Protein AF-A0A954QBZ5-F1 (afdb_monomer_lite)

Radius of gyration: 32.66 Å; chains: 1; bounding box: 90×68×78 Å

Structure (mmCIF, N/CA/C/O backbone):
data_AF-A0A954QBZ5-F1
#
_entry.id   AF-A0A954QBZ5-F1
#
loop_
_atom_site.group_PDB
_atom_site.id
_atom_site.type_symbol
_atom_site.label_atom_id
_atom_site.label_alt_id
_atom_site.label_comp_id
_atom_site.label_asym_id
_atom_site.label_entity_id
_atom_site.label_seq_id
_atom_site.pdbx_PDB_ins_code
_atom_site.Cartn_x
_atom_site.Cartn_y
_atom_site.Cartn_z
_atom_site.occupancy
_atom_site.B_iso_or_equiv
_atom_site.auth_seq_id
_atom_site.auth_comp_id
_atom_site.auth_asym_id
_atom_site.auth_atom_id
_atom_site.pdbx_PDB_model_num
ATOM 1 N N . MET A 1 1 ? -27.969 -8.391 22.344 1.00 41.16 1 MET A N 1
ATOM 2 C CA . MET A 1 1 ? -26.578 -7.972 22.582 1.00 41.16 1 MET A CA 1
ATOM 3 C C . MET A 1 1 ? -25.752 -8.916 21.741 1.00 41.16 1 MET A C 1
ATOM 5 O O . MET A 1 1 ? -25.626 -10.080 22.111 1.00 41.16 1 MET A O 1
ATOM 9 N N . ASP A 1 2 ? -25.434 -8.480 20.527 1.00 39.53 2 ASP A N 1
ATOM 10 C CA . ASP A 1 2 ? -24.929 -9.369 19.484 1.00 39.53 2 ASP A CA 1
ATOM 11 C C . ASP A 1 2 ? -23.473 -9.753 19.762 1.00 39.53 2 ASP A C 1
ATOM 13 O O . ASP A 1 2 ? -22.675 -8.963 20.261 1.00 39.53 2 ASP A O 1
ATOM 17 N N . ASP A 1 3 ? -23.114 -10.989 19.419 1.00 43.22 3 ASP A N 1
ATOM 18 C CA . ASP A 1 3 ? -21.765 -11.559 19.569 1.00 43.22 3 ASP A CA 1
ATOM 19 C C . ASP A 1 3 ? -20.692 -10.751 18.791 1.00 43.22 3 ASP A C 1
ATOM 21 O O . ASP A 1 3 ? -19.495 -10.889 19.029 1.00 43.22 3 ASP A O 1
ATOM 25 N N . ALA A 1 4 ? -21.107 -9.856 17.886 1.00 45.41 4 ALA A N 1
ATOM 26 C CA . ALA A 1 4 ? -20.242 -8.904 17.189 1.00 45.41 4 ALA A CA 1
ATOM 27 C C . ALA A 1 4 ? -19.807 -7.707 18.068 1.00 45.41 4 ALA A C 1
ATOM 29 O O . ALA A 1 4 ? -18.643 -7.307 18.000 1.00 45.41 4 ALA A O 1
ATOM 30 N N . ASP A 1 5 ? -20.679 -7.194 18.946 1.00 40.53 5 ASP A N 1
ATOM 31 C CA . ASP A 1 5 ? -20.396 -6.034 19.815 1.00 40.53 5 ASP A CA 1
ATOM 32 C C . ASP A 1 5 ? -19.323 -6.363 20.864 1.00 40.53 5 ASP A C 1
ATOM 34 O O . ASP A 1 5 ? -18.356 -5.629 21.072 1.00 40.53 5 ASP A O 1
ATOM 38 N N . LEU A 1 6 ? -19.420 -7.547 21.479 1.00 48.06 6 LEU A N 1
ATOM 39 C CA . LEU A 1 6 ? -18.416 -8.045 22.429 1.00 48.06 6 LEU A CA 1
ATOM 40 C C . LEU A 1 6 ? -17.047 -8.283 21.772 1.00 48.06 6 LEU A C 1
ATOM 42 O O . LEU A 1 6 ? -16.015 -8.221 22.448 1.00 48.06 6 LEU A O 1
ATOM 46 N N . ARG A 1 7 ? -17.017 -8.554 20.461 1.00 52.09 7 ARG A N 1
ATOM 47 C CA . ARG A 1 7 ? -15.776 -8.775 19.711 1.00 52.09 7 ARG A CA 1
ATOM 48 C C . ARG A 1 7 ? -15.071 -7.460 19.390 1.00 52.09 7 ARG A C 1
ATOM 50 O O . ARG A 1 7 ? -13.858 -7.415 19.568 1.00 52.09 7 ARG A O 1
ATOM 57 N N . ASN A 1 8 ? -15.784 -6.398 19.011 1.00 52.00 8 ASN A N 1
ATOM 58 C CA . ASN A 1 8 ? -15.171 -5.122 18.607 1.00 52.00 8 ASN A CA 1
ATOM 59 C C . ASN A 1 8 ? -14.541 -4.354 19.779 1.00 52.00 8 ASN A C 1
ATOM 61 O O . ASN A 1 8 ? -13.377 -3.950 19.686 1.00 52.00 8 ASN A O 1
ATOM 65 N N . LYS A 1 9 ? -15.238 -4.246 20.919 1.0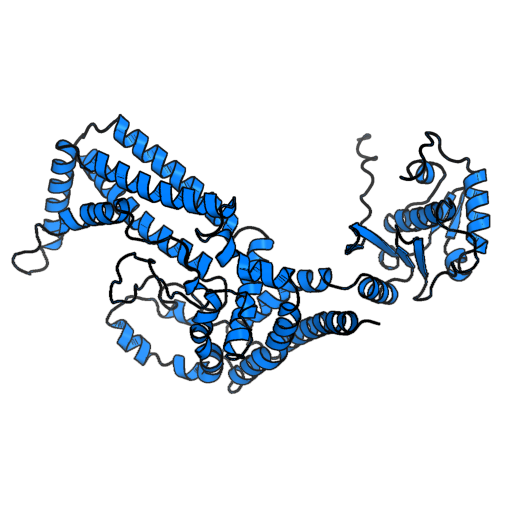0 54.16 9 LYS A N 1
ATOM 66 C CA . LYS A 1 9 ? -14.697 -3.637 22.153 1.00 54.16 9 LYS A CA 1
ATOM 67 C C . LYS A 1 9 ? -13.399 -4.310 22.619 1.00 54.16 9 LYS A C 1
ATOM 69 O O . LYS A 1 9 ? -12.473 -3.661 23.099 1.00 54.16 9 LYS A O 1
ATOM 74 N N . ASN A 1 10 ? -13.298 -5.618 22.389 1.00 72.94 10 ASN A N 1
ATOM 75 C CA . ASN A 1 10 ? -12.125 -6.423 22.704 1.00 72.94 10 ASN A CA 1
ATOM 76 C C . ASN A 1 10 ? -10.918 -6.099 21.795 1.00 72.94 10 ASN A C 1
ATOM 78 O O . ASN A 1 10 ? -9.781 -6.121 22.261 1.00 72.94 10 ASN A O 1
ATOM 82 N N . VAL A 1 11 ? -11.122 -5.756 20.515 1.00 81.50 11 VAL A N 1
ATOM 83 C CA . VAL A 1 11 ? -10.003 -5.491 19.584 1.00 81.50 11 VAL A CA 1
ATOM 84 C C . VAL A 1 11 ? -9.239 -4.221 19.954 1.00 81.50 11 VAL A C 1
ATOM 86 O O . VAL A 1 11 ? -8.007 -4.229 19.929 1.00 81.50 11 VAL A O 1
ATOM 89 N N . PHE A 1 12 ? -9.934 -3.144 20.331 1.00 81.00 12 PHE A N 1
ATOM 90 C CA . PHE A 1 12 ? -9.276 -1.889 20.710 1.00 81.00 12 PHE A CA 1
ATOM 91 C C . PHE A 1 12 ? -8.444 -2.039 21.992 1.00 81.00 12 PHE A C 1
ATOM 93 O O . PHE A 1 12 ? -7.278 -1.633 22.031 1.00 81.00 12 PHE A O 1
ATOM 100 N N . ASP A 1 13 ? -8.993 -2.701 23.013 1.00 83.88 13 ASP A N 1
ATOM 101 C CA . ASP A 1 13 ? -8.269 -2.990 24.254 1.00 83.88 13 ASP A CA 1
ATOM 102 C C . ASP A 1 13 ? -7.060 -3.903 24.004 1.00 83.88 13 ASP A C 1
ATOM 104 O O . ASP A 1 13 ? -5.962 -3.647 24.520 1.00 83.88 13 ASP A O 1
ATOM 108 N N . LYS A 1 14 ? -7.219 -4.921 23.146 1.00 87.75 14 LYS A N 1
ATOM 109 C CA . LYS A 1 14 ? -6.119 -5.782 22.689 1.00 87.75 14 LYS A CA 1
ATOM 110 C C . LYS A 1 14 ? -5.033 -4.992 21.971 1.00 87.75 14 LYS A C 1
ATOM 112 O O . LYS A 1 14 ? -3.856 -5.212 22.253 1.00 87.75 14 LYS A O 1
ATOM 117 N N . LEU A 1 15 ? -5.396 -4.046 21.106 1.00 90.25 15 LEU A N 1
ATOM 118 C CA . LEU A 1 15 ? -4.451 -3.171 20.408 1.00 90.25 15 LEU A CA 1
ATOM 119 C C . LEU A 1 15 ? -3.674 -2.295 21.393 1.00 90.25 15 LEU A C 1
ATOM 121 O O . LEU A 1 15 ? -2.440 -2.283 21.373 1.00 90.25 15 LEU A O 1
ATOM 125 N N . ALA A 1 16 ? -4.366 -1.622 22.314 1.00 87.50 16 ALA A N 1
ATOM 126 C CA . ALA A 1 16 ? -3.726 -0.797 23.335 1.00 87.50 16 ALA A CA 1
ATOM 127 C C . ALA A 1 16 ? -2.806 -1.620 24.257 1.00 87.50 16 ALA A C 1
ATOM 129 O O . ALA A 1 16 ? -1.752 -1.140 24.691 1.00 87.50 16 ALA A O 1
ATOM 130 N N . MET A 1 17 ? -3.185 -2.860 24.573 1.00 90.62 17 MET A N 1
ATOM 131 C CA . MET A 1 17 ? -2.352 -3.797 25.328 1.00 90.62 17 MET A CA 1
ATOM 132 C C . MET A 1 17 ? -1.127 -4.245 24.522 1.00 90.62 17 MET A C 1
ATOM 134 O O . MET A 1 17 ? -0.017 -4.216 25.052 1.00 90.62 17 MET A O 1
ATOM 138 N N . ALA A 1 18 ? -1.297 -4.607 23.248 1.00 92.75 18 ALA A N 1
ATOM 139 C CA . ALA A 1 18 ? -0.210 -5.033 22.372 1.00 92.75 18 ALA A CA 1
ATOM 140 C C . ALA A 1 18 ? 0.846 -3.932 22.209 1.00 92.75 18 ALA A C 1
ATOM 142 O O . ALA A 1 18 ? 2.039 -4.209 22.355 1.00 92.75 18 ALA A O 1
ATOM 143 N N . CYS A 1 19 ? 0.423 -2.683 21.992 1.00 92.19 19 CYS A N 1
ATOM 144 C CA . CYS A 1 19 ? 1.321 -1.530 21.898 1.00 92.19 19 CYS A CA 1
ATOM 145 C C . CYS A 1 19 ? 2.089 -1.289 23.208 1.00 92.19 19 CYS A C 1
ATOM 147 O O . CYS A 1 19 ? 3.311 -1.130 23.187 1.00 92.19 19 CYS A O 1
ATOM 149 N N . ARG A 1 20 ? 1.404 -1.327 24.361 1.00 90.75 20 ARG A N 1
ATOM 150 C CA . ARG A 1 20 ? 2.056 -1.199 25.678 1.00 90.75 20 ARG A CA 1
ATOM 151 C C . ARG A 1 20 ? 3.046 -2.330 25.940 1.00 90.75 20 ARG A C 1
ATOM 153 O O . ARG A 1 20 ? 4.136 -2.087 26.450 1.00 90.75 20 ARG A O 1
ATOM 160 N N . ARG A 1 21 ? 2.694 -3.566 25.574 1.00 91.75 21 ARG A N 1
ATOM 161 C CA . ARG A 1 21 ? 3.576 -4.721 25.758 1.00 91.75 21 ARG A CA 1
ATOM 162 C C . ARG A 1 21 ? 4.828 -4.605 24.900 1.00 91.75 21 ARG A C 1
ATOM 164 O O . ARG A 1 21 ? 5.911 -4.858 25.416 1.00 91.75 21 ARG A O 1
ATOM 171 N N . TYR A 1 22 ? 4.692 -4.163 23.649 1.00 91.69 22 TYR A N 1
ATOM 172 C CA . TYR A 1 22 ? 5.835 -3.894 22.779 1.00 91.69 22 TYR A CA 1
ATOM 173 C C . TYR A 1 22 ? 6.799 -2.888 23.416 1.00 91.69 22 TYR A C 1
ATOM 175 O O . TYR A 1 22 ? 7.988 -3.167 23.506 1.00 91.69 22 TYR A O 1
ATOM 183 N N . GLN A 1 23 ? 6.297 -1.772 23.952 1.00 89.69 23 GLN A N 1
ATOM 184 C CA . GLN A 1 23 ? 7.130 -0.755 24.612 1.00 89.69 23 GLN A CA 1
ATOM 185 C C . GLN A 1 23 ? 7.939 -1.299 25.801 1.00 89.69 23 GLN A C 1
ATOM 187 O O . GLN A 1 23 ? 9.023 -0.796 26.076 1.00 89.69 23 GLN A O 1
ATOM 192 N N . GLN A 1 24 ? 7.442 -2.328 26.494 1.00 89.12 24 GLN A N 1
ATOM 193 C CA . GLN A 1 24 ? 8.147 -2.960 27.617 1.00 89.12 24 GLN A CA 1
ATOM 194 C C . GLN A 1 24 ? 9.264 -3.913 27.178 1.00 89.12 24 GLN A C 1
ATOM 196 O O . GLN A 1 24 ? 10.211 -4.123 27.930 1.00 89.12 24 GLN A O 1
ATOM 201 N N . ILE A 1 25 ? 9.126 -4.536 26.004 1.00 89.06 25 ILE A N 1
ATOM 202 C CA . ILE A 1 25 ? 10.043 -5.581 25.518 1.00 89.06 25 ILE A CA 1
ATOM 203 C C . ILE A 1 25 ? 10.934 -5.105 24.366 1.00 89.06 25 ILE A C 1
ATOM 205 O O . ILE A 1 25 ? 11.857 -5.821 23.973 1.00 89.06 25 ILE A O 1
ATOM 209 N N . ALA A 1 26 ? 10.649 -3.937 23.790 1.00 83.56 26 ALA A N 1
ATOM 210 C CA . ALA A 1 26 ? 11.403 -3.374 22.684 1.00 83.56 26 ALA A CA 1
ATOM 211 C C . ALA A 1 26 ? 12.854 -3.087 23.109 1.00 83.56 26 ALA A C 1
ATOM 213 O O . ALA A 1 26 ? 13.099 -2.643 24.233 1.00 83.56 26 ALA A O 1
ATOM 214 N N . PRO A 1 27 ? 13.841 -3.348 22.237 1.00 75.75 27 PRO A N 1
ATOM 215 C CA . PRO A 1 27 ? 15.226 -3.012 22.532 1.00 75.75 27 PRO A CA 1
ATOM 216 C C . PRO A 1 27 ? 15.409 -1.496 22.586 1.00 75.75 27 PRO A C 1
ATOM 218 O O . PRO A 1 27 ? 14.769 -0.752 21.843 1.00 75.75 27 PRO A O 1
ATOM 221 N N . ASN A 1 28 ? 16.335 -1.042 23.432 1.00 71.75 28 ASN A N 1
ATOM 222 C CA . ASN A 1 28 ? 16.758 0.356 23.434 1.00 71.75 28 ASN A CA 1
ATOM 223 C C . ASN A 1 28 ? 17.294 0.732 22.048 1.00 71.75 28 ASN A C 1
ATOM 225 O O . ASN A 1 28 ? 18.028 -0.045 21.431 1.00 71.75 28 ASN A O 1
ATOM 229 N N . ALA A 1 29 ? 16.957 1.931 21.572 1.00 64.75 29 ALA A N 1
ATOM 230 C CA . ALA A 1 29 ? 17.393 2.414 20.266 1.00 64.75 29 ALA A CA 1
ATOM 231 C C . ALA A 1 29 ? 18.927 2.327 20.132 1.00 64.75 29 ALA A C 1
ATOM 233 O O . ALA A 1 29 ? 19.666 2.907 20.926 1.00 64.75 29 ALA A O 1
ATOM 234 N N . GLY A 1 30 ? 19.407 1.562 19.145 1.00 57.84 30 GLY A N 1
ATOM 235 C CA . GLY A 1 30 ? 20.839 1.348 18.893 1.00 57.84 30 GLY A CA 1
ATOM 236 C C . GLY A 1 30 ? 21.557 0.392 19.859 1.00 57.84 30 GLY A C 1
ATOM 237 O O . GLY A 1 30 ? 22.749 0.145 19.677 1.00 57.84 30 GLY A O 1
ATOM 238 N N . GLY A 1 31 ? 20.865 -0.166 20.858 1.00 59.81 31 GLY A N 1
ATOM 239 C CA . GLY A 1 31 ? 21.423 -1.141 21.796 1.00 59.81 31 GLY A CA 1
ATOM 240 C C . GLY A 1 31 ? 21.408 -2.582 21.256 1.00 59.81 31 GLY A C 1
ATOM 241 O O . GLY A 1 31 ? 20.539 -2.936 20.453 1.00 59.81 31 GLY A O 1
ATOM 242 N N . PRO A 1 32 ? 22.346 -3.448 21.687 1.00 64.94 32 PRO A N 1
ATOM 243 C CA . PRO A 1 32 ? 22.272 -4.878 21.396 1.00 64.94 32 PRO A CA 1
ATOM 244 C C . PRO A 1 32 ? 21.047 -5.502 22.086 1.00 64.94 32 PRO A C 1
ATOM 246 O O . PRO A 1 32 ? 20.685 -5.104 23.192 1.00 64.94 32 PRO A O 1
ATOM 249 N N . MET A 1 33 ? 20.416 -6.496 21.451 1.00 69.44 33 MET A N 1
ATOM 250 C CA . MET A 1 33 ? 19.356 -7.271 22.112 1.00 69.44 33 MET A CA 1
ATOM 251 C C . MET A 1 33 ? 19.938 -8.119 23.242 1.00 69.44 33 MET A C 1
ATOM 253 O O . MET A 1 33 ? 21.023 -8.688 23.098 1.00 69.44 33 MET A O 1
ATOM 257 N N . THR A 1 34 ? 19.186 -8.249 24.331 1.00 75.75 34 THR A N 1
ATOM 258 C CA . THR A 1 34 ? 19.532 -9.148 25.434 1.00 75.75 34 THR A CA 1
ATOM 259 C C . THR A 1 34 ? 19.223 -10.608 25.085 1.00 75.75 34 THR A C 1
ATOM 261 O O . THR A 1 34 ? 18.450 -10.915 24.172 1.00 75.75 34 THR A O 1
ATOM 264 N N . LEU A 1 35 ? 19.856 -11.532 25.813 1.00 70.38 35 LEU A N 1
ATOM 265 C CA . LEU A 1 35 ? 19.585 -12.967 25.722 1.00 70.38 35 LEU A CA 1
ATOM 266 C C . LEU A 1 35 ? 18.131 -13.223 26.178 1.00 70.38 35 LEU A C 1
ATOM 268 O O . LEU A 1 35 ? 17.769 -12.806 27.276 1.00 70.38 35 LEU A O 1
ATOM 272 N N . GLY A 1 36 ? 17.290 -13.840 25.339 1.00 79.94 36 GLY A N 1
ATOM 273 C CA . GLY A 1 36 ? 15.858 -14.064 25.619 1.00 79.94 36 GLY A CA 1
ATOM 274 C C . GLY A 1 36 ? 14.890 -13.032 25.013 1.00 79.94 36 GLY A C 1
ATOM 275 O O . GLY A 1 36 ? 13.677 -13.238 24.990 1.00 79.94 36 GLY A O 1
ATOM 276 N N . GLN A 1 37 ? 15.392 -11.896 24.522 1.00 83.00 37 GLN A N 1
ATOM 277 C CA . GLN A 1 37 ? 14.555 -10.862 23.906 1.00 83.00 37 GLN A CA 1
ATOM 278 C C . GLN A 1 37 ? 13.920 -11.275 22.561 1.00 83.00 37 GLN A C 1
ATOM 280 O O . GLN A 1 37 ? 12.761 -10.915 22.330 1.00 83.00 37 GLN A O 1
ATOM 285 N N . PRO A 1 38 ? 14.608 -12.022 21.672 1.00 85.44 38 PRO A N 1
ATOM 286 C CA . PRO A 1 38 ? 13.997 -12.554 20.452 1.00 85.44 38 PRO A CA 1
ATOM 287 C C . PRO A 1 38 ? 12.769 -13.432 20.720 1.00 85.44 38 PRO A C 1
ATOM 289 O O . PRO A 1 38 ? 11.774 -13.331 20.001 1.00 85.44 38 PRO A O 1
ATOM 292 N N . GLU A 1 39 ? 12.810 -14.247 21.772 1.00 88.06 39 GLU A N 1
ATOM 293 C CA . GLU A 1 39 ? 11.708 -15.099 22.213 1.00 88.06 39 GLU A CA 1
ATOM 294 C C . GLU A 1 39 ? 10.529 -14.254 22.698 1.00 88.06 39 GLU A C 1
ATOM 296 O O . GLU A 1 39 ? 9.411 -14.456 22.235 1.00 88.06 39 GLU A O 1
ATOM 301 N N . LEU A 1 40 ? 10.776 -13.235 23.532 1.00 90.62 40 LEU A N 1
ATOM 302 C CA . LEU A 1 40 ? 9.728 -12.313 23.993 1.00 90.62 40 LEU A CA 1
ATOM 303 C C . LEU A 1 40 ? 9.045 -11.567 22.839 1.00 90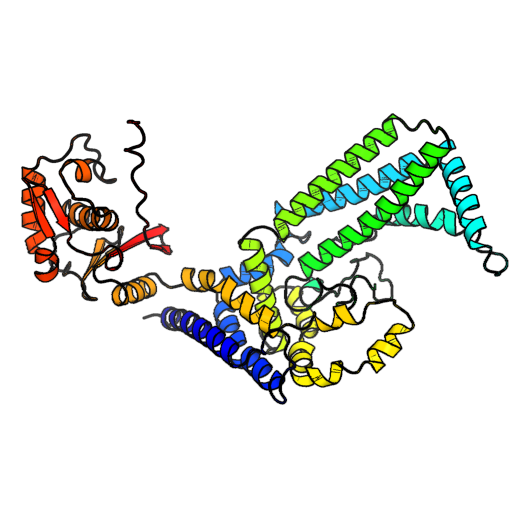.62 40 LEU A C 1
ATOM 305 O O . LEU A 1 40 ? 7.827 -11.387 22.851 1.00 90.62 40 LEU A O 1
ATOM 309 N N . LEU A 1 41 ? 9.814 -11.125 21.841 1.00 90.81 41 LEU A N 1
ATOM 310 C CA . LEU A 1 41 ? 9.273 -10.465 20.649 1.00 90.81 41 LEU A CA 1
ATOM 311 C C . LEU A 1 41 ? 8.500 -11.447 19.764 1.00 90.81 41 LEU A C 1
ATOM 313 O O . LEU A 1 41 ? 7.468 -11.080 19.201 1.00 90.81 41 LEU A O 1
ATOM 317 N N . SER A 1 42 ? 8.981 -12.688 19.654 1.00 91.56 42 SER A N 1
ATOM 318 C CA . SER A 1 42 ? 8.291 -13.746 18.920 1.00 91.56 42 SER A CA 1
ATOM 319 C C . SER A 1 42 ? 6.953 -14.095 19.573 1.00 91.56 42 SER A C 1
ATOM 321 O O . SER A 1 42 ? 5.948 -14.148 18.866 1.00 91.56 42 SER A O 1
ATOM 323 N N . ASP A 1 43 ? 6.930 -14.239 20.899 1.00 93.31 43 ASP A N 1
ATOM 324 C CA . ASP A 1 43 ? 5.722 -14.471 21.694 1.00 93.31 43 ASP A CA 1
ATOM 325 C C . ASP A 1 43 ? 4.750 -13.294 21.595 1.00 93.31 43 ASP A C 1
ATOM 327 O O . ASP A 1 43 ? 3.537 -13.491 21.537 1.00 93.31 43 ASP A O 1
ATOM 331 N N . TRP A 1 44 ? 5.257 -12.058 21.555 1.00 95.31 44 TRP A N 1
ATOM 332 C CA . TRP A 1 44 ? 4.410 -10.883 21.382 1.00 95.31 44 TRP A CA 1
ATOM 333 C C . TRP A 1 44 ? 3.723 -10.853 20.014 1.00 95.31 44 TRP A C 1
ATOM 335 O O . TRP A 1 44 ? 2.521 -10.586 19.939 1.00 95.31 44 TRP A O 1
ATOM 345 N N . LEU A 1 45 ? 4.449 -11.177 18.942 1.00 95.31 45 LEU A N 1
ATOM 346 C CA . LEU A 1 45 ? 3.859 -11.314 17.610 1.00 95.31 45 LEU A CA 1
ATOM 347 C C . LEU A 1 45 ? 2.789 -12.408 17.585 1.00 95.31 45 LEU A C 1
ATOM 349 O O . LEU A 1 45 ? 1.688 -12.177 17.091 1.00 95.31 45 LEU A O 1
ATOM 353 N N . GLU A 1 46 ? 3.090 -13.569 18.158 1.00 95.31 46 GLU A N 1
ATOM 354 C CA . GLU A 1 46 ? 2.189 -14.721 18.170 1.00 95.31 46 GLU A CA 1
ATOM 355 C C . GLU A 1 46 ? 0.926 -14.473 19.003 1.00 95.31 46 GLU A C 1
ATOM 357 O O . GLU A 1 46 ? -0.181 -14.719 18.541 1.00 95.31 46 GLU A O 1
ATOM 362 N N . ARG A 1 47 ? 1.063 -13.954 20.227 1.00 94.00 47 ARG A N 1
ATOM 363 C CA . ARG A 1 47 ? -0.052 -13.889 21.190 1.00 94.00 47 ARG A CA 1
ATOM 364 C C . ARG A 1 47 ? -0.795 -12.564 21.209 1.00 94.00 47 ARG A C 1
ATOM 366 O O . ARG A 1 47 ? -1.936 -12.521 21.642 1.00 94.00 47 ARG A O 1
ATOM 373 N N . HIS A 1 48 ? -0.166 -11.471 20.789 1.00 94.44 48 HIS A N 1
ATOM 374 C CA . HIS A 1 48 ? -0.807 -10.156 20.817 1.00 94.44 48 HIS A CA 1
ATOM 375 C C . HIS A 1 48 ? -1.127 -9.657 19.414 1.00 94.44 48 HIS A C 1
ATOM 377 O O . HIS A 1 48 ? -2.256 -9.247 19.154 1.00 94.44 48 HIS A O 1
ATOM 383 N N . VAL A 1 49 ? -0.163 -9.718 18.491 1.00 95.38 49 VAL A N 1
ATOM 384 C CA . VAL A 1 49 ? -0.381 -9.222 17.125 1.00 95.38 49 VAL A CA 1
ATOM 385 C C . VAL A 1 49 ? -1.327 -10.147 16.360 1.00 95.38 49 VAL A C 1
ATOM 387 O O . VAL A 1 49 ? -2.317 -9.668 15.810 1.00 95.38 49 VAL A O 1
ATOM 390 N N . CYS A 1 50 ? -1.086 -11.463 16.358 1.00 95.50 50 CYS A N 1
ATOM 391 C CA . CYS A 1 50 ? -1.914 -12.394 15.586 1.00 95.50 50 CYS A CA 1
ATOM 392 C C . CYS A 1 50 ? -3.371 -12.446 16.068 1.00 95.50 50 CYS A C 1
ATOM 394 O O . CYS A 1 50 ? -4.267 -12.573 15.238 1.00 95.50 50 CYS A O 1
ATOM 396 N N . GLU A 1 51 ? -3.639 -12.269 17.366 1.00 92.88 51 GLU A N 1
ATOM 397 C CA . GLU A 1 51 ? -5.014 -12.185 17.881 1.00 92.88 51 GLU A CA 1
ATOM 398 C C . GLU A 1 51 ? -5.781 -10.976 17.331 1.00 92.88 51 GLU A C 1
ATOM 400 O O . GLU A 1 51 ? -6.958 -11.091 16.983 1.00 92.88 51 GLU A O 1
ATOM 405 N N . ILE A 1 52 ? -5.121 -9.818 17.239 1.00 93.00 52 ILE A N 1
ATOM 406 C CA . ILE A 1 52 ? -5.715 -8.611 16.652 1.00 93.00 52 ILE A CA 1
ATOM 407 C C . ILE A 1 52 ? -5.986 -8.850 15.168 1.00 93.00 52 ILE A C 1
ATOM 409 O O . ILE A 1 52 ? -7.076 -8.552 14.687 1.00 93.00 52 ILE A O 1
ATOM 413 N N . VAL A 1 53 ? -5.026 -9.434 14.443 1.00 94.75 53 VAL A N 1
ATOM 414 C CA . VAL A 1 53 ? -5.185 -9.722 13.011 1.00 94.75 53 VAL A CA 1
ATOM 415 C C . VAL A 1 53 ? -6.306 -10.725 12.760 1.00 94.75 53 VAL A C 1
ATOM 417 O O . VAL A 1 53 ? -7.099 -10.513 11.847 1.00 94.75 53 VAL A O 1
ATOM 420 N N . ALA A 1 54 ? -6.438 -11.759 13.591 1.00 92.69 54 ALA A N 1
ATOM 421 C CA . ALA A 1 54 ? -7.533 -12.720 13.497 1.00 92.69 54 ALA A CA 1
ATOM 422 C C . ALA A 1 54 ? -8.907 -12.038 13.618 1.00 92.69 54 ALA A C 1
ATOM 424 O O . ALA A 1 54 ? -9.818 -12.355 12.854 1.00 92.69 54 ALA A O 1
ATOM 425 N N . ALA A 1 55 ? -9.047 -11.068 14.527 1.00 89.50 55 ALA A N 1
ATOM 426 C CA . ALA A 1 55 ? -10.270 -10.276 14.639 1.00 89.50 55 ALA A CA 1
ATOM 427 C C . ALA A 1 55 ? -10.465 -9.356 13.420 1.00 89.50 55 ALA A C 1
ATOM 429 O O . ALA A 1 55 ? -11.537 -9.341 12.816 1.00 89.50 55 ALA A O 1
ATOM 430 N N . LEU A 1 56 ? -9.405 -8.668 12.984 1.00 89.50 56 LEU A N 1
ATOM 431 C CA . LEU A 1 56 ? -9.426 -7.789 11.810 1.00 89.50 56 LEU A CA 1
ATOM 432 C C . LEU A 1 56 ? -9.815 -8.512 10.522 1.00 89.50 56 LEU A C 1
ATOM 434 O O . LEU A 1 56 ? -10.518 -7.957 9.678 1.00 89.50 56 LEU A O 1
ATOM 438 N N . MET A 1 57 ? -9.399 -9.767 10.379 1.00 89.81 57 MET A N 1
ATOM 439 C CA . MET A 1 57 ? -9.739 -10.610 9.242 1.00 89.81 57 MET A CA 1
ATOM 440 C C . MET A 1 57 ? -11.237 -10.882 9.122 1.00 89.81 57 MET A C 1
ATOM 442 O O . MET A 1 57 ? -11.656 -11.294 8.045 1.00 89.81 57 MET A O 1
ATOM 446 N N . ALA A 1 58 ? -12.064 -10.664 10.144 1.00 83.62 58 ALA A N 1
ATOM 447 C CA . ALA A 1 58 ? -13.517 -10.731 9.991 1.00 83.62 58 ALA A CA 1
ATOM 448 C C . ALA A 1 58 ? -14.081 -9.524 9.212 1.00 83.62 58 ALA A C 1
ATOM 450 O O . ALA A 1 58 ? -15.140 -9.634 8.596 1.00 83.62 58 ALA A 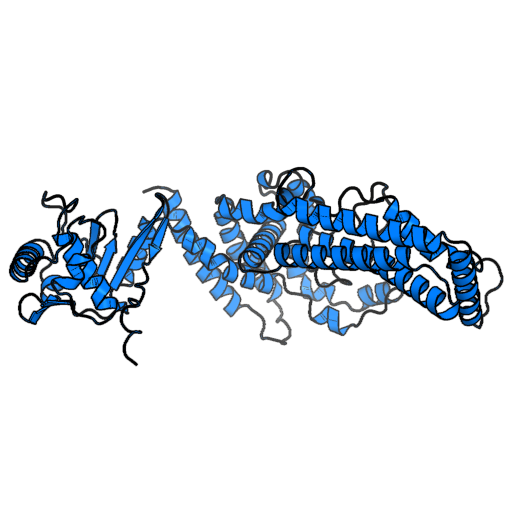O 1
ATOM 451 N N . HIS A 1 59 ? -13.364 -8.397 9.175 1.00 81.88 59 HIS A N 1
ATOM 452 C CA . HIS A 1 59 ? -13.860 -7.151 8.599 1.00 81.88 59 HIS A CA 1
ATOM 453 C C . HIS A 1 59 ? -13.515 -7.000 7.113 1.00 81.88 59 HIS A C 1
ATOM 455 O O . HIS A 1 59 ? -12.361 -7.109 6.680 1.00 81.88 59 HIS A O 1
ATOM 461 N N . SER A 1 60 ? -14.526 -6.647 6.318 1.00 78.81 60 SER A N 1
ATOM 462 C CA . SER A 1 60 ? -14.399 -6.403 4.875 1.00 78.81 60 SER A CA 1
ATOM 463 C C . SER A 1 60 ? -13.418 -5.271 4.555 1.00 78.81 60 SER A C 1
ATOM 465 O O . SER A 1 60 ? -12.648 -5.381 3.601 1.00 78.81 60 SER A O 1
ATOM 467 N N . GLY A 1 61 ? -13.379 -4.215 5.376 1.00 82.31 61 GLY A N 1
ATOM 468 C CA . GLY A 1 61 ? -12.473 -3.076 5.202 1.00 82.31 61 GLY A CA 1
ATOM 469 C C . GLY A 1 61 ? -10.991 -3.446 5.319 1.00 82.31 61 GLY A C 1
ATOM 470 O O . GLY A 1 61 ? -10.175 -2.935 4.549 1.00 82.31 61 GLY A O 1
ATOM 471 N N . PHE A 1 62 ? -10.646 -4.364 6.228 1.00 89.50 62 PHE A N 1
ATOM 472 C CA . PHE A 1 62 ? -9.292 -4.911 6.334 1.00 89.50 62 PHE A CA 1
ATOM 473 C C . PHE A 1 62 ? -8.977 -5.790 5.118 1.00 89.50 62 PHE A C 1
ATOM 475 O O . PHE A 1 62 ? -7.992 -5.544 4.420 1.00 89.50 62 PHE A O 1
ATOM 482 N N . ARG A 1 63 ? -9.857 -6.750 4.789 1.00 89.50 63 ARG A N 1
ATOM 483 C CA . ARG A 1 63 ? -9.675 -7.651 3.634 1.00 89.50 63 ARG A CA 1
ATOM 484 C C . ARG A 1 63 ? -9.501 -6.893 2.316 1.00 89.50 63 ARG A C 1
ATOM 486 O O . ARG A 1 63 ? -8.630 -7.246 1.524 1.00 89.50 63 ARG A O 1
ATOM 493 N N . ARG A 1 64 ? -10.293 -5.838 2.096 1.00 87.69 64 ARG A N 1
ATOM 494 C CA . ARG A 1 64 ? -10.219 -4.978 0.906 1.00 87.69 64 ARG A CA 1
ATOM 495 C C . ARG A 1 64 ? -8.866 -4.280 0.797 1.00 87.69 64 ARG A C 1
ATOM 497 O O . ARG A 1 64 ? -8.298 -4.237 -0.287 1.00 87.69 64 ARG A O 1
ATOM 504 N N . ARG A 1 65 ? -8.336 -3.745 1.902 1.00 92.94 65 ARG A N 1
ATOM 505 C CA . ARG A 1 65 ? -7.026 -3.070 1.907 1.00 92.94 65 ARG A CA 1
ATOM 506 C C . ARG A 1 65 ? -5.879 -4.039 1.669 1.00 92.94 65 ARG A C 1
ATOM 508 O O . ARG A 1 65 ? -4.971 -3.714 0.916 1.00 92.94 65 ARG A O 1
ATOM 515 N N . VAL A 1 66 ? -5.966 -5.237 2.241 1.00 95.94 66 VAL A N 1
ATOM 516 C CA . VAL A 1 66 ? -4.995 -6.308 2.001 1.00 95.94 66 VAL A CA 1
ATOM 517 C C . VAL A 1 66 ? -4.983 -6.748 0.534 1.00 95.94 66 VAL A C 1
ATOM 519 O O . VAL A 1 66 ? -3.917 -6.898 -0.052 1.00 95.94 66 VAL A O 1
ATOM 522 N N . ARG A 1 67 ? -6.157 -6.973 -0.067 1.00 93.88 67 ARG A N 1
ATOM 523 C CA . ARG A 1 67 ? -6.284 -7.442 -1.459 1.00 93.88 67 ARG A CA 1
ATOM 524 C C . ARG A 1 67 ? -6.055 -6.348 -2.497 1.00 93.88 67 ARG A C 1
ATOM 526 O O . ARG A 1 67 ? -5.986 -6.647 -3.682 1.00 93.88 67 ARG A O 1
ATOM 533 N N . TRP A 1 68 ? -5.946 -5.089 -2.078 1.00 94.12 68 TRP A N 1
ATOM 534 C CA . TRP A 1 68 ? -5.945 -3.955 -2.995 1.00 94.12 68 TRP A CA 1
ATOM 535 C C . TRP A 1 68 ? -4.887 -4.092 -4.095 1.00 94.12 68 TRP A C 1
ATOM 537 O O . TRP A 1 68 ? -5.227 -3.956 -5.264 1.00 94.12 68 TRP A O 1
ATOM 547 N N . SER A 1 69 ? -3.636 -4.430 -3.768 1.00 94.75 69 SER A N 1
ATOM 548 C CA . SER A 1 69 ? -2.575 -4.526 -4.781 1.00 94.75 69 SER A CA 1
ATOM 549 C C . SER A 1 69 ? -2.737 -5.730 -5.710 1.00 94.75 69 SER A C 1
ATOM 551 O O . SER A 1 69 ? -2.414 -5.636 -6.894 1.00 94.75 69 SER A O 1
ATOM 553 N N . THR A 1 70 ? -3.282 -6.846 -5.223 1.00 92.75 70 THR A N 1
ATOM 554 C CA . THR A 1 70 ? -3.539 -8.034 -6.051 1.00 92.75 70 THR A CA 1
ATOM 555 C C . THR A 1 70 ? -4.795 -7.910 -6.906 1.00 92.75 70 THR A C 1
ATOM 557 O O . THR A 1 70 ? -4.867 -8.566 -7.939 1.00 92.75 70 THR A O 1
ATOM 560 N N . GLU A 1 71 ? -5.757 -7.071 -6.530 1.00 89.56 71 GLU A N 1
ATOM 561 C CA . GLU A 1 71 ? -6.992 -6.851 -7.293 1.00 89.56 71 GLU A CA 1
ATOM 562 C C . GLU A 1 71 ? -6.926 -5.651 -8.230 1.00 89.56 71 GLU A C 1
ATOM 564 O O . GLU A 1 71 ? -7.404 -5.718 -9.355 1.00 89.56 71 GLU A O 1
ATOM 569 N N . ARG A 1 72 ? -6.388 -4.526 -7.755 1.00 90.69 72 ARG A N 1
ATOM 570 C CA . ARG A 1 72 ? -6.485 -3.234 -8.448 1.00 90.69 72 ARG A CA 1
ATOM 571 C C . ARG A 1 72 ? -5.349 -2.995 -9.426 1.00 90.69 72 ARG A C 1
ATOM 573 O O . ARG A 1 72 ? -5.494 -2.171 -10.319 1.00 90.69 72 ARG A O 1
ATOM 580 N N . LEU A 1 73 ? -4.225 -3.694 -9.259 1.00 93.88 73 LEU A N 1
ATOM 581 C CA . LEU A 1 73 ? -3.042 -3.508 -10.101 1.00 93.88 73 LEU A CA 1
ATOM 582 C C . LEU A 1 73 ? -2.818 -4.658 -11.094 1.00 93.88 73 LEU A C 1
ATOM 584 O O . LEU A 1 73 ? -2.086 -4.482 -12.070 1.00 93.88 73 LEU A O 1
ATOM 588 N N . THR A 1 74 ? -3.423 -5.828 -10.879 1.00 85.81 74 THR A N 1
ATOM 589 C CA . THR A 1 74 ? -3.284 -6.978 -11.787 1.00 85.81 74 THR A CA 1
ATOM 590 C C . THR A 1 74 ? -4.201 -6.838 -13.003 1.00 85.81 74 THR A C 1
ATOM 592 O O . THR A 1 74 ? -5.261 -6.222 -12.932 1.00 85.81 74 THR A O 1
ATOM 595 N N . GLY A 1 75 ? -3.794 -7.400 -14.146 1.00 66.38 75 GLY A N 1
ATOM 596 C CA . GLY A 1 75 ? -4.525 -7.280 -15.415 1.00 66.38 75 GLY A CA 1
ATOM 597 C C . GLY A 1 75 ? -5.894 -7.973 -15.504 1.00 66.38 75 GLY A C 1
ATOM 598 O O . GLY A 1 75 ? -6.447 -8.029 -16.597 1.00 66.38 75 GLY A O 1
ATOM 599 N N . GLU A 1 76 ? -6.439 -8.516 -14.412 1.00 67.12 76 GLU A N 1
ATOM 600 C CA . GLU A 1 76 ? -7.737 -9.214 -14.419 1.00 67.12 76 GLU A CA 1
ATOM 601 C C . GLU A 1 76 ? -8.936 -8.258 -14.278 1.00 67.12 76 GLU A C 1
ATOM 603 O O . GLU A 1 76 ? -10.054 -8.627 -14.637 1.00 67.12 76 GLU A O 1
ATOM 608 N N . ILE A 1 77 ? -8.720 -7.029 -13.792 1.00 64.62 77 ILE A N 1
ATOM 609 C CA . ILE A 1 77 ? -9.780 -6.043 -13.544 1.00 64.62 77 ILE A CA 1
ATOM 610 C C . ILE A 1 77 ? -9.445 -4.735 -14.272 1.00 64.62 77 ILE A C 1
ATOM 612 O O . ILE A 1 77 ? -8.394 -4.137 -14.043 1.00 64.62 77 ILE A O 1
ATOM 616 N N . ASP A 1 78 ? -10.353 -4.270 -15.137 1.00 71.56 78 ASP A N 1
ATOM 617 C CA . ASP A 1 78 ? -10.260 -2.937 -15.743 1.00 71.56 78 ASP A CA 1
ATOM 618 C C . ASP A 1 78 ? -10.716 -1.890 -14.718 1.00 71.56 78 ASP A C 1
ATOM 620 O O . ASP A 1 78 ? -11.897 -1.784 -14.380 1.00 71.56 78 ASP A O 1
ATOM 624 N N . GLY A 1 79 ? -9.750 -1.162 -14.166 1.00 84.00 79 GLY A N 1
ATOM 625 C CA . GLY A 1 79 ? -9.954 -0.132 -13.155 1.00 84.00 79 GLY A CA 1
ATOM 626 C C . GLY A 1 79 ? -8.960 1.007 -13.333 1.00 84.00 79 GLY A C 1
ATOM 627 O O . GLY A 1 79 ? -7.927 0.848 -13.989 1.00 84.00 79 GLY A O 1
ATOM 628 N N . ASP A 1 80 ? -9.265 2.163 -12.745 1.00 87.88 80 ASP A N 1
ATOM 629 C CA . ASP A 1 80 ? -8.444 3.367 -12.895 1.00 87.88 80 ASP A CA 1
ATOM 630 C C . ASP A 1 80 ? -7.003 3.130 -12.421 1.00 87.88 80 ASP A C 1
ATOM 632 O O . ASP A 1 80 ? -6.058 3.542 -13.092 1.00 87.88 80 ASP A O 1
ATOM 636 N N . GLU A 1 81 ? -6.812 2.370 -11.339 1.00 91.00 81 GLU A N 1
ATOM 637 C CA . GLU A 1 81 ? -5.484 2.008 -10.836 1.00 91.00 81 GLU A CA 1
ATOM 638 C C . GLU A 1 81 ? -4.695 1.139 -11.827 1.00 91.00 81 GLU A C 1
ATOM 640 O O . GLU A 1 81 ? -3.505 1.372 -12.066 1.00 91.00 81 GLU A O 1
ATOM 645 N N . ARG A 1 82 ? -5.361 0.172 -12.471 1.00 93.81 82 ARG A N 1
ATOM 646 C CA . ARG A 1 82 ? -4.737 -0.680 -13.490 1.00 93.81 82 ARG A CA 1
ATOM 647 C C . ARG A 1 82 ? -4.346 0.124 -14.728 1.00 93.81 82 ARG A C 1
ATOM 649 O O . ARG A 1 82 ? -3.308 -0.167 -15.327 1.00 93.81 82 ARG A O 1
ATOM 656 N N . ARG A 1 83 ? -5.117 1.152 -15.098 1.00 93.88 83 ARG A N 1
ATOM 657 C CA . ARG A 1 83 ? -4.768 2.040 -16.222 1.00 93.88 83 ARG A CA 1
ATOM 658 C C . ARG A 1 83 ? -3.461 2.787 -15.981 1.00 93.88 83 ARG A C 1
ATOM 660 O O . ARG A 1 83 ? -2.698 2.948 -16.929 1.00 93.88 83 ARG A O 1
ATOM 667 N N . VAL A 1 84 ? -3.157 3.169 -14.738 1.00 95.62 84 VAL A N 1
ATOM 668 C CA . VAL A 1 84 ? -1.866 3.798 -14.398 1.00 95.62 84 VAL A CA 1
ATOM 669 C C . VAL A 1 84 ? -0.704 2.822 -14.621 1.00 95.62 84 VAL A C 1
ATOM 671 O O . VAL A 1 84 ? 0.300 3.182 -15.235 1.00 95.62 84 VAL A O 1
ATOM 674 N N . VAL A 1 85 ? -0.853 1.558 -14.210 1.00 96.81 85 VAL A N 1
ATOM 675 C CA . VAL A 1 85 ? 0.157 0.515 -14.479 1.00 96.81 85 VAL A CA 1
ATOM 676 C C . VAL A 1 85 ? 0.321 0.278 -15.983 1.00 96.81 85 VAL A C 1
ATOM 678 O O . VAL A 1 85 ? 1.445 0.218 -16.481 1.00 96.81 85 VAL A O 1
ATOM 681 N N . ALA A 1 86 ? -0.789 0.186 -16.719 1.00 95.44 86 ALA A N 1
ATOM 682 C CA . ALA A 1 86 ? -0.775 0.002 -18.167 1.00 95.44 86 ALA A CA 1
ATOM 683 C C . ALA A 1 86 ? -0.132 1.193 -18.900 1.00 95.44 86 ALA A C 1
ATOM 685 O O . ALA A 1 86 ? 0.571 0.990 -19.888 1.00 95.44 86 ALA A O 1
ATOM 686 N N . ALA A 1 87 ? -0.324 2.424 -18.416 1.00 96.56 87 ALA A N 1
ATOM 687 C CA . ALA A 1 87 ? 0.327 3.613 -18.961 1.00 96.56 87 ALA A CA 1
ATOM 688 C C . ALA A 1 87 ? 1.854 3.533 -18.819 1.00 96.56 87 ALA A C 1
ATOM 690 O O . ALA A 1 87 ? 2.568 3.772 -19.792 1.00 96.56 87 ALA A O 1
ATOM 691 N N . VAL A 1 88 ? 2.356 3.111 -17.653 1.00 98.06 88 VAL A N 1
ATOM 692 C CA . VAL A 1 88 ? 3.795 2.881 -17.442 1.00 98.06 88 VAL A CA 1
ATOM 693 C C . VAL A 1 88 ? 4.319 1.755 -18.332 1.00 98.06 88 VAL A C 1
ATOM 695 O O . VAL A 1 88 ? 5.354 1.915 -18.977 1.00 98.06 88 VAL A O 1
ATOM 698 N N . GLU A 1 89 ? 3.605 0.631 -18.406 1.00 96.94 89 GLU A N 1
ATOM 699 C CA . GLU A 1 89 ? 3.983 -0.498 -19.258 1.00 96.94 89 GLU A CA 1
ATOM 700 C C . GLU A 1 89 ? 4.085 -0.084 -20.733 1.00 96.94 89 GLU A C 1
ATOM 702 O O . GLU A 1 89 ? 5.099 -0.331 -21.387 1.00 96.94 89 GLU A O 1
ATOM 707 N N . ASN A 1 90 ? 3.068 0.610 -21.243 1.00 97.19 90 ASN A N 1
ATOM 708 C CA . ASN A 1 90 ? 3.061 1.132 -22.605 1.00 97.19 90 ASN A CA 1
ATOM 709 C C . ASN A 1 90 ? 4.149 2.191 -22.815 1.00 97.19 90 ASN A C 1
ATOM 711 O O . ASN A 1 90 ? 4.770 2.213 -23.876 1.00 97.19 90 ASN A O 1
ATOM 715 N N . GLY A 1 91 ? 4.411 3.035 -21.816 1.00 98.06 91 GLY A N 1
ATOM 716 C CA . GLY A 1 91 ? 5.489 4.019 -21.837 1.00 98.06 91 GLY A CA 1
ATOM 717 C C . GLY A 1 91 ? 6.867 3.370 -21.971 1.00 98.06 91 GLY A C 1
ATOM 718 O O . GLY A 1 91 ? 7.650 3.792 -22.817 1.00 98.06 91 GLY A O 1
ATOM 719 N N . LEU A 1 92 ? 7.143 2.293 -21.225 1.00 98.31 92 LEU A N 1
ATOM 720 C CA . LEU A 1 92 ? 8.388 1.521 -21.350 1.00 98.31 92 LEU A CA 1
ATOM 721 C C . LEU A 1 92 ? 8.553 0.939 -22.760 1.00 98.31 92 LEU A C 1
ATOM 723 O O . LEU A 1 92 ? 9.625 1.050 -23.353 1.00 98.31 92 LEU A O 1
ATOM 727 N N . LEU A 1 93 ? 7.489 0.358 -23.323 1.00 98.19 93 LEU A N 1
ATOM 728 C CA . LEU A 1 93 ? 7.523 -0.222 -24.670 1.00 98.19 93 LEU A CA 1
ATOM 729 C C . LEU A 1 93 ? 7.684 0.842 -25.762 1.00 98.19 93 LEU A C 1
ATOM 731 O O . LEU A 1 93 ? 8.448 0.636 -26.704 1.00 98.19 93 LEU A O 1
ATOM 735 N N . ARG A 1 94 ? 6.982 1.977 -25.649 1.00 98.12 94 ARG A N 1
ATOM 736 C CA . ARG A 1 94 ? 7.130 3.118 -26.567 1.00 98.12 94 ARG A CA 1
ATOM 737 C C . ARG A 1 94 ? 8.540 3.688 -26.494 1.00 98.12 94 ARG A C 1
ATOM 739 O O . ARG A 1 94 ? 9.140 3.915 -27.538 1.00 98.12 94 ARG A O 1
ATOM 746 N N . TYR A 1 95 ? 9.083 3.848 -25.289 1.00 98.19 95 TYR A N 1
ATOM 747 C CA . TYR A 1 95 ? 10.431 4.371 -25.088 1.00 98.19 95 TYR A CA 1
ATOM 748 C C . TYR A 1 95 ? 11.492 3.446 -25.689 1.00 98.19 95 TYR A C 1
ATOM 750 O O . TYR A 1 95 ? 12.354 3.907 -26.433 1.00 98.19 95 TYR A O 1
ATOM 758 N N . ALA A 1 96 ? 11.372 2.133 -25.470 1.00 97.81 96 ALA A N 1
ATOM 759 C CA . ALA A 1 96 ? 12.247 1.147 -26.098 1.00 97.81 96 ALA A CA 1
ATOM 760 C C . ALA A 1 96 ? 12.178 1.209 -27.633 1.00 97.81 96 ALA A C 1
ATOM 762 O O . ALA A 1 96 ? 13.206 1.295 -28.294 1.00 97.81 96 ALA A O 1
ATOM 763 N N . LYS A 1 97 ? 10.973 1.239 -28.216 1.00 96.94 97 LYS A N 1
ATOM 764 C CA . LYS A 1 97 ? 10.797 1.320 -29.677 1.00 96.94 97 LYS A CA 1
ATOM 765 C C . LYS A 1 97 ? 11.334 2.621 -30.275 1.00 96.94 97 LYS A C 1
ATOM 767 O O . LYS A 1 97 ? 11.944 2.579 -31.337 1.00 96.94 97 LYS A O 1
ATOM 772 N N . ALA A 1 98 ? 11.140 3.751 -29.601 1.00 95.94 98 ALA A N 1
ATOM 773 C CA . ALA A 1 98 ? 11.680 5.036 -30.036 1.00 95.94 98 ALA A CA 1
ATOM 774 C C . ALA A 1 98 ? 13.218 5.044 -30.002 1.00 95.94 98 ALA A C 1
ATOM 776 O O . ALA A 1 98 ? 13.851 5.527 -30.938 1.00 95.94 98 ALA A O 1
ATOM 777 N N . LEU A 1 99 ? 13.826 4.439 -28.973 1.00 95.50 99 LEU A N 1
ATOM 778 C CA . LEU A 1 99 ? 15.278 4.249 -28.912 1.00 95.50 99 LEU A CA 1
ATOM 779 C C . LEU A 1 99 ? 15.797 3.403 -30.078 1.00 95.50 99 LEU A C 1
ATOM 781 O O . LEU A 1 99 ? 16.809 3.760 -30.679 1.00 95.50 99 LEU A O 1
ATOM 785 N N . LEU A 1 100 ? 15.095 2.322 -30.427 1.00 94.00 100 LEU A N 1
ATOM 786 C CA . LEU A 1 100 ? 15.448 1.502 -31.589 1.00 94.00 100 LEU A CA 1
ATOM 787 C C . LEU A 1 100 ? 15.329 2.290 -32.889 1.00 94.00 100 LEU A C 1
ATOM 789 O O . LEU A 1 100 ? 16.248 2.239 -33.694 1.00 94.00 100 LEU A O 1
ATOM 793 N N . ALA A 1 101 ? 14.260 3.067 -33.073 1.00 91.88 101 ALA A N 1
ATOM 794 C CA . ALA A 1 101 ? 14.079 3.893 -34.267 1.00 91.88 101 ALA A CA 1
ATOM 795 C C . ALA A 1 101 ? 15.208 4.926 -34.441 1.00 91.88 101 ALA A C 1
ATOM 797 O O . ALA A 1 101 ? 15.704 5.121 -35.548 1.00 91.88 101 ALA A O 1
ATOM 798 N N . VAL A 1 102 ? 15.665 5.550 -33.349 1.00 91.50 102 VAL A N 1
ATOM 799 C CA . VAL A 1 102 ? 16.832 6.450 -33.373 1.00 91.50 102 VAL A CA 1
ATOM 800 C C . VAL A 1 102 ? 18.112 5.688 -33.727 1.00 91.50 102 VAL A C 1
ATOM 802 O O . VAL A 1 102 ? 18.908 6.157 -34.548 1.00 91.50 102 VAL A O 1
ATOM 805 N N . ALA A 1 103 ? 18.305 4.511 -33.129 1.00 90.38 103 ALA A N 1
ATOM 806 C CA . ALA A 1 103 ? 19.459 3.655 -33.379 1.00 90.38 103 ALA A CA 1
ATOM 807 C C . ALA A 1 103 ? 19.463 3.022 -34.780 1.00 90.38 103 ALA A C 1
ATOM 809 O O . ALA A 1 103 ? 20.517 2.577 -35.218 1.00 90.38 103 ALA A O 1
ATOM 810 N N . ASP A 1 104 ? 18.328 2.987 -35.482 1.00 88.25 104 ASP A N 1
ATOM 811 C CA . ASP A 1 104 ? 18.186 2.330 -36.785 1.00 88.25 104 ASP A CA 1
ATOM 812 C C . ASP A 1 104 ? 18.810 3.119 -37.943 1.00 88.25 104 ASP A C 1
ATOM 814 O O . ASP A 1 104 ? 19.140 2.545 -38.978 1.00 88.25 104 ASP A O 1
ATOM 818 N N . SER A 1 105 ? 19.006 4.431 -37.771 1.00 86.50 105 SER A N 1
ATOM 819 C CA . SER A 1 105 ? 19.611 5.269 -38.810 1.00 86.50 105 SER A CA 1
ATOM 820 C C . SER A 1 105 ? 21.069 4.880 -39.077 1.00 86.50 105 SER A C 1
ATOM 822 O O . SER A 1 105 ? 21.850 4.700 -38.141 1.00 86.50 105 SER A O 1
ATOM 824 N N . ASP A 1 106 ? 21.458 4.798 -40.353 1.00 84.19 106 ASP A N 1
ATOM 825 C CA . ASP A 1 106 ? 22.807 4.373 -40.762 1.00 84.19 106 ASP A CA 1
ATOM 826 C C . ASP A 1 106 ? 23.913 5.200 -40.090 1.00 84.19 106 ASP A C 1
ATOM 828 O O . ASP A 1 106 ? 24.913 4.656 -39.618 1.00 84.19 106 ASP A O 1
ATOM 832 N N . GLU A 1 107 ? 23.698 6.511 -39.969 1.00 84.94 107 GLU A N 1
ATOM 833 C CA . GLU A 1 107 ? 24.627 7.414 -39.293 1.00 84.94 107 GLU A CA 1
ATOM 834 C C . GLU A 1 107 ? 24.718 7.111 -37.786 1.00 84.94 107 GLU A C 1
ATOM 836 O O . GLU A 1 107 ? 25.817 7.023 -37.240 1.00 84.94 107 GLU A O 1
ATOM 841 N N . MET A 1 108 ? 23.595 6.874 -37.097 1.00 88.44 108 MET A N 1
ATOM 842 C CA . MET A 1 108 ? 23.622 6.519 -35.673 1.00 88.44 108 MET A CA 1
ATOM 843 C C . MET A 1 108 ? 24.267 5.150 -35.441 1.00 88.44 108 MET A C 1
ATOM 845 O O . MET A 1 108 ? 25.078 5.011 -34.526 1.00 88.44 108 MET A O 1
ATOM 849 N N . ARG A 1 109 ? 23.969 4.154 -36.285 1.00 86.62 109 ARG A N 1
ATOM 850 C CA . ARG A 1 109 ? 24.609 2.829 -36.231 1.00 86.62 109 ARG A CA 1
ATOM 851 C C . ARG A 1 109 ? 26.121 2.939 -36.373 1.00 86.62 109 ARG A C 1
ATOM 853 O O . ARG A 1 109 ? 26.858 2.308 -35.610 1.00 86.62 109 ARG A O 1
ATOM 860 N N . TYR A 1 110 ? 26.586 3.765 -37.310 1.00 86.06 110 TYR A N 1
ATOM 861 C CA . TYR A 1 110 ? 28.009 4.023 -37.503 1.00 86.06 110 TYR A CA 1
ATOM 862 C C . TYR A 1 110 ? 28.645 4.658 -36.258 1.00 86.06 110 TYR A C 1
ATOM 864 O O . TYR A 1 110 ? 29.676 4.177 -35.780 1.00 86.06 110 TYR A O 1
ATOM 872 N N . GLN A 1 111 ? 28.021 5.686 -35.675 1.00 88.00 111 GLN A N 1
ATOM 873 C CA . GLN A 1 111 ? 28.566 6.356 -34.488 1.00 88.00 111 GLN A CA 1
ATOM 874 C C . GLN A 1 111 ? 28.526 5.483 -33.228 1.00 88.00 111 GLN A C 1
ATOM 876 O O . GLN A 1 111 ? 29.489 5.490 -32.461 1.00 88.00 111 GLN A O 1
ATOM 881 N N . LEU A 1 112 ? 27.464 4.699 -33.020 1.00 86.75 112 LEU A N 1
ATOM 882 C CA . LEU A 1 112 ? 27.389 3.722 -31.928 1.00 86.75 112 LEU A CA 1
ATOM 883 C C . LEU A 1 112 ? 28.502 2.674 -32.062 1.00 86.75 112 LEU A C 1
ATOM 885 O O . LEU A 1 112 ? 29.231 2.436 -31.103 1.00 86.75 112 LEU A O 1
ATOM 889 N N . SER A 1 113 ? 28.718 2.152 -33.274 1.00 84.81 113 SER A N 1
ATOM 890 C CA . SER A 1 113 ? 29.804 1.201 -33.554 1.00 84.81 113 SER A CA 1
ATOM 891 C C . SER A 1 113 ? 31.185 1.799 -33.263 1.00 84.81 113 SER A C 1
ATOM 893 O O . SER A 1 113 ? 32.041 1.140 -32.673 1.00 84.81 113 SER A O 1
ATOM 895 N N . ARG A 1 114 ? 31.417 3.070 -33.626 1.00 84.31 114 ARG A N 1
ATOM 896 C CA . ARG A 1 114 ? 32.666 3.777 -33.290 1.00 84.31 114 ARG A CA 1
ATOM 897 C C . ARG A 1 114 ? 32.841 3.951 -31.787 1.00 84.31 114 ARG A C 1
ATOM 899 O O . ARG A 1 114 ? 33.938 3.747 -31.274 1.00 84.31 114 ARG A O 1
ATOM 906 N N . LEU A 1 115 ? 31.784 4.352 -31.085 1.00 83.00 115 LEU A N 1
ATOM 907 C CA . LEU A 1 115 ? 31.809 4.553 -29.638 1.00 83.00 115 LEU A CA 1
ATOM 908 C C . LEU A 1 115 ? 32.162 3.250 -28.910 1.00 83.00 115 LEU A C 1
ATOM 910 O O . LEU A 1 115 ? 32.963 3.268 -27.975 1.00 83.00 115 LEU A O 1
ATOM 914 N N . ASP A 1 116 ? 31.650 2.124 -29.393 1.00 77.88 116 ASP A N 1
ATOM 915 C CA . ASP A 1 116 ? 31.957 0.810 -28.836 1.00 77.88 116 ASP A CA 1
ATOM 916 C C . ASP A 1 116 ? 33.396 0.373 -29.103 1.00 77.88 116 ASP A C 1
ATOM 918 O O . ASP A 1 116 ? 34.037 -0.152 -28.197 1.00 77.88 116 ASP A O 1
ATOM 922 N N . GLN A 1 117 ? 33.953 0.670 -30.282 1.00 77.38 117 GLN A N 1
ATOM 923 C CA . GLN A 1 117 ? 35.381 0.455 -30.548 1.00 77.38 117 GLN A CA 1
ATOM 924 C C . GLN A 1 117 ? 36.253 1.245 -29.558 1.00 77.38 117 GLN A C 1
ATOM 926 O O . GLN A 1 117 ? 37.197 0.699 -28.989 1.00 77.38 117 GLN A O 1
ATOM 931 N N . TYR A 1 118 ? 35.914 2.507 -29.270 1.00 70.31 118 TYR A N 1
ATOM 932 C CA . TYR A 1 118 ? 36.650 3.312 -28.286 1.00 70.31 118 TYR A CA 1
ATOM 933 C C . TYR A 1 118 ? 36.528 2.785 -26.847 1.00 70.31 118 TYR A C 1
ATOM 935 O O . TYR A 1 118 ? 37.500 2.848 -26.087 1.00 70.31 118 TYR A O 1
ATOM 943 N N . LEU A 1 119 ? 35.357 2.275 -26.454 1.00 67.38 119 LEU A N 1
ATOM 944 C CA . LEU A 1 119 ? 35.148 1.694 -25.123 1.00 67.38 119 LEU A CA 1
ATOM 945 C C . LEU A 1 119 ? 35.802 0.309 -24.981 1.00 67.38 119 LEU A C 1
ATOM 947 O O . LEU A 1 119 ? 36.391 0.029 -23.936 1.00 67.38 119 LEU A O 1
ATOM 951 N N . GLY A 1 120 ? 35.779 -0.509 -26.036 1.00 58.59 120 GLY A N 1
ATOM 952 C CA . GLY A 1 120 ? 36.441 -1.813 -26.095 1.00 58.59 120 GLY A CA 1
ATOM 953 C C . GLY A 1 120 ? 37.966 -1.706 -26.016 1.00 58.59 120 GLY A C 1
ATOM 954 O O . GLY A 1 120 ? 38.594 -2.463 -25.277 1.00 58.59 120 GLY A O 1
ATOM 955 N N . ILE A 1 121 ? 38.567 -0.701 -26.667 1.00 51.94 121 ILE A N 1
ATOM 956 C CA . ILE A 1 121 ? 40.017 -0.434 -26.597 1.00 51.94 121 ILE A CA 1
ATOM 957 C C . ILE A 1 121 ? 40.457 -0.080 -25.165 1.00 51.94 121 ILE A C 1
ATOM 959 O O . ILE A 1 121 ? 41.497 -0.551 -24.717 1.00 51.94 121 ILE A O 1
ATOM 963 N N . ARG A 1 122 ? 39.653 0.670 -24.397 1.00 48.56 122 ARG A N 1
ATOM 964 C CA . ARG A 1 122 ? 39.959 0.978 -22.982 1.00 48.56 122 ARG A CA 1
ATOM 965 C C . ARG A 1 122 ? 39.831 -0.220 -22.040 1.00 48.56 122 ARG A C 1
ATOM 967 O O . ARG A 1 122 ? 40.428 -0.204 -20.969 1.00 48.56 122 ARG A O 1
ATOM 974 N N . SER A 1 123 ? 39.052 -1.234 -22.410 1.00 45.50 123 SER A N 1
ATOM 975 C CA . SER A 1 123 ? 38.926 -2.469 -21.627 1.00 45.50 123 SER A CA 1
ATOM 976 C C . SER A 1 123 ? 40.040 -3.481 -21.930 1.00 45.50 123 SER A C 1
ATOM 978 O O . SER A 1 123 ? 40.186 -4.447 -21.183 1.00 45.50 123 SER A O 1
ATOM 980 N N . ARG A 1 124 ? 40.816 -3.272 -23.006 1.00 42.44 124 ARG A N 1
ATOM 981 C CA . ARG A 1 124 ? 41.816 -4.217 -23.534 1.00 42.44 124 ARG A CA 1
ATOM 982 C C . ARG A 1 124 ? 43.225 -4.068 -22.949 1.00 42.44 124 ARG A C 1
ATOM 984 O O . ARG A 1 124 ? 44.060 -4.925 -23.203 1.00 42.44 124 ARG A O 1
ATOM 991 N N . ASP A 1 125 ? 43.464 -3.072 -22.093 1.00 44.12 125 ASP A N 1
ATOM 992 C CA . ASP A 1 125 ? 44.685 -2.987 -21.265 1.00 44.12 125 ASP A CA 1
ATOM 993 C C . ASP A 1 125 ? 44.692 -4.019 -20.108 1.00 44.12 125 ASP A C 1
ATOM 995 O O . ASP A 1 125 ? 45.560 -4.006 -19.238 1.00 44.12 125 ASP A O 1
ATOM 999 N N . SER A 1 126 ? 43.712 -4.928 -20.077 1.00 46.44 126 SER A N 1
ATOM 1000 C CA . SER A 1 126 ? 43.711 -6.150 -19.271 1.00 46.44 126 SER A CA 1
ATOM 1001 C C . SER A 1 126 ? 43.790 -7.341 -20.228 1.00 46.44 126 SER A C 1
ATOM 1003 O O . SER A 1 126 ? 42.814 -7.663 -20.899 1.00 46.44 126 SER A O 1
ATOM 1005 N N . GLU A 1 127 ? 44.977 -7.941 -20.331 1.00 44.47 127 GLU A N 1
ATOM 1006 C CA . GLU A 1 127 ? 45.317 -9.042 -21.241 1.00 44.47 127 GLU A CA 1
ATOM 1007 C C . GLU A 1 127 ? 44.303 -10.200 -21.178 1.00 44.47 127 GLU A C 1
ATOM 1009 O O . GLU A 1 127 ? 44.252 -10.955 -20.208 1.00 44.47 127 GLU A O 1
ATOM 1014 N N . SER A 1 128 ? 43.511 -10.360 -22.239 1.00 40.72 128 SER A N 1
ATOM 1015 C CA . SER A 1 128 ? 42.804 -11.600 -22.569 1.00 40.72 128 SER A CA 1
ATOM 1016 C C . SER A 1 128 ? 42.423 -11.574 -24.050 1.00 40.72 128 SER A C 1
ATOM 1018 O O . SER A 1 128 ? 41.652 -10.725 -24.493 1.00 40.72 128 SER A O 1
ATOM 1020 N N . ASP A 1 129 ? 43.008 -12.500 -24.803 1.00 41.94 129 ASP A N 1
ATOM 1021 C CA . ASP A 1 129 ? 42.893 -12.664 -26.251 1.00 41.94 129 ASP A CA 1
ATOM 1022 C C . ASP A 1 129 ? 41.465 -13.007 -26.728 1.00 41.94 129 ASP A C 1
ATOM 1024 O O . ASP A 1 129 ? 40.790 -13.858 -26.157 1.00 41.94 129 ASP A O 1
ATOM 1028 N N . ASN A 1 130 ? 41.087 -12.342 -27.826 1.00 47.72 130 ASN A N 1
ATOM 1029 C CA . ASN A 1 130 ? 40.260 -12.769 -28.967 1.00 47.72 130 ASN A CA 1
ATOM 1030 C C . ASN A 1 130 ? 38.965 -13.573 -28.723 1.00 47.72 130 ASN A C 1
ATOM 1032 O O . ASN A 1 130 ? 39.007 -14.788 -28.592 1.00 47.72 130 ASN A O 1
ATOM 1036 N N . ASP A 1 131 ? 37.826 -12.854 -28.761 1.00 42.25 131 ASP A N 1
ATOM 1037 C CA . ASP A 1 131 ? 36.526 -13.226 -29.393 1.00 42.25 131 ASP A CA 1
ATOM 1038 C C . ASP A 1 131 ? 35.341 -12.346 -28.906 1.00 42.25 131 ASP A C 1
ATOM 1040 O O . ASP A 1 131 ? 34.205 -12.484 -29.366 1.00 42.25 131 ASP A O 1
ATOM 1044 N N . ASP A 1 132 ? 35.581 -11.394 -27.997 1.00 43.91 132 ASP A N 1
ATOM 1045 C CA . ASP A 1 132 ? 34.521 -10.598 -27.348 1.00 43.91 132 ASP A CA 1
ATOM 1046 C C . ASP A 1 132 ? 34.238 -9.219 -27.983 1.00 43.91 132 ASP A C 1
ATOM 1048 O O . ASP A 1 132 ? 33.333 -8.504 -27.548 1.00 43.91 132 ASP A O 1
ATOM 1052 N N . GLU A 1 133 ? 34.950 -8.849 -29.051 1.00 40.91 133 GLU A N 1
ATOM 1053 C CA . GLU A 1 133 ? 34.909 -7.498 -29.642 1.00 40.91 133 GLU A CA 1
ATOM 1054 C C . GLU A 1 133 ? 33.591 -7.161 -30.368 1.00 40.91 133 GLU A C 1
ATOM 1056 O O . GLU A 1 133 ? 33.235 -5.993 -30.494 1.00 40.91 133 GLU A O 1
ATOM 1061 N N . VAL A 1 134 ? 32.820 -8.174 -30.782 1.00 40.81 134 VAL A N 1
ATOM 1062 C CA . VAL A 1 134 ? 31.499 -8.010 -31.429 1.00 40.81 134 VAL A CA 1
ATOM 1063 C C . VAL A 1 134 ? 30.344 -8.036 -30.410 1.00 40.81 134 VAL A C 1
ATOM 1065 O O . VAL A 1 134 ? 29.248 -7.565 -30.704 1.00 40.81 134 VAL A O 1
ATOM 1068 N N . LYS A 1 135 ? 30.571 -8.521 -29.179 1.00 41.12 135 LYS A N 1
ATOM 1069 C CA . LYS A 1 135 ? 29.497 -8.750 -28.190 1.00 41.12 135 LYS A CA 1
ATOM 1070 C C . LYS A 1 135 ? 29.091 -7.498 -27.403 1.00 41.12 135 LYS A C 1
ATOM 1072 O O . LYS A 1 135 ? 27.956 -7.400 -26.950 1.00 41.12 135 LYS A O 1
ATOM 1077 N N . GLN A 1 136 ? 29.981 -6.518 -27.218 1.00 41.28 136 GLN A N 1
ATOM 1078 C CA . GLN A 1 136 ? 29.674 -5.322 -26.408 1.00 41.28 136 GLN A CA 1
ATOM 1079 C C . GLN A 1 136 ? 28.780 -4.297 -27.126 1.00 41.28 136 GLN A C 1
ATOM 1081 O O . GLN A 1 136 ? 27.962 -3.634 -26.478 1.00 41.28 136 GLN A O 1
ATOM 1086 N N . SER A 1 137 ? 28.871 -4.213 -28.457 1.00 41.91 137 SER A N 1
ATOM 1087 C CA . SER A 1 137 ? 27.967 -3.397 -29.276 1.00 41.91 137 SER A CA 1
ATOM 1088 C C . SER A 1 137 ? 26.551 -3.950 -29.306 1.00 41.91 137 SER A C 1
ATOM 1090 O O . SER A 1 137 ? 25.586 -3.197 -29.162 1.00 41.91 137 SER A O 1
ATOM 1092 N N . SER A 1 138 ? 26.432 -5.274 -29.412 1.00 54.50 138 SER A N 1
ATOM 1093 C CA . SER A 1 138 ? 25.145 -5.957 -29.465 1.00 54.50 138 SER A CA 1
ATOM 1094 C C . SER A 1 138 ? 24.445 -5.983 -28.100 1.00 54.50 138 SER A C 1
ATOM 1096 O O . SER A 1 138 ? 23.242 -5.775 -28.042 1.00 54.50 138 SER A O 1
ATOM 1098 N N . LEU A 1 139 ? 25.185 -6.050 -26.986 1.00 60.31 139 LEU A N 1
ATOM 1099 C CA . LEU A 1 139 ? 24.638 -6.105 -25.617 1.00 60.31 139 LEU A CA 1
ATOM 1100 C C . LEU A 1 139 ? 23.653 -4.978 -25.249 1.00 60.31 139 LEU A C 1
ATOM 1102 O O . LEU A 1 139 ? 22.724 -5.196 -24.474 1.00 60.31 139 LEU A O 1
ATOM 1106 N N . GLY A 1 140 ? 23.857 -3.759 -25.761 1.00 76.81 140 GLY A N 1
ATOM 1107 C CA . GLY A 1 140 ? 22.947 -2.638 -25.490 1.00 76.81 140 GLY A CA 1
ATOM 1108 C C . GLY A 1 140 ? 21.699 -2.667 -26.361 1.00 76.81 140 GLY A C 1
ATOM 1109 O O . GLY A 1 140 ? 20.595 -2.488 -25.854 1.00 76.81 140 GLY A O 1
ATOM 1110 N N . LEU A 1 141 ? 21.889 -2.908 -27.660 1.00 85.94 141 LEU A N 1
ATOM 1111 C CA . LEU A 1 141 ? 20.803 -2.962 -28.629 1.00 85.94 141 LEU A CA 1
ATOM 1112 C C . LEU A 1 141 ? 19.910 -4.181 -28.377 1.00 85.94 141 LEU A C 1
ATOM 1114 O O . LEU A 1 141 ? 18.704 -4.012 -28.286 1.00 85.94 141 LEU A O 1
ATOM 1118 N N . GLU A 1 142 ? 20.489 -5.360 -28.137 1.00 86.75 142 GLU A N 1
ATOM 1119 C CA . GLU A 1 142 ? 19.776 -6.598 -27.788 1.00 86.75 142 GLU A CA 1
ATOM 1120 C C . GLU A 1 142 ? 18.930 -6.435 -26.518 1.00 86.75 142 GLU A C 1
ATOM 1122 O O . GLU A 1 142 ? 17.830 -6.974 -26.431 1.00 86.75 142 GLU A O 1
ATOM 1127 N N . ALA A 1 143 ? 19.401 -5.674 -25.522 1.00 86.75 143 ALA A N 1
ATOM 1128 C CA . ALA A 1 143 ? 18.629 -5.419 -24.307 1.00 86.75 143 ALA A CA 1
ATOM 1129 C C . ALA A 1 143 ? 17.394 -4.541 -24.578 1.00 86.75 143 ALA A C 1
ATOM 1131 O O . ALA A 1 143 ? 16.319 -4.799 -24.029 1.00 86.75 143 ALA A O 1
ATOM 1132 N N . VAL A 1 144 ? 17.518 -3.525 -25.439 1.00 93.88 144 VAL A N 1
ATOM 1133 C CA . VAL A 1 144 ? 16.378 -2.698 -25.874 1.00 93.88 144 VAL A CA 1
ATOM 1134 C C . VAL A 1 144 ? 15.448 -3.502 -26.793 1.00 93.88 144 VAL A C 1
ATOM 1136 O O . VAL A 1 144 ? 14.237 -3.477 -26.580 1.00 93.88 144 VAL A O 1
ATOM 1139 N N . GLU A 1 145 ? 16.032 -4.279 -27.712 1.00 94.44 145 GLU A N 1
ATOM 1140 C CA . GLU A 1 145 ? 15.532 -5.481 -28.407 1.00 94.44 145 GLU A CA 1
ATOM 1141 C C . GLU A 1 145 ? 14.499 -6.241 -27.577 1.00 94.44 145 GLU A C 1
ATOM 1143 O O . GLU A 1 145 ? 13.282 -6.280 -27.810 1.00 94.44 145 GLU A O 1
ATOM 1148 N N . PHE A 1 146 ? 15.050 -6.812 -26.515 1.00 92.56 146 PHE A N 1
ATOM 1149 C CA . PHE A 1 146 ? 14.364 -7.656 -25.573 1.00 92.56 146 PHE A CA 1
ATOM 1150 C C . PHE A 1 146 ? 13.226 -6.909 -24.888 1.00 92.56 146 PHE A C 1
ATOM 1152 O O . PHE A 1 146 ? 12.108 -7.412 -24.908 1.00 92.56 146 PHE A O 1
ATOM 1159 N N . ILE A 1 147 ? 13.447 -5.700 -24.361 1.00 94.06 147 ILE A N 1
ATOM 1160 C CA . ILE A 1 147 ? 12.397 -4.901 -23.703 1.00 94.06 147 ILE A CA 1
ATOM 1161 C C . ILE A 1 147 ? 11.259 -4.560 -24.674 1.00 94.06 147 ILE A C 1
ATOM 1163 O O . ILE A 1 147 ? 10.088 -4.727 -24.324 1.00 94.06 147 ILE A O 1
ATOM 1167 N N . ALA A 1 148 ? 11.575 -4.135 -25.899 1.00 96.69 148 ALA A N 1
ATOM 1168 C CA . ALA A 1 148 ? 10.594 -3.769 -26.923 1.00 96.69 148 ALA A CA 1
ATOM 1169 C C . ALA A 1 148 ? 9.700 -4.952 -27.338 1.00 96.69 148 ALA A C 1
ATOM 1171 O O . ALA A 1 148 ? 8.542 -4.742 -27.718 1.00 96.69 148 ALA A O 1
ATOM 1172 N N . SER A 1 149 ? 10.199 -6.187 -27.206 1.00 95.31 149 SER A N 1
ATOM 1173 C CA . SER A 1 149 ? 9.437 -7.425 -27.437 1.00 95.31 149 SER A CA 1
ATOM 1174 C C . SER A 1 149 ? 8.417 -7.756 -26.332 1.00 95.31 149 SER A C 1
ATOM 1176 O O . SER A 1 149 ? 7.618 -8.688 -26.476 1.00 95.31 149 SER A O 1
ATOM 1178 N N . ARG A 1 150 ? 8.409 -6.986 -25.231 1.00 94.81 150 ARG A N 1
ATOM 1179 C CA . ARG A 1 150 ? 7.589 -7.222 -24.032 1.00 94.81 150 ARG A CA 1
ATOM 1180 C C . ARG A 1 150 ? 7.783 -8.655 -23.499 1.00 94.81 150 ARG A C 1
ATOM 1182 O O . ARG A 1 150 ? 6.874 -9.493 -23.614 1.00 94.81 150 ARG A O 1
ATOM 1189 N N . PRO A 1 151 ? 8.944 -8.958 -22.897 1.00 93.44 151 PRO A N 1
ATOM 1190 C CA . PRO A 1 151 ? 9.317 -10.308 -22.493 1.00 93.44 151 PRO A CA 1
ATOM 1191 C C . PRO A 1 151 ? 8.610 -10.749 -21.206 1.00 93.44 151 PRO A C 1
ATOM 1193 O O . PRO A 1 151 ? 8.587 -11.935 -20.885 1.00 93.44 151 PRO A O 1
ATOM 1196 N N . TRP A 1 152 ? 7.994 -9.824 -20.468 1.00 93.44 152 TRP A N 1
ATOM 1197 C CA . TRP A 1 152 ? 7.196 -10.110 -19.278 1.00 93.44 152 TRP A CA 1
ATOM 1198 C C . TRP A 1 152 ? 5.724 -10.403 -19.605 1.00 93.44 152 TRP A C 1
ATOM 1200 O O . TRP A 1 152 ? 5.182 -10.008 -20.646 1.00 93.44 152 TRP A O 1
ATOM 1210 N N . ARG A 1 153 ? 5.057 -11.119 -18.694 1.00 92.69 153 ARG A N 1
ATOM 1211 C CA . ARG A 1 153 ? 3.610 -11.386 -18.751 1.00 92.69 153 ARG A CA 1
ATOM 1212 C C . ARG A 1 153 ? 2.811 -10.160 -18.329 1.00 92.69 153 ARG A C 1
ATOM 1214 O O . ARG A 1 153 ? 1.923 -9.740 -19.065 1.00 92.69 153 ARG A O 1
ATOM 1221 N N . ASP A 1 154 ? 3.177 -9.597 -17.185 1.00 92.88 154 ASP A N 1
ATOM 1222 C CA . ASP A 1 154 ? 2.625 -8.388 -16.568 1.00 92.88 154 ASP A CA 1
ATOM 1223 C C . ASP A 1 154 ? 3.708 -7.807 -15.637 1.00 92.88 154 ASP A C 1
ATOM 1225 O O . ASP A 1 154 ? 4.522 -8.562 -15.095 1.00 92.88 154 ASP A O 1
ATOM 1229 N N . LEU A 1 155 ? 3.740 -6.489 -15.444 1.00 94.56 155 LEU A N 1
ATOM 1230 C CA . LEU A 1 155 ? 4.617 -5.856 -14.453 1.00 94.56 155 LEU A CA 1
ATOM 1231 C C . LEU A 1 155 ? 4.172 -6.170 -13.013 1.00 94.56 155 LEU A C 1
ATOM 1233 O O . LEU A 1 155 ? 4.972 -6.090 -12.079 1.00 94.56 155 LEU A O 1
ATOM 1237 N N . VAL A 1 156 ? 2.913 -6.563 -12.823 1.00 95.50 156 VAL A N 1
ATOM 1238 C CA . VAL A 1 156 ? 2.335 -6.931 -11.525 1.00 95.50 156 VAL A CA 1
ATOM 1239 C C . VAL A 1 156 ? 2.158 -8.443 -11.442 1.00 95.50 156 VAL A C 1
ATOM 1241 O O . VAL A 1 156 ? 1.769 -9.091 -12.410 1.00 95.50 156 VAL A O 1
ATOM 1244 N N . SER A 1 157 ? 2.426 -9.030 -10.273 1.00 94.38 157 SER A N 1
ATOM 1245 C CA . SER A 1 157 ? 2.178 -10.452 -10.039 1.00 94.38 157 SER A CA 1
ATOM 1246 C C . SER A 1 157 ? 1.664 -10.706 -8.629 1.00 94.38 157 SER A C 1
ATOM 1248 O O . SER A 1 157 ? 2.315 -10.375 -7.640 1.00 94.38 157 SER A O 1
ATOM 1250 N N . TRP A 1 158 ? 0.518 -11.383 -8.528 1.00 93.69 158 TRP A N 1
ATOM 1251 C CA . TRP A 1 158 ? -0.048 -11.808 -7.245 1.00 93.69 158 TRP A CA 1
ATOM 1252 C C . TRP A 1 158 ? 0.859 -12.786 -6.496 1.00 93.69 158 TRP A C 1
ATOM 1254 O O . TRP A 1 158 ? 0.783 -12.889 -5.273 1.00 93.69 158 TRP A O 1
ATOM 1264 N N . ARG A 1 159 ? 1.735 -13.509 -7.210 1.00 94.00 159 ARG A N 1
ATOM 1265 C CA . ARG A 1 159 ? 2.680 -14.446 -6.587 1.00 94.00 159 ARG A CA 1
ATOM 1266 C C . ARG A 1 159 ? 3.679 -13.728 -5.688 1.00 94.00 159 ARG A C 1
ATOM 1268 O O . ARG A 1 159 ? 4.273 -14.372 -4.828 1.00 94.00 159 ARG A O 1
ATOM 1275 N N . ASP A 1 160 ? 3.829 -12.414 -5.861 1.00 94.25 160 ASP A N 1
ATOM 1276 C CA . ASP A 1 160 ? 4.720 -11.625 -5.029 1.00 94.25 160 ASP A CA 1
ATOM 1277 C C . ASP A 1 160 ? 4.143 -11.329 -3.640 1.00 94.25 160 ASP A C 1
ATOM 1279 O O . ASP A 1 160 ? 4.856 -10.833 -2.781 1.00 94.25 160 ASP A O 1
ATOM 1283 N N . PHE A 1 161 ? 2.867 -11.631 -3.380 1.00 94.94 161 PHE A N 1
ATOM 1284 C CA . PHE A 1 161 ? 2.175 -11.190 -2.167 1.00 94.94 161 PHE A CA 1
ATOM 1285 C C . PHE A 1 161 ? 2.886 -11.563 -0.856 1.00 94.94 161 PHE A C 1
ATOM 1287 O O . PHE A 1 161 ? 2.896 -10.768 0.077 1.00 94.94 161 PHE A O 1
ATOM 1294 N N . PHE A 1 162 ? 3.510 -12.743 -0.783 1.00 92.00 162 PHE A N 1
ATOM 1295 C CA . PHE A 1 162 ? 4.245 -13.223 0.397 1.00 92.00 162 PHE A CA 1
ATOM 1296 C C . PHE A 1 162 ? 5.782 -13.146 0.240 1.00 92.00 162 PHE A C 1
ATOM 1298 O O . PHE A 1 162 ? 6.515 -13.751 1.022 1.00 92.00 162 PHE A O 1
ATOM 1305 N N . GLY A 1 163 ? 6.290 -12.434 -0.772 1.00 89.44 163 GLY A N 1
ATOM 1306 C CA . GLY A 1 163 ? 7.724 -12.280 -1.060 1.00 89.44 163 GLY A CA 1
ATOM 1307 C C . GLY A 1 163 ? 8.011 -12.207 -2.562 1.00 89.44 163 GLY A C 1
ATOM 1308 O O . GLY A 1 163 ? 7.137 -12.501 -3.358 1.00 89.44 163 GLY A O 1
ATOM 1309 N N . SER A 1 164 ? 9.233 -11.871 -2.979 1.00 89.06 164 SER A N 1
ATOM 1310 C CA . SER A 1 164 ? 9.624 -11.622 -4.385 1.00 89.06 164 SER A CA 1
ATOM 1311 C C . SER A 1 164 ? 9.686 -12.868 -5.300 1.00 89.06 164 SER A C 1
ATOM 1313 O O . SER A 1 164 ? 10.707 -13.164 -5.923 1.00 89.06 164 SER A O 1
ATOM 1315 N N . ALA A 1 165 ? 8.590 -13.620 -5.412 1.00 86.19 165 ALA A N 1
ATOM 1316 C CA . ALA A 1 165 ? 8.556 -14.918 -6.087 1.00 86.19 165 ALA A CA 1
ATOM 1317 C C . ALA A 1 165 ? 8.613 -14.838 -7.621 1.00 86.19 165 ALA A C 1
ATOM 1319 O O . ALA A 1 165 ? 9.102 -15.768 -8.260 1.00 86.19 165 ALA A O 1
ATOM 1320 N N . SER A 1 166 ? 8.108 -13.761 -8.228 1.00 85.12 166 SER A N 1
ATOM 1321 C CA . SER A 1 166 ? 7.981 -13.679 -9.695 1.00 85.12 166 SER A CA 1
ATOM 1322 C C . SER A 1 166 ? 9.152 -12.978 -10.368 1.00 85.12 166 SER A C 1
ATOM 1324 O O . SER A 1 166 ? 9.259 -13.056 -11.587 1.00 85.12 166 SER A O 1
ATOM 1326 N N . GLN A 1 167 ? 10.013 -12.292 -9.608 1.00 88.38 167 GLN A N 1
ATOM 1327 C CA . GLN A 1 167 ? 11.162 -11.533 -10.125 1.00 88.38 167 GLN A CA 1
ATOM 1328 C C . GLN A 1 167 ? 10.745 -10.631 -11.301 1.00 88.38 167 GLN A C 1
ATOM 1330 O O . GLN A 1 167 ? 9.842 -9.831 -11.103 1.00 88.38 167 GLN A O 1
ATOM 1335 N N . PHE A 1 168 ? 11.264 -10.783 -12.525 1.00 89.88 168 PHE A N 1
ATOM 1336 C CA . PHE A 1 168 ? 10.823 -10.008 -13.704 1.00 89.88 168 PHE A CA 1
ATOM 1337 C C . PHE A 1 168 ? 9.496 -10.449 -14.349 1.00 89.88 168 PHE A C 1
ATOM 1339 O O . PHE A 1 168 ? 9.037 -9.824 -15.300 1.00 89.88 168 PHE A O 1
ATOM 1346 N N . ASN A 1 169 ? 8.863 -11.506 -13.836 1.00 91.31 169 ASN A N 1
ATOM 1347 C CA . ASN A 1 169 ? 7.605 -12.074 -14.330 1.00 91.31 169 ASN A CA 1
ATOM 1348 C C . ASN A 1 169 ? 7.633 -12.379 -15.842 1.00 91.31 169 ASN A C 1
ATOM 1350 O O . ASN A 1 169 ? 6.703 -12.062 -16.588 1.00 91.31 169 ASN A O 1
ATOM 1354 N N . LEU A 1 170 ? 8.741 -12.974 -16.289 1.00 91.62 170 LEU A N 1
ATOM 1355 C CA . LEU A 1 170 ? 9.009 -13.291 -17.689 1.00 91.62 170 LEU A CA 1
ATOM 1356 C C . LEU A 1 170 ? 8.017 -14.329 -18.246 1.00 91.62 170 LEU A C 1
ATOM 1358 O O . LEU A 1 170 ? 7.505 -15.190 -17.521 1.00 91.62 170 LEU A O 1
ATOM 1362 N N . LYS A 1 171 ? 7.721 -14.232 -19.547 1.00 89.38 171 LYS A N 1
ATOM 1363 C CA . LYS A 1 171 ? 6.922 -15.219 -20.292 1.00 89.38 171 LYS A CA 1
ATOM 1364 C C . LYS A 1 171 ? 7.622 -16.572 -20.302 1.00 89.38 171 LYS A C 1
ATOM 1366 O O . LYS A 1 171 ? 6.974 -17.577 -19.992 1.00 89.38 171 LYS A O 1
ATOM 1371 N N . ASP A 1 172 ? 8.925 -16.538 -20.557 1.00 84.25 172 ASP A N 1
ATOM 1372 C CA . ASP A 1 172 ? 9.816 -17.687 -20.542 1.00 84.25 172 ASP A CA 1
ATOM 1373 C C . ASP A 1 172 ? 10.510 -17.797 -19.188 1.00 84.25 172 ASP A C 1
ATOM 1375 O O . ASP A 1 172 ? 10.976 -16.814 -18.609 1.00 84.25 172 ASP A O 1
ATOM 1379 N N . SER A 1 173 ? 10.545 -19.013 -18.651 1.00 69.00 173 SER A N 1
ATOM 1380 C CA . SER A 1 173 ? 11.185 -19.269 -17.368 1.00 69.00 173 SER A CA 1
ATOM 1381 C C . SER A 1 173 ? 12.698 -19.262 -17.551 1.00 69.00 173 SER A C 1
ATOM 1383 O O . SER A 1 173 ? 13.248 -20.180 -18.154 1.00 69.00 173 SER A O 1
ATOM 1385 N N . VAL A 1 174 ? 13.376 -18.265 -16.986 1.00 65.19 174 VAL A N 1
ATOM 1386 C CA . VAL A 1 174 ? 14.839 -18.254 -16.908 1.00 65.19 174 VAL A CA 1
ATOM 1387 C C . VAL A 1 174 ? 15.250 -18.867 -15.567 1.00 65.19 174 VAL A C 1
ATOM 1389 O O . VAL A 1 174 ? 14.790 -18.394 -14.525 1.00 65.19 174 VAL A O 1
ATOM 1392 N N . PRO A 1 175 ? 16.068 -19.934 -15.546 1.00 54.50 175 PRO A N 1
ATOM 1393 C CA . PRO A 1 175 ? 16.579 -20.480 -14.299 1.00 54.50 175 PRO A CA 1
ATOM 1394 C C . PRO A 1 175 ? 17.538 -19.473 -13.654 1.00 54.50 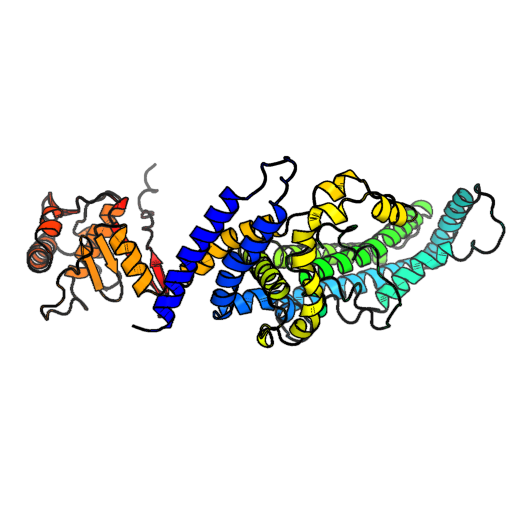175 PRO A C 1
ATOM 1396 O O . PRO A 1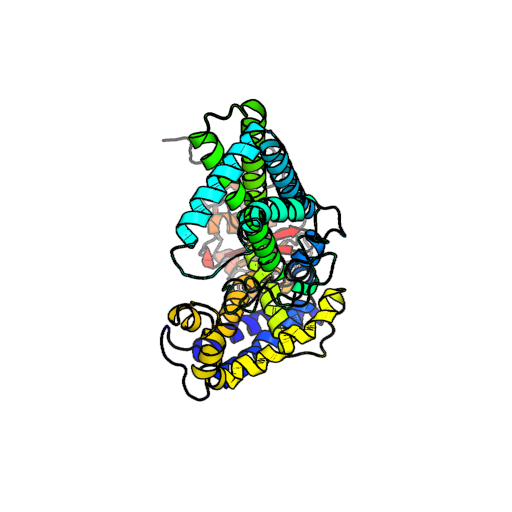 175 ? 18.561 -19.120 -14.233 1.00 54.50 175 PRO A O 1
ATOM 1399 N N . GLY A 1 176 ? 17.208 -19.009 -12.450 1.00 62.84 176 GLY A N 1
ATOM 1400 C CA . GLY A 1 176 ? 18.056 -18.088 -11.698 1.00 62.84 176 GLY A CA 1
ATOM 1401 C C . GLY A 1 176 ? 17.275 -17.200 -10.737 1.00 62.84 176 GLY A C 1
ATOM 1402 O O . GLY A 1 176 ? 16.049 -17.101 -10.799 1.00 62.84 176 GLY A O 1
ATOM 1403 N N . GLN A 1 177 ? 18.004 -16.567 -9.820 1.00 68.44 177 GLN A N 1
ATOM 1404 C CA . GLN A 1 177 ? 17.477 -15.513 -8.964 1.00 68.44 177 GLN A CA 1
ATOM 1405 C C . GLN A 1 177 ? 18.200 -14.208 -9.281 1.00 68.44 177 GLN A C 1
ATOM 1407 O O . GLN A 1 177 ? 19.421 -14.135 -9.153 1.00 68.44 177 GLN A O 1
ATOM 1412 N N . PHE A 1 178 ? 17.446 -13.194 -9.695 1.00 77.50 178 PHE A N 1
ATOM 1413 C CA . PHE A 1 178 ? 17.972 -11.859 -9.960 1.00 77.50 178 PHE A CA 1
ATOM 1414 C C . PHE A 1 178 ? 18.311 -11.149 -8.643 1.00 77.50 178 PHE A C 1
ATOM 1416 O O . PHE A 1 178 ? 17.526 -11.173 -7.687 1.00 77.50 178 PHE A O 1
ATOM 1423 N N . GLY A 1 179 ? 19.499 -10.543 -8.588 1.00 73.81 179 GLY A N 1
ATOM 1424 C CA . GLY A 1 179 ? 20.052 -9.934 -7.378 1.00 73.81 179 GLY A CA 1
ATOM 1425 C C . GLY A 1 179 ? 19.183 -8.804 -6.829 1.00 73.81 179 GLY A C 1
ATOM 1426 O O . GLY A 1 179 ? 19.039 -8.654 -5.619 1.00 73.81 179 GLY A O 1
ATOM 1427 N N . GLU A 1 180 ? 18.531 -8.069 -7.720 1.00 79.19 180 GLU A N 1
ATOM 1428 C CA . GLU A 1 180 ? 17.639 -6.939 -7.459 1.00 79.19 180 GLU A CA 1
ATOM 1429 C C . GLU A 1 180 ? 16.394 -7.352 -6.661 1.00 79.19 180 GLU A C 1
ATOM 1431 O O . GLU A 1 180 ? 15.813 -6.537 -5.939 1.00 79.19 180 GLU A O 1
ATOM 1436 N N . PHE A 1 181 ? 16.023 -8.636 -6.732 1.00 83.44 181 PHE A N 1
ATOM 1437 C CA . PHE A 1 181 ? 14.891 -9.226 -6.017 1.00 83.44 181 PHE A CA 1
ATOM 1438 C C . PHE A 1 181 ? 15.295 -9.948 -4.723 1.00 83.44 181 PHE A C 1
ATOM 1440 O O . PHE A 1 181 ? 14.456 -10.599 -4.089 1.00 83.44 181 PHE A O 1
ATOM 1447 N N . LEU A 1 182 ? 16.561 -9.832 -4.308 1.00 78.38 182 LEU A N 1
ATOM 1448 C CA . LEU A 1 182 ? 17.064 -10.378 -3.051 1.00 78.38 182 LEU A CA 1
ATOM 1449 C C . LEU A 1 182 ? 16.891 -9.358 -1.914 1.00 78.38 182 LEU A C 1
ATOM 1451 O O . LEU A 1 182 ? 17.467 -8.272 -1.986 1.00 78.38 182 LEU A O 1
ATOM 1455 N N . PRO A 1 183 ? 16.196 -9.703 -0.811 1.00 73.19 183 PRO A N 1
ATOM 1456 C CA . PRO A 1 183 ? 15.984 -8.790 0.320 1.00 73.19 183 PRO A CA 1
ATOM 1457 C C . PRO A 1 183 ? 17.257 -8.207 0.947 1.00 73.19 183 PRO A C 1
ATOM 1459 O O . PRO A 1 183 ? 17.230 -7.113 1.497 1.00 73.19 183 PRO A O 1
ATOM 1462 N N . PHE A 1 184 ? 18.383 -8.923 0.870 1.00 70.56 184 PHE A N 1
ATOM 1463 C CA . PHE A 1 184 ? 19.665 -8.460 1.411 1.00 70.56 184 PHE A CA 1
ATOM 1464 C C . PHE A 1 184 ? 20.424 -7.504 0.478 1.00 70.56 184 PHE A C 1
ATOM 1466 O O . PHE A 1 184 ? 21.365 -6.846 0.918 1.00 70.56 184 PHE A O 1
ATOM 1473 N N . VAL A 1 185 ? 20.038 -7.442 -0.800 1.00 70.00 185 VAL A N 1
ATOM 1474 C CA . VAL A 1 185 ? 20.546 -6.464 -1.774 1.00 70.00 185 VAL A CA 1
ATOM 1475 C C . VAL A 1 185 ? 19.609 -5.257 -1.826 1.00 70.00 185 VAL A C 1
ATOM 1477 O O . VAL A 1 185 ? 20.066 -4.117 -1.859 1.00 70.00 185 VAL A O 1
ATOM 1480 N N . ASN A 1 186 ? 18.297 -5.502 -1.774 1.00 73.62 186 ASN A N 1
ATOM 1481 C CA . ASN A 1 186 ? 17.260 -4.497 -1.953 1.00 73.62 186 ASN A CA 1
ATOM 1482 C C . ASN A 1 186 ? 16.416 -4.332 -0.679 1.00 73.62 186 ASN A C 1
ATOM 1484 O O . ASN A 1 186 ? 15.473 -5.084 -0.435 1.00 73.62 186 ASN A O 1
ATOM 1488 N N . LYS A 1 187 ? 16.753 -3.320 0.131 1.00 75.06 187 LYS A N 1
ATOM 1489 C CA . LYS A 1 187 ? 16.107 -3.027 1.426 1.00 75.06 187 LYS A CA 1
ATOM 1490 C C . LYS A 1 187 ? 14.578 -2.887 1.369 1.00 75.06 187 LYS A C 1
ATOM 1492 O O . LYS A 1 187 ? 13.912 -3.375 2.278 1.00 75.06 187 LYS A O 1
ATOM 1497 N N . PRO A 1 188 ? 13.977 -2.262 0.341 1.00 79.94 188 PRO A N 1
ATOM 1498 C CA . PRO A 1 188 ? 12.533 -2.321 0.139 1.00 79.94 188 PRO A CA 1
ATOM 1499 C C . PRO A 1 188 ? 11.930 -3.732 0.237 1.00 79.94 188 PRO A C 1
ATOM 1501 O O . PRO A 1 188 ? 10.812 -3.876 0.714 1.00 79.94 188 PRO A O 1
ATOM 1504 N N . LEU A 1 189 ? 12.647 -4.794 -0.134 1.00 81.50 189 LEU A N 1
ATOM 1505 C CA . LEU A 1 189 ? 12.153 -6.176 -0.067 1.00 81.50 189 LEU A CA 1
ATOM 1506 C C . LEU A 1 189 ? 12.311 -6.840 1.311 1.00 81.50 189 LEU A C 1
ATOM 1508 O O . LEU A 1 189 ? 12.183 -8.059 1.438 1.00 81.50 189 LEU A O 1
ATOM 1512 N N . LEU A 1 190 ? 12.570 -6.068 2.363 1.00 77.88 190 LEU A N 1
ATOM 1513 C CA . LEU A 1 190 ? 12.528 -6.582 3.726 1.00 77.88 190 LEU A CA 1
ATOM 1514 C C . LEU A 1 190 ? 11.079 -6.844 4.151 1.00 77.88 190 LEU A C 1
ATOM 1516 O O . LEU A 1 190 ? 10.195 -5.994 4.022 1.00 77.88 190 LEU A O 1
ATOM 1520 N N . VAL A 1 191 ? 10.852 -8.049 4.670 1.00 79.06 191 VAL A N 1
ATOM 1521 C CA . VAL A 1 191 ? 9.564 -8.486 5.219 1.00 79.06 191 VAL A CA 1
ATOM 1522 C C . VAL A 1 191 ? 9.323 -7.771 6.557 1.00 79.06 191 VAL A C 1
ATOM 1524 O O . VAL A 1 191 ? 10.273 -7.649 7.338 1.00 79.06 191 VAL A O 1
ATOM 1527 N N . PRO A 1 192 ? 8.082 -7.376 6.897 1.00 88.31 192 PRO A N 1
ATOM 1528 C CA . PRO A 1 192 ? 6.839 -7.529 6.130 1.00 88.31 192 PRO A CA 1
ATOM 1529 C C . PRO A 1 192 ? 6.378 -6.256 5.382 1.00 88.31 192 PRO A C 1
ATOM 1531 O O . PRO A 1 192 ? 6.872 -5.148 5.613 1.00 88.31 192 PRO A O 1
ATOM 1534 N N . GLY A 1 193 ? 5.400 -6.429 4.489 1.00 90.25 193 GLY A N 1
ATOM 1535 C CA . GLY A 1 193 ? 4.642 -5.374 3.801 1.00 90.25 193 GLY A CA 1
ATOM 1536 C C . GLY A 1 193 ? 4.343 -5.686 2.332 1.00 90.25 193 GLY A C 1
ATOM 1537 O O . GLY A 1 193 ? 4.483 -6.830 1.901 1.00 90.25 193 GLY A O 1
ATOM 1538 N N . ASP A 1 194 ? 3.887 -4.699 1.559 1.00 94.50 194 ASP A N 1
ATOM 1539 C CA . ASP A 1 194 ? 3.321 -4.928 0.223 1.00 94.50 194 ASP A CA 1
ATOM 1540 C C . ASP A 1 194 ? 4.391 -5.224 -0.842 1.00 94.50 194 ASP A C 1
ATOM 1542 O O . ASP A 1 194 ? 4.889 -4.352 -1.556 1.00 94.50 194 ASP A O 1
ATOM 1546 N N . PHE A 1 195 ? 4.746 -6.501 -0.964 1.00 93.81 195 PHE A N 1
ATOM 1547 C CA . PHE A 1 195 ? 5.708 -6.982 -1.949 1.00 93.81 195 PHE A CA 1
ATOM 1548 C C . PHE A 1 195 ? 5.223 -6.872 -3.392 1.00 93.81 195 PHE A C 1
ATOM 1550 O O . PHE A 1 195 ? 6.069 -6.778 -4.280 1.00 93.81 195 PHE A O 1
ATOM 1557 N N . VAL A 1 196 ? 3.913 -6.855 -3.649 1.00 95.56 196 VAL A N 1
ATOM 1558 C CA . VAL A 1 196 ? 3.382 -6.715 -5.014 1.00 95.56 196 VAL A CA 1
ATOM 1559 C C . VAL A 1 196 ? 3.767 -5.344 -5.557 1.00 95.56 196 VAL A C 1
ATOM 1561 O O . VAL A 1 196 ? 4.371 -5.250 -6.628 1.00 95.56 196 VAL A O 1
ATOM 1564 N N . ILE A 1 197 ? 3.508 -4.294 -4.775 1.00 96.12 197 ILE A N 1
ATOM 1565 C CA . ILE A 1 197 ? 3.875 -2.917 -5.120 1.00 96.12 197 ILE A CA 1
ATOM 1566 C C . ILE A 1 197 ? 5.400 -2.757 -5.179 1.00 96.12 197 ILE A C 1
ATOM 1568 O O . ILE A 1 197 ? 5.939 -2.171 -6.120 1.00 96.12 197 ILE A O 1
ATOM 1572 N N . ARG A 1 198 ? 6.130 -3.282 -4.188 1.00 94.75 198 ARG A N 1
ATOM 1573 C CA . ARG A 1 198 ? 7.593 -3.124 -4.143 1.00 94.75 198 ARG A CA 1
ATOM 1574 C C . ARG A 1 198 ? 8.281 -3.840 -5.311 1.00 94.75 198 ARG A C 1
ATOM 1576 O O . ARG A 1 198 ? 9.162 -3.256 -5.936 1.00 94.75 198 ARG A O 1
ATOM 1583 N N . CYS A 1 199 ? 7.850 -5.054 -5.663 1.00 95.38 199 CYS A N 1
ATOM 1584 C CA . CYS A 1 199 ? 8.375 -5.781 -6.824 1.00 95.38 199 CYS A CA 1
ATOM 1585 C C . CYS A 1 199 ? 7.992 -5.112 -8.149 1.00 95.38 199 CYS A C 1
ATOM 1587 O O . CYS A 1 199 ? 8.829 -5.058 -9.048 1.00 95.38 199 CYS A O 1
ATOM 1589 N N . LEU A 1 200 ? 6.773 -4.569 -8.266 1.00 96.69 200 LEU A N 1
ATOM 1590 C CA . LEU A 1 200 ? 6.357 -3.757 -9.415 1.00 96.69 200 LEU A CA 1
ATOM 1591 C C . LEU A 1 200 ? 7.345 -2.607 -9.663 1.00 96.69 200 LEU A C 1
ATOM 1593 O O . LEU A 1 200 ? 7.852 -2.460 -10.775 1.00 96.69 200 LEU A O 1
ATOM 1597 N N . MET A 1 201 ? 7.675 -1.834 -8.624 1.00 96.44 201 MET A N 1
ATOM 1598 C CA . MET A 1 201 ? 8.602 -0.707 -8.764 1.00 96.44 201 MET A CA 1
ATOM 1599 C C . MET A 1 201 ? 10.020 -1.132 -9.131 1.00 96.44 201 MET A C 1
ATOM 1601 O O . MET A 1 201 ? 10.674 -0.434 -9.903 1.00 96.44 201 MET A O 1
ATOM 1605 N N . ILE A 1 202 ? 10.497 -2.260 -8.601 1.00 93.50 202 ILE A N 1
ATOM 1606 C CA . ILE A 1 202 ? 11.826 -2.789 -8.931 1.00 93.50 202 ILE A CA 1
ATOM 1607 C C . ILE A 1 202 ? 11.886 -3.165 -10.410 1.00 93.50 202 ILE A C 1
ATOM 1609 O O . ILE A 1 202 ? 12.750 -2.657 -11.115 1.00 93.50 202 ILE A O 1
ATOM 1613 N N . ARG A 1 203 ? 10.907 -3.934 -10.913 1.00 94.69 203 ARG A N 1
ATOM 1614 C CA . ARG A 1 203 ? 10.814 -4.286 -12.344 1.00 94.69 203 ARG A CA 1
ATOM 1615 C C . ARG A 1 203 ? 10.873 -3.053 -13.230 1.00 94.69 203 ARG A C 1
ATOM 1617 O O . ARG A 1 203 ? 11.649 -3.000 -14.174 1.00 94.69 203 ARG A O 1
ATOM 1624 N N . ILE A 1 204 ? 10.034 -2.069 -12.920 1.00 96.44 204 ILE A N 1
ATOM 1625 C CA . ILE A 1 204 ? 9.952 -0.819 -13.673 1.00 96.44 204 ILE A CA 1
ATOM 1626 C C . ILE A 1 204 ? 11.294 -0.085 -13.658 1.00 96.44 204 ILE A C 1
ATOM 1628 O O . ILE A 1 204 ? 11.743 0.384 -14.701 1.00 96.44 204 ILE A O 1
ATOM 1632 N N . THR A 1 205 ? 11.923 0.014 -12.486 1.00 93.88 205 THR A N 1
ATOM 1633 C CA . THR A 1 205 ? 13.202 0.710 -12.314 1.00 93.88 205 THR A CA 1
ATOM 1634 C C . THR A 1 205 ? 14.298 0.034 -13.123 1.00 93.88 205 THR A C 1
ATOM 1636 O O . THR A 1 205 ? 15.008 0.721 -13.849 1.00 93.88 205 THR A O 1
ATOM 1639 N N . ASP A 1 206 ? 14.394 -1.291 -13.059 1.00 90.81 206 ASP A N 1
ATOM 1640 C CA . ASP A 1 206 ? 15.399 -2.062 -13.789 1.00 90.81 206 ASP A CA 1
ATOM 1641 C C . ASP A 1 206 ? 15.215 -1.929 -15.306 1.00 90.81 206 ASP A C 1
ATOM 1643 O O . ASP A 1 206 ? 16.172 -1.617 -16.021 1.00 90.81 206 ASP A O 1
ATOM 1647 N N . TRP A 1 207 ? 13.979 -2.075 -15.806 1.00 94.31 207 TRP A N 1
ATOM 1648 C CA . TRP A 1 207 ? 13.691 -1.885 -17.230 1.00 94.31 207 TRP A CA 1
ATOM 1649 C C . TRP A 1 207 ? 14.027 -0.470 -17.688 1.00 94.31 207 TRP A C 1
ATOM 1651 O O . TRP A 1 207 ? 14.737 -0.293 -18.679 1.00 94.31 207 TRP A O 1
ATOM 1661 N N . LYS A 1 208 ? 13.577 0.544 -16.944 1.00 95.38 208 LYS A N 1
ATOM 1662 C CA . LYS A 1 208 ? 13.863 1.943 -17.267 1.00 95.38 208 LYS A CA 1
ATOM 1663 C C . LYS A 1 208 ? 15.363 2.226 -17.233 1.00 95.38 208 LYS A C 1
ATOM 1665 O O . LYS A 1 208 ? 15.865 2.887 -18.133 1.00 95.38 208 LYS A O 1
ATOM 1670 N N . GLN A 1 209 ? 16.090 1.710 -16.245 1.00 92.38 209 GLN A N 1
ATOM 1671 C CA . GLN A 1 209 ? 17.533 1.909 -16.138 1.00 92.38 209 GLN A CA 1
ATOM 1672 C C . GLN A 1 209 ? 18.274 1.300 -17.335 1.00 92.38 209 GLN A C 1
ATOM 1674 O O . GLN A 1 209 ? 19.243 1.892 -17.814 1.00 92.38 209 GLN A O 1
ATOM 1679 N N . GLY A 1 210 ? 17.828 0.142 -17.833 1.00 90.00 210 GLY A N 1
ATOM 1680 C CA . GLY A 1 210 ? 18.335 -0.440 -19.077 1.00 90.00 210 GLY A CA 1
ATOM 1681 C C . GLY A 1 210 ? 18.158 0.504 -20.270 1.00 90.00 210 GLY A C 1
ATOM 1682 O O . GLY A 1 210 ? 19.124 0.785 -20.981 1.00 90.00 210 GLY A O 1
ATOM 1683 N N . LEU A 1 211 ? 16.954 1.060 -20.431 1.00 95.50 211 LEU A N 1
ATOM 1684 C CA . LEU A 1 211 ? 16.641 2.015 -21.500 1.00 95.50 211 LEU A CA 1
ATOM 1685 C C . LEU A 1 211 ? 17.419 3.331 -21.360 1.00 95.50 211 LEU A C 1
ATOM 1687 O O . LEU A 1 211 ? 17.993 3.805 -22.334 1.00 95.50 211 LEU A O 1
ATOM 1691 N N . ASP A 1 212 ? 17.511 3.894 -20.155 1.00 94.44 212 ASP A N 1
ATOM 1692 C CA . ASP A 1 212 ? 18.234 5.143 -19.891 1.00 94.44 212 ASP A CA 1
ATOM 1693 C C . ASP A 1 212 ? 19.736 5.002 -20.173 1.00 94.44 212 ASP A C 1
ATOM 1695 O O . ASP A 1 212 ? 20.351 5.902 -20.742 1.00 94.44 212 ASP A O 1
ATOM 1699 N N . LYS A 1 213 ? 20.343 3.860 -19.821 1.00 91.50 213 LYS A N 1
ATOM 1700 C CA . LYS A 1 213 ? 21.748 3.577 -20.162 1.00 91.50 213 LYS A CA 1
ATOM 1701 C C . LYS A 1 213 ? 21.963 3.586 -21.675 1.00 91.50 213 LYS A C 1
ATOM 1703 O O . LYS A 1 213 ? 22.975 4.111 -22.138 1.00 91.50 213 LYS A O 1
ATOM 1708 N N . PHE A 1 214 ? 21.030 3.022 -22.441 1.00 93.62 214 PHE A N 1
ATOM 1709 C CA . PHE A 1 214 ? 21.110 3.043 -23.899 1.00 93.62 214 PHE A CA 1
ATOM 1710 C C . PHE A 1 214 ? 20.844 4.440 -24.472 1.00 93.62 214 PHE A C 1
ATOM 1712 O O . PHE A 1 214 ? 21.585 4.886 -25.342 1.00 93.62 214 PHE A O 1
ATOM 1719 N N . TRP A 1 215 ? 19.884 5.183 -23.916 1.00 94.38 215 TRP A N 1
ATOM 1720 C CA . TRP A 1 215 ? 19.641 6.584 -24.266 1.00 94.38 215 TRP A CA 1
ATOM 1721 C C . TRP A 1 215 ? 20.910 7.436 -24.123 1.00 94.38 215 TRP A C 1
ATOM 1723 O O . TRP A 1 215 ? 21.277 8.146 -25.058 1.00 94.38 215 TRP A O 1
ATOM 1733 N N . VAL A 1 216 ? 21.640 7.306 -23.006 1.00 92.12 216 VAL A N 1
ATOM 1734 C CA . VAL A 1 216 ? 22.913 8.021 -22.783 1.00 92.12 216 VAL A CA 1
ATOM 1735 C C . VAL A 1 216 ? 23.950 7.657 -23.851 1.00 92.12 216 VAL A C 1
ATOM 1737 O O . VAL A 1 216 ? 24.692 8.528 -24.311 1.00 92.12 216 VAL A O 1
ATOM 1740 N N . ARG A 1 217 ? 23.998 6.389 -24.284 1.00 90.44 217 ARG A N 1
ATOM 1741 C CA . ARG A 1 217 ? 24.881 5.959 -25.382 1.00 90.44 217 ARG A CA 1
ATOM 1742 C C . ARG A 1 217 ? 24.493 6.624 -26.701 1.00 90.44 217 ARG A C 1
ATOM 1744 O O . ARG A 1 217 ? 25.374 7.167 -27.365 1.00 90.44 217 ARG A O 1
ATOM 1751 N N . CYS A 1 218 ? 23.207 6.636 -27.051 1.00 90.38 218 CYS A N 1
ATOM 1752 C CA . CYS A 1 218 ? 22.714 7.316 -28.250 1.00 90.38 218 CYS A CA 1
ATOM 1753 C C . CYS A 1 218 ? 23.002 8.822 -28.213 1.00 90.38 218 CYS A C 1
ATOM 1755 O O . CYS A 1 218 ? 23.453 9.374 -29.213 1.00 90.38 218 CYS A O 1
ATOM 1757 N N . ASP A 1 219 ? 22.810 9.485 -27.070 1.00 91.38 219 ASP A N 1
ATOM 1758 C CA . ASP A 1 219 ? 23.089 10.920 -26.944 1.00 91.38 219 ASP A CA 1
ATOM 1759 C C . ASP A 1 219 ? 24.586 11.212 -27.091 1.00 91.38 219 ASP A C 1
ATOM 1761 O O . ASP A 1 219 ? 24.979 12.115 -27.827 1.00 91.38 219 ASP A O 1
ATOM 1765 N N . THR A 1 220 ? 25.439 10.388 -26.480 1.00 90.00 220 THR A N 1
ATOM 1766 C CA . THR A 1 220 ? 26.898 10.515 -26.616 1.00 90.00 220 THR A CA 1
ATOM 1767 C C . THR A 1 220 ? 27.341 10.317 -28.071 1.00 90.00 220 THR A C 1
ATOM 1769 O O . THR A 1 220 ? 28.146 11.094 -28.588 1.00 90.00 220 THR A O 1
ATOM 1772 N N . ALA A 1 221 ? 26.796 9.312 -28.765 1.00 89.00 221 ALA A N 1
ATOM 1773 C CA . ALA A 1 221 ? 27.070 9.071 -30.183 1.00 89.00 221 ALA A CA 1
ATOM 1774 C C . ALA A 1 221 ? 26.599 10.243 -31.064 1.00 89.00 221 ALA A C 1
ATOM 1776 O O . ALA A 1 221 ? 27.341 10.706 -31.933 1.00 89.00 221 ALA A O 1
ATOM 1777 N N . ARG A 1 222 ? 25.407 10.786 -30.786 1.00 89.19 222 ARG A N 1
ATOM 1778 C CA . ARG A 1 222 ? 24.842 11.957 -31.472 1.00 89.19 222 ARG A CA 1
ATOM 1779 C C . ARG A 1 222 ? 25.733 13.192 -31.328 1.00 89.19 222 ARG A C 1
ATOM 1781 O O . ARG A 1 222 ? 26.014 13.855 -32.327 1.00 89.19 222 ARG A O 1
ATOM 1788 N N . GLN A 1 223 ? 26.180 13.487 -30.105 1.00 87.00 223 GLN A N 1
ATOM 1789 C CA . GLN A 1 223 ? 27.030 14.643 -29.796 1.00 87.00 223 GLN A CA 1
ATOM 1790 C C . GLN A 1 223 ? 28.411 14.542 -30.461 1.00 87.00 223 GLN A C 1
ATOM 1792 O O . GLN A 1 223 ? 28.917 15.540 -30.969 1.00 87.00 223 GLN A O 1
ATOM 1797 N N . ASN A 1 224 ? 28.993 13.341 -30.516 1.00 84.06 224 ASN A N 1
ATOM 1798 C CA . ASN A 1 224 ? 30.304 13.117 -31.132 1.00 84.06 224 ASN A CA 1
ATOM 1799 C C . ASN A 1 224 ? 30.261 13.096 -32.670 1.00 84.06 224 ASN A C 1
ATOM 1801 O O . ASN A 1 224 ? 31.247 13.449 -33.316 1.00 84.06 224 ASN A O 1
ATOM 1805 N N . GLY A 1 225 ? 29.140 12.666 -33.257 1.00 76.44 225 GLY A N 1
ATOM 1806 C CA . GLY A 1 225 ? 29.006 12.441 -34.698 1.00 76.44 225 GLY A CA 1
ATOM 1807 C C . GLY A 1 225 ? 28.369 13.573 -35.502 1.00 76.44 225 GLY A C 1
ATOM 1808 O O . GLY A 1 225 ? 28.301 13.463 -36.719 1.00 76.44 225 GLY A O 1
ATOM 1809 N N . SER A 1 226 ? 27.880 14.648 -34.866 1.00 73.75 226 SER A N 1
ATOM 1810 C CA . SER A 1 226 ? 27.011 15.648 -35.526 1.00 73.75 226 SER A CA 1
ATOM 1811 C C . SER A 1 226 ? 25.812 15.010 -36.255 1.00 73.75 226 SER A C 1
ATOM 1813 O O . SER A 1 226 ? 25.396 15.469 -37.319 1.00 73.75 226 SER A O 1
ATOM 1815 N N . VAL A 1 227 ? 25.256 13.932 -35.688 1.00 75.38 227 VAL A N 1
ATOM 1816 C CA . VAL A 1 227 ? 24.168 13.155 -36.303 1.00 75.38 227 VAL A CA 1
ATOM 1817 C C . VAL A 1 227 ? 22.871 13.960 -36.288 1.00 75.38 227 VAL A C 1
ATOM 1819 O O . VAL A 1 227 ? 22.395 14.361 -35.222 1.00 75.38 227 VAL A O 1
ATOM 1822 N N . ASN A 1 228 ? 22.261 14.164 -37.458 1.00 74.88 228 ASN A N 1
ATOM 1823 C CA . ASN A 1 228 ? 20.966 14.833 -37.562 1.00 74.88 228 ASN A CA 1
ATOM 1824 C C . ASN A 1 228 ? 19.810 13.829 -37.422 1.00 74.88 228 ASN A C 1
ATOM 1826 O O . ASN A 1 228 ? 19.357 13.245 -38.401 1.00 74.88 228 ASN A O 1
ATOM 1830 N N . VAL A 1 229 ? 19.332 13.652 -36.190 1.00 73.19 229 VAL A N 1
ATOM 1831 C CA . VAL A 1 229 ? 18.158 12.826 -35.831 1.00 73.19 229 VAL A CA 1
ATOM 1832 C C . VAL A 1 229 ? 16.946 13.673 -35.402 1.00 73.19 229 VAL A C 1
ATOM 1834 O O . VAL A 1 229 ? 16.019 13.147 -34.796 1.00 73.19 229 VAL A O 1
ATOM 1837 N N . GLY A 1 230 ? 16.950 14.977 -35.724 1.00 76.81 230 GLY A N 1
ATOM 1838 C CA . GLY A 1 230 ? 16.062 16.036 -35.208 1.00 76.81 230 GLY A CA 1
ATOM 1839 C C . GLY A 1 230 ? 14.705 15.586 -34.655 1.00 76.81 230 GLY A C 1
ATOM 1840 O O . GLY A 1 230 ? 14.546 15.477 -33.442 1.00 76.81 230 GLY A O 1
ATOM 1841 N N . SER A 1 231 ? 13.741 15.283 -35.528 1.00 84.12 231 SER A N 1
ATOM 1842 C CA . SER A 1 231 ? 12.367 14.968 -35.110 1.00 84.12 231 SER A CA 1
ATOM 1843 C C . SER A 1 231 ? 12.237 13.663 -34.313 1.00 84.12 231 SER A C 1
ATOM 1845 O O . SER A 1 231 ? 11.447 13.598 -33.378 1.00 84.12 231 SER A O 1
ATOM 1847 N N . ALA A 1 232 ? 13.027 12.632 -34.634 1.00 87.75 232 ALA A N 1
ATOM 1848 C CA . ALA A 1 232 ? 13.007 11.359 -33.906 1.00 87.75 232 ALA A CA 1
ATOM 1849 C C . ALA A 1 232 ? 13.581 11.506 -32.486 1.00 87.75 232 ALA A C 1
ATOM 1851 O O . ALA A 1 232 ? 13.137 10.844 -31.550 1.00 87.75 232 ALA A O 1
ATOM 1852 N N . TRP A 1 233 ? 14.560 12.400 -32.313 1.00 90.94 233 TRP A N 1
ATOM 1853 C CA . TRP A 1 233 ? 15.127 12.716 -31.004 1.00 90.94 233 TRP A CA 1
ATOM 1854 C C . TRP A 1 233 ? 14.165 13.538 -30.136 1.00 90.94 233 TRP A C 1
ATOM 1856 O O . TRP A 1 233 ? 14.079 13.317 -28.929 1.00 90.94 233 TRP A O 1
ATOM 1866 N N . GLU A 1 234 ? 13.429 14.476 -30.734 1.00 90.94 234 GLU A N 1
ATOM 1867 C CA . GLU A 1 234 ? 12.379 15.240 -30.047 1.00 90.94 234 GLU A CA 1
ATOM 1868 C C . GLU A 1 234 ? 11.248 14.326 -29.561 1.00 90.94 234 GLU A C 1
ATOM 1870 O O . GLU A 1 234 ? 10.914 14.358 -28.375 1.00 90.94 234 GLU A O 1
ATOM 1875 N N . GLU A 1 235 ? 10.748 13.439 -30.428 1.00 93.00 235 GLU A N 1
ATOM 1876 C CA . GLU A 1 235 ? 9.734 12.437 -30.072 1.00 93.00 235 GLU A CA 1
ATOM 1877 C C . GLU A 1 235 ? 10.221 11.511 -28.942 1.00 93.00 235 GLU A C 1
ATOM 1879 O O . GLU A 1 235 ? 9.495 11.244 -27.982 1.00 93.00 235 GLU A O 1
ATOM 1884 N N . LEU A 1 236 ? 11.481 11.065 -28.997 1.00 95.06 236 LEU A N 1
ATOM 1885 C CA . LEU A 1 236 ? 12.095 10.258 -27.942 1.00 95.06 236 LEU A CA 1
ATOM 1886 C C . LEU A 1 236 ? 12.097 10.976 -26.579 1.00 95.06 236 LEU A C 1
ATOM 1888 O O . LEU A 1 236 ? 11.819 10.352 -25.549 1.00 95.06 236 LEU A O 1
ATOM 1892 N N . ASN A 1 237 ? 12.397 12.278 -26.558 1.00 94.62 237 ASN A N 1
ATOM 1893 C CA . ASN A 1 237 ? 12.391 13.073 -25.328 1.00 94.62 237 ASN A CA 1
ATOM 1894 C C . ASN A 1 237 ? 10.972 13.273 -24.783 1.00 94.62 237 ASN A C 1
ATOM 1896 O O . ASN A 1 237 ? 10.776 13.182 -23.570 1.00 94.62 237 ASN A O 1
ATOM 1900 N N . GLU A 1 238 ? 9.988 13.492 -25.657 1.00 96.50 238 GLU A N 1
ATOM 1901 C CA . GLU A 1 238 ? 8.578 13.587 -25.267 1.00 96.50 238 GLU A CA 1
ATOM 1902 C C . GLU A 1 238 ? 8.085 12.270 -24.651 1.00 96.50 238 GLU A C 1
ATOM 1904 O O . GLU A 1 238 ? 7.546 12.272 -23.543 1.00 96.50 238 GLU A O 1
ATOM 1909 N N . ILE A 1 239 ? 8.377 11.128 -25.281 1.00 97.56 239 ILE A N 1
ATOM 1910 C CA . ILE A 1 239 ? 8.036 9.799 -24.748 1.00 97.56 239 ILE A CA 1
ATOM 1911 C C . ILE A 1 239 ? 8.700 9.557 -23.384 1.00 97.56 239 ILE A C 1
ATOM 1913 O O . ILE A 1 239 ? 8.061 9.037 -22.464 1.00 97.56 239 ILE A O 1
ATOM 1917 N N . SER A 1 240 ? 9.970 9.939 -23.224 1.00 97.12 240 SER A N 1
ATOM 1918 C CA . SER A 1 240 ? 10.676 9.830 -21.940 1.00 97.12 240 SER A CA 1
ATOM 1919 C C . SER A 1 240 ? 10.017 10.694 -20.858 1.00 97.12 240 SER A C 1
ATOM 1921 O O . SER A 1 240 ? 9.825 10.245 -19.723 1.00 97.12 240 SER A O 1
ATOM 1923 N N . PHE A 1 241 ? 9.603 11.916 -21.204 1.00 97.12 241 PHE A N 1
ATOM 1924 C CA . PHE A 1 241 ? 8.875 12.806 -20.302 1.00 97.12 241 PHE A CA 1
ATOM 1925 C C . PHE A 1 241 ? 7.511 12.223 -19.890 1.00 97.12 241 PHE A C 1
ATOM 1927 O O . PHE A 1 241 ? 7.210 12.167 -18.694 1.00 97.12 241 PHE A O 1
ATOM 1934 N N . GLU A 1 242 ? 6.721 11.720 -20.842 1.00 97.50 242 GLU A N 1
ATOM 1935 C CA . GLU A 1 242 ? 5.433 11.057 -20.581 1.00 97.50 242 GLU A CA 1
ATOM 1936 C C . GLU A 1 242 ? 5.581 9.822 -19.681 1.00 97.50 242 GLU A C 1
ATOM 1938 O O . GLU A 1 242 ? 4.788 9.620 -18.751 1.00 97.50 242 GLU A O 1
ATOM 1943 N N . LEU A 1 243 ? 6.614 9.006 -19.919 1.00 98.00 243 LEU A N 1
ATOM 1944 C CA . LEU A 1 243 ? 6.936 7.859 -19.074 1.00 98.00 243 LEU A CA 1
ATOM 1945 C C . LEU A 1 243 ? 7.258 8.316 -17.647 1.00 98.00 243 LEU A C 1
ATOM 1947 O O . LEU A 1 243 ? 6.689 7.785 -16.697 1.00 98.00 243 LEU A O 1
ATOM 1951 N N . ASN A 1 244 ? 8.117 9.323 -17.475 1.00 97.81 244 ASN A N 1
ATOM 1952 C CA . ASN A 1 244 ? 8.466 9.844 -16.150 1.00 97.81 244 ASN A CA 1
ATOM 1953 C C . ASN A 1 244 ? 7.246 10.392 -15.397 1.00 97.81 244 ASN A C 1
ATOM 1955 O O . ASN A 1 244 ? 7.127 10.159 -14.194 1.00 97.81 244 ASN A O 1
ATOM 1959 N N . LYS A 1 245 ? 6.321 11.059 -16.093 1.00 97.69 245 LYS A N 1
ATOM 1960 C CA . LYS A 1 245 ? 5.051 11.502 -15.506 1.00 97.69 245 LYS A CA 1
ATOM 1961 C C . LYS A 1 245 ? 4.197 10.314 -15.053 1.00 97.69 245 LYS A C 1
ATOM 1963 O O . LYS A 1 245 ? 3.792 10.262 -13.897 1.00 97.69 245 LYS A O 1
ATOM 1968 N N . SER A 1 246 ? 4.019 9.313 -15.914 1.00 97.88 246 SER A N 1
ATOM 1969 C CA . SER A 1 246 ? 3.260 8.095 -15.580 1.00 97.88 246 SER A CA 1
ATOM 1970 C C . SER A 1 246 ? 3.862 7.348 -14.379 1.00 97.88 246 SER A C 1
ATOM 1972 O O . SER A 1 246 ? 3.144 6.780 -13.558 1.00 97.88 246 SER A O 1
ATOM 1974 N N . LEU A 1 247 ? 5.192 7.371 -14.242 1.00 97.62 247 LEU A N 1
ATOM 1975 C CA . LEU A 1 247 ? 5.903 6.804 -13.095 1.00 97.62 247 LEU A CA 1
ATOM 1976 C C . LEU A 1 247 ? 5.664 7.579 -11.798 1.00 97.62 247 LEU A C 1
ATOM 1978 O O . LEU A 1 247 ? 5.561 6.961 -10.737 1.00 97.62 247 LEU A O 1
ATOM 1982 N N . GLN A 1 248 ? 5.587 8.908 -11.869 1.00 97.31 248 GLN A N 1
ATOM 1983 C CA . GLN A 1 248 ? 5.229 9.742 -10.721 1.00 97.31 248 GLN A CA 1
ATOM 1984 C C . GLN A 1 248 ? 3.793 9.461 -10.281 1.00 97.31 248 GLN A C 1
ATOM 1986 O O . GLN A 1 248 ? 3.574 9.210 -9.097 1.00 97.31 248 GLN A O 1
ATOM 1991 N N . ASP A 1 249 ? 2.855 9.385 -11.226 1.00 96.38 249 ASP A N 1
ATOM 1992 C CA . ASP A 1 249 ? 1.451 9.063 -10.947 1.00 96.38 249 ASP A CA 1
ATOM 1993 C C . ASP A 1 249 ? 1.318 7.676 -10.289 1.00 96.38 249 ASP A C 1
ATOM 1995 O O . ASP A 1 249 ? 0.633 7.519 -9.274 1.00 96.38 249 ASP A O 1
ATOM 1999 N N . LEU A 1 250 ? 2.041 6.669 -10.798 1.00 97.69 250 LEU A N 1
ATOM 2000 C CA . LEU A 1 250 ? 2.069 5.329 -10.200 1.00 97.69 250 LEU A CA 1
ATOM 2001 C C . LEU A 1 250 ? 2.674 5.332 -8.792 1.00 97.69 250 LEU A C 1
ATOM 2003 O O . LEU A 1 250 ? 2.190 4.628 -7.902 1.00 97.69 250 LEU A O 1
ATOM 2007 N N . ARG A 1 251 ? 3.745 6.101 -8.575 1.00 97.00 251 ARG A N 1
ATOM 2008 C CA . ARG A 1 251 ? 4.391 6.209 -7.264 1.00 97.00 251 ARG A CA 1
ATOM 2009 C C . ARG A 1 251 ? 3.463 6.869 -6.249 1.00 97.00 251 ARG A C 1
ATOM 2011 O O . ARG A 1 251 ? 3.353 6.349 -5.138 1.00 97.00 251 ARG A O 1
ATOM 2018 N N . ALA A 1 252 ? 2.784 7.944 -6.639 1.00 95.25 252 ALA A N 1
ATOM 2019 C CA . ALA A 1 252 ? 1.808 8.624 -5.801 1.00 95.25 252 ALA A CA 1
ATOM 2020 C C . ALA A 1 252 ? 0.666 7.676 -5.413 1.00 95.25 252 ALA A C 1
ATOM 2022 O O . ALA A 1 252 ? 0.379 7.497 -4.230 1.00 95.25 252 ALA A O 1
ATOM 2023 N N . LEU A 1 253 ? 0.101 6.960 -6.389 1.00 94.69 253 LEU A N 1
ATOM 2024 C CA . LEU A 1 253 ? -0.944 5.958 -6.159 1.00 94.69 253 LEU A CA 1
ATOM 2025 C C . LEU A 1 253 ? -0.517 4.871 -5.153 1.00 94.69 253 LEU A C 1
ATOM 2027 O O . LEU A 1 253 ? -1.297 4.460 -4.286 1.00 94.69 253 LEU A O 1
ATOM 2031 N N . CYS A 1 254 ? 0.717 4.384 -5.286 1.00 95.25 254 CYS A N 1
ATOM 2032 C CA . CYS A 1 254 ? 1.220 3.243 -4.530 1.00 95.25 254 CYS A CA 1
ATOM 2033 C C . CYS A 1 254 ? 1.725 3.591 -3.122 1.00 95.25 254 CYS A C 1
ATOM 2035 O O . CYS A 1 254 ? 1.545 2.778 -2.216 1.00 95.25 254 CYS A O 1
ATOM 2037 N N . PHE A 1 255 ? 2.364 4.750 -2.935 1.00 93.50 255 PHE A N 1
ATOM 2038 C CA . PHE A 1 255 ? 3.125 5.060 -1.716 1.00 93.50 255 PHE A CA 1
ATOM 2039 C C . PHE A 1 255 ? 2.727 6.359 -1.019 1.00 93.50 255 PHE A C 1
ATOM 2041 O O . PHE A 1 255 ? 3.163 6.574 0.112 1.00 93.50 255 PHE A O 1
ATOM 2048 N N . GLU A 1 256 ? 1.948 7.230 -1.659 1.00 91.88 256 GLU A N 1
ATOM 2049 C CA . GLU A 1 256 ? 1.601 8.526 -1.083 1.00 91.88 256 GLU A CA 1
ATOM 2050 C C . GLU A 1 256 ? 0.209 8.512 -0.443 1.00 91.88 256 GLU A C 1
ATOM 2052 O O . GLU A 1 256 ? -0.714 7.811 -0.862 1.00 91.88 256 GLU A O 1
ATOM 2057 N N . GLY A 1 257 ? 0.070 9.310 0.615 1.00 89.00 257 GLY A N 1
ATOM 2058 C CA . GLY A 1 257 ? -1.176 9.469 1.354 1.00 89.00 257 GLY A CA 1
ATOM 2059 C C . GLY A 1 257 ? -1.416 8.428 2.460 1.00 89.00 257 GLY A C 1
ATOM 2060 O O . GLY A 1 257 ? -0.766 7.380 2.521 1.00 89.00 257 GLY A O 1
ATOM 2061 N N . PRO A 1 258 ? -2.375 8.717 3.358 1.00 87.12 258 PRO A N 1
ATOM 2062 C CA . PRO A 1 258 ? -2.656 7.885 4.529 1.00 87.12 258 PRO A CA 1
ATOM 2063 C C . PRO A 1 258 ? -3.157 6.487 4.149 1.00 87.12 258 PRO A C 1
ATOM 2065 O O . PRO A 1 258 ? -2.783 5.500 4.776 1.00 87.12 258 PRO A O 1
ATOM 2068 N N . GLU A 1 259 ? -3.943 6.366 3.076 1.00 87.50 259 GLU A N 1
ATOM 2069 C CA . GLU A 1 259 ? -4.446 5.066 2.623 1.00 87.50 259 GLU A CA 1
ATOM 2070 C C . GLU A 1 259 ? -3.325 4.132 2.148 1.00 87.50 259 GLU A C 1
ATOM 2072 O O . GLU A 1 259 ? -3.387 2.937 2.425 1.00 87.50 259 GLU A O 1
ATOM 2077 N N . ALA A 1 260 ? -2.276 4.637 1.487 1.00 91.50 260 ALA A N 1
ATOM 2078 C CA . ALA A 1 260 ? -1.137 3.806 1.086 1.00 91.50 260 ALA A CA 1
ATOM 2079 C C . ALA A 1 260 ? -0.415 3.208 2.300 1.00 91.50 260 ALA A C 1
ATOM 2081 O O . ALA A 1 260 ? -0.098 2.016 2.320 1.00 91.50 260 ALA A O 1
ATOM 2082 N N . GLN A 1 261 ? -0.231 4.020 3.342 1.00 92.25 261 GLN A N 1
ATOM 2083 C CA . GLN A 1 261 ? 0.364 3.586 4.600 1.00 92.25 261 GLN A CA 1
ATOM 2084 C C . GLN A 1 261 ? -0.496 2.522 5.299 1.00 92.25 261 GLN A C 1
ATOM 2086 O O . GLN A 1 261 ? 0.029 1.482 5.696 1.00 92.25 261 GLN A O 1
ATOM 2091 N N . ILE A 1 262 ? -1.812 2.737 5.406 1.00 92.12 262 ILE A N 1
ATOM 2092 C CA . ILE A 1 262 ? -2.727 1.771 6.035 1.00 92.12 262 ILE A CA 1
ATOM 2093 C C . ILE A 1 262 ? -2.747 0.455 5.246 1.00 92.12 262 ILE A C 1
ATOM 2095 O O . ILE A 1 262 ? -2.705 -0.612 5.856 1.00 92.12 262 ILE A O 1
ATOM 2099 N N . ARG A 1 263 ? -2.764 0.498 3.905 1.00 94.12 263 ARG A N 1
ATOM 2100 C CA . ARG A 1 263 ? -2.715 -0.713 3.064 1.00 94.12 263 ARG A CA 1
ATOM 2101 C C . ARG A 1 263 ? -1.461 -1.542 3.331 1.00 94.12 263 ARG A C 1
ATOM 2103 O O . ARG A 1 263 ? -1.588 -2.733 3.615 1.00 94.12 263 ARG A O 1
ATOM 2110 N N . ASP A 1 264 ? -0.277 -0.928 3.297 1.00 95.00 264 ASP A N 1
ATOM 2111 C CA . ASP A 1 264 ? 0.974 -1.650 3.572 1.00 95.00 264 ASP A CA 1
ATOM 2112 C C . ASP A 1 264 ? 0.994 -2.213 5.003 1.00 95.00 264 ASP A C 1
ATOM 2114 O O . ASP A 1 264 ? 1.379 -3.366 5.196 1.00 95.00 264 ASP A O 1
ATOM 2118 N N . SER A 1 265 ? 0.480 -1.466 5.985 1.00 95.38 265 SER A N 1
ATOM 2119 C CA . SER A 1 265 ? 0.333 -1.929 7.370 1.00 95.38 265 SER A CA 1
ATOM 2120 C C . SER A 1 265 ? -0.624 -3.122 7.500 1.00 95.38 265 SER A C 1
ATOM 2122 O O . SER A 1 265 ? -0.292 -4.099 8.175 1.00 95.38 265 SER A O 1
ATOM 2124 N N . CYS A 1 266 ? -1.768 -3.120 6.809 1.00 95.88 266 CYS A N 1
ATOM 2125 C CA . CYS A 1 266 ? -2.678 -4.268 6.773 1.00 95.88 266 CYS A CA 1
ATOM 2126 C C . CYS A 1 266 ? -2.017 -5.508 6.149 1.00 95.88 266 CYS A C 1
ATOM 2128 O O . CYS A 1 266 ? -2.119 -6.604 6.707 1.00 95.88 266 CYS A O 1
ATOM 2130 N N . VAL A 1 267 ? -1.316 -5.347 5.020 1.00 96.75 267 VAL A N 1
ATOM 2131 C CA . VAL A 1 267 ? -0.587 -6.448 4.365 1.00 96.75 267 VAL A CA 1
ATOM 2132 C C . VAL A 1 267 ? 0.517 -6.980 5.277 1.00 96.75 267 VAL A C 1
ATOM 2134 O O . VAL A 1 267 ? 0.654 -8.194 5.437 1.00 96.75 267 VAL A O 1
ATOM 2137 N N . ALA A 1 268 ? 1.271 -6.091 5.925 1.00 95.69 268 ALA A N 1
ATOM 2138 C CA . ALA A 1 268 ? 2.348 -6.463 6.830 1.00 95.69 268 ALA A CA 1
ATOM 2139 C C . ALA A 1 268 ? 1.848 -7.311 8.009 1.00 95.69 268 ALA A C 1
ATOM 2141 O O . ALA A 1 268 ? 2.417 -8.362 8.314 1.00 95.69 268 ALA A O 1
ATOM 2142 N N . LEU A 1 269 ? 0.758 -6.873 8.642 1.00 96.94 269 LEU A N 1
ATOM 2143 C CA . LEU A 1 269 ? 0.121 -7.585 9.746 1.00 96.94 269 LEU A CA 1
ATOM 2144 C C . LEU A 1 269 ? -0.409 -8.957 9.316 1.00 96.94 269 LEU A C 1
ATOM 2146 O O . LEU A 1 269 ? -0.201 -9.942 10.026 1.00 96.94 269 LEU A O 1
ATOM 2150 N N . LEU A 1 270 ? -1.023 -9.054 8.134 1.00 97.12 270 LEU A N 1
ATOM 2151 C CA . LEU A 1 270 ? -1.465 -10.343 7.611 1.00 97.12 270 LEU A CA 1
ATOM 2152 C C . LEU A 1 270 ? -0.293 -11.290 7.321 1.00 97.12 270 LEU A C 1
ATOM 2154 O O . LEU A 1 270 ? -0.389 -12.476 7.617 1.00 97.12 270 LEU A O 1
ATOM 2158 N N . GLN A 1 271 ? 0.809 -10.804 6.748 1.00 95.50 271 GLN A N 1
ATOM 2159 C CA . GLN A 1 271 ? 1.985 -11.642 6.485 1.00 95.50 271 GLN A CA 1
ATOM 2160 C C . GLN A 1 271 ? 2.598 -12.200 7.769 1.00 95.50 271 GLN A C 1
ATOM 2162 O O . GLN A 1 271 ? 3.028 -13.353 7.787 1.00 95.50 271 GLN A O 1
ATOM 2167 N N . ILE A 1 272 ? 2.614 -11.404 8.843 1.00 95.50 272 ILE A N 1
ATOM 2168 C CA . ILE A 1 272 ? 3.010 -11.877 10.173 1.00 95.50 272 ILE A CA 1
ATOM 2169 C C . ILE A 1 272 ? 2.055 -12.981 10.627 1.00 95.50 272 ILE A C 1
ATOM 2171 O O . ILE A 1 272 ? 2.517 -14.073 10.946 1.00 95.50 272 ILE A O 1
ATOM 2175 N N . TYR A 1 273 ? 0.744 -12.726 10.593 1.00 97.00 273 TYR A N 1
ATOM 2176 C CA . TYR A 1 273 ? -0.268 -13.710 10.978 1.00 97.00 273 TYR A CA 1
ATOM 2177 C C . TYR A 1 273 ? -0.117 -15.025 10.204 1.00 97.00 273 TYR A C 1
ATOM 2179 O O . TYR A 1 273 ? -0.022 -16.088 10.808 1.00 97.00 273 TYR A O 1
ATOM 2187 N N . ALA A 1 274 ? 0.008 -14.954 8.879 1.00 95.62 274 ALA A N 1
ATOM 2188 C CA . ALA A 1 274 ? 0.224 -16.112 8.021 1.00 95.62 274 ALA A CA 1
ATOM 2189 C C . ALA A 1 274 ? 1.523 -16.854 8.375 1.00 95.62 274 ALA A C 1
ATOM 2191 O O . ALA A 1 274 ? 1.545 -18.080 8.394 1.00 95.62 274 ALA A O 1
ATOM 2192 N N . GLY A 1 275 ? 2.598 -16.132 8.711 1.00 94.25 275 GLY A N 1
ATOM 2193 C CA . GLY A 1 275 ? 3.864 -16.719 9.155 1.00 94.25 275 GLY A CA 1
ATOM 2194 C C . GLY A 1 275 ? 3.741 -17.569 10.425 1.00 94.25 275 GLY A C 1
ATOM 2195 O O . GLY A 1 275 ? 4.403 -18.600 10.519 1.00 94.25 275 GLY A O 1
ATOM 2196 N N . TYR A 1 276 ? 2.882 -17.173 11.368 1.00 94.75 276 TYR A N 1
ATOM 2197 C CA . TYR A 1 276 ? 2.626 -17.908 12.615 1.00 94.75 276 TYR A CA 1
ATOM 2198 C C . TYR A 1 276 ? 1.493 -18.942 12.504 1.00 94.75 276 TYR A C 1
ATOM 2200 O O . TYR A 1 276 ? 1.514 -19.948 13.208 1.00 94.75 276 TYR A O 1
ATOM 2208 N N . HIS A 1 277 ? 0.540 -18.742 11.592 1.00 93.75 277 HIS A N 1
ATOM 2209 C CA . HIS A 1 277 ? -0.624 -19.606 11.387 1.00 93.75 277 HIS A CA 1
ATOM 2210 C C . HIS A 1 277 ? -0.677 -20.127 9.944 1.00 93.75 277 HIS A C 1
ATOM 2212 O O . HIS A 1 277 ? -1.503 -19.705 9.138 1.00 93.75 277 HIS A O 1
ATOM 2218 N N . GLN A 1 278 ? 0.207 -21.072 9.616 1.00 88.62 278 GLN A N 1
ATOM 2219 C CA . GLN A 1 278 ? 0.329 -21.635 8.260 1.00 88.62 278 GLN A CA 1
ATOM 2220 C C . GLN A 1 278 ? -0.921 -22.393 7.781 1.00 88.62 278 GLN A C 1
ATOM 2222 O O . GLN A 1 278 ? -1.135 -22.520 6.580 1.00 88.62 278 GLN A O 1
ATOM 2227 N N . GLU A 1 279 ? -1.752 -22.869 8.708 1.00 87.94 279 GLU A N 1
ATOM 2228 C CA . GLU A 1 279 ? -3.004 -23.583 8.419 1.00 87.94 279 GLU A CA 1
ATOM 2229 C C . GLU A 1 279 ? -4.237 -22.661 8.416 1.00 87.94 279 GLU A C 1
ATOM 2231 O O . GLU A 1 279 ? -5.366 -23.137 8.305 1.00 87.94 279 GLU A O 1
ATOM 2236 N N . ALA A 1 280 ? -4.055 -21.343 8.558 1.00 88.88 280 ALA A N 1
ATOM 2237 C CA . ALA A 1 280 ? -5.175 -20.411 8.559 1.00 88.88 280 ALA A CA 1
ATOM 2238 C C . ALA A 1 280 ? -5.898 -20.377 7.204 1.00 88.88 280 ALA A C 1
ATOM 2240 O O . ALA A 1 280 ? -5.270 -20.365 6.142 1.00 88.88 280 ALA A O 1
ATOM 2241 N N . ASP A 1 281 ? -7.231 -20.275 7.239 1.00 92.00 281 ASP A N 1
ATOM 2242 C CA . ASP A 1 281 ? -8.023 -20.084 6.026 1.00 92.00 281 ASP A CA 1
ATOM 2243 C C . ASP A 1 281 ? -7.817 -18.672 5.459 1.00 92.00 281 ASP A C 1
ATOM 2245 O O . ASP A 1 281 ? -8.371 -17.669 5.922 1.00 92.00 281 ASP A O 1
ATOM 2249 N N . LEU A 1 282 ? -6.994 -18.615 4.415 1.00 94.69 282 LEU A N 1
ATOM 2250 C CA . LEU A 1 282 ? -6.700 -17.419 3.637 1.00 94.69 282 LEU A CA 1
ATOM 2251 C C . LEU A 1 282 ? -7.267 -17.506 2.216 1.00 94.69 282 LEU A C 1
ATOM 2253 O O . LEU A 1 282 ? -6.836 -16.757 1.340 1.00 94.69 282 LEU A O 1
ATOM 2257 N N . SER A 1 283 ? -8.249 -18.383 1.971 1.00 92.62 283 SER A N 1
ATOM 2258 C CA . SER A 1 283 ? -8.888 -18.567 0.655 1.00 92.62 283 SER A CA 1
ATOM 2259 C C . SER A 1 283 ? -9.452 -17.268 0.072 1.00 92.62 283 SER A C 1
ATOM 2261 O O . SER A 1 283 ? -9.440 -17.060 -1.143 1.00 92.62 283 SER A O 1
ATOM 2263 N N . TRP A 1 284 ? -9.861 -16.338 0.936 1.00 90.00 284 TRP A N 1
ATOM 2264 C CA . TRP A 1 284 ? -10.321 -15.007 0.557 1.00 90.00 284 TRP A CA 1
ATOM 2265 C C . TRP A 1 284 ? -9.236 -14.137 -0.100 1.00 90.00 284 TRP A C 1
ATOM 2267 O O . TRP A 1 284 ? -9.599 -13.142 -0.715 1.00 90.00 284 TRP A O 1
ATOM 2277 N N . LEU A 1 285 ? -7.943 -14.478 -0.031 1.00 92.50 285 LEU A N 1
ATOM 2278 C CA . LEU A 1 285 ? -6.875 -13.829 -0.815 1.00 92.50 285 LEU A CA 1
ATOM 2279 C C . LEU A 1 285 ? -6.837 -14.294 -2.281 1.00 92.50 285 LEU A C 1
ATOM 2281 O O . LEU A 1 285 ? -6.038 -13.787 -3.072 1.00 92.50 285 LEU A O 1
ATOM 2285 N N . GLY A 1 286 ? -7.655 -15.283 -2.648 1.00 91.25 286 GLY A N 1
ATOM 2286 C CA . GLY A 1 286 ? -7.655 -15.869 -3.981 1.00 91.25 286 GLY A CA 1
ATOM 2287 C C . GLY A 1 286 ? -6.336 -16.597 -4.281 1.00 91.25 286 GLY A C 1
ATOM 2288 O O . GLY A 1 286 ? -5.804 -17.297 -3.414 1.00 91.25 286 GLY A O 1
ATOM 2289 N N . PRO A 1 287 ? -5.769 -16.456 -5.494 1.00 91.06 287 PRO A N 1
ATOM 2290 C CA . PRO A 1 287 ? -4.548 -17.161 -5.886 1.00 91.06 287 PRO A CA 1
ATOM 2291 C C . PRO A 1 287 ? -3.350 -16.922 -4.957 1.00 91.06 287 PRO A C 1
ATOM 2293 O O . PRO A 1 287 ? -2.567 -17.848 -4.741 1.00 91.06 287 PRO A O 1
ATOM 2296 N N . ALA A 1 288 ? -3.235 -15.728 -4.361 1.00 92.75 288 ALA A N 1
ATOM 2297 C CA . ALA A 1 288 ? -2.139 -15.363 -3.459 1.00 92.75 288 ALA A CA 1
ATOM 2298 C C . ALA A 1 288 ? -2.027 -16.270 -2.225 1.00 92.75 288 ALA A C 1
ATOM 2300 O O . ALA A 1 288 ? -0.917 -16.488 -1.735 1.00 92.75 288 ALA A O 1
ATOM 2301 N N . ALA A 1 289 ? -3.130 -16.886 -1.785 1.00 93.00 289 ALA A N 1
ATOM 2302 C CA . ALA A 1 289 ? -3.132 -17.860 -0.692 1.00 93.00 289 ALA A CA 1
ATOM 2303 C C . ALA A 1 289 ? -2.193 -19.054 -0.950 1.00 93.00 289 ALA A C 1
ATOM 2305 O O . ALA A 1 289 ? -1.641 -19.630 -0.018 1.00 93.00 289 ALA A O 1
ATOM 2306 N N . LYS A 1 290 ? -1.932 -19.397 -2.220 1.00 91.69 290 LYS A N 1
ATOM 2307 C CA . LYS A 1 290 ? -1.019 -20.492 -2.598 1.00 91.69 290 LYS A CA 1
ATOM 2308 C C . LYS A 1 290 ? 0.444 -20.220 -2.237 1.00 91.69 290 LYS A C 1
ATOM 2310 O O . LYS A 1 290 ? 1.248 -21.143 -2.271 1.00 91.69 290 LYS A O 1
ATOM 2315 N N . MET A 1 291 ? 0.792 -18.973 -1.919 1.00 92.50 291 MET A N 1
ATOM 2316 C CA . MET A 1 291 ? 2.165 -18.555 -1.625 1.00 92.50 291 MET A CA 1
ATOM 2317 C C . MET A 1 291 ? 2.432 -18.378 -0.121 1.00 92.50 291 MET A C 1
ATOM 2319 O O . MET A 1 291 ? 3.510 -17.915 0.241 1.00 92.50 291 MET A O 1
ATOM 2323 N N . VAL A 1 292 ? 1.490 -18.736 0.765 1.00 91.69 292 VAL A N 1
ATOM 2324 C CA . VAL A 1 292 ? 1.618 -18.579 2.234 1.00 91.69 292 VAL A CA 1
ATOM 2325 C C . VAL A 1 292 ? 2.884 -19.241 2.792 1.00 91.69 292 VAL A C 1
ATOM 2327 O O . VAL A 1 292 ? 3.518 -18.704 3.702 1.00 91.69 292 VAL A O 1
ATOM 2330 N N . SER A 1 293 ? 3.329 -20.348 2.192 1.00 88.38 293 SER A N 1
ATOM 2331 C CA . SER A 1 293 ? 4.566 -21.036 2.578 1.00 88.38 293 SER A CA 1
ATOM 2332 C C . SER A 1 293 ? 5.814 -20.147 2.498 1.00 88.38 293 SER A C 1
ATOM 2334 O O . SER A 1 293 ? 6.799 -20.407 3.188 1.00 88.38 293 SER A O 1
ATOM 2336 N N . ASN A 1 294 ? 5.790 -19.071 1.702 1.00 86.25 294 ASN A N 1
ATOM 2337 C CA . ASN A 1 294 ? 6.919 -18.146 1.570 1.00 86.25 294 ASN A CA 1
ATOM 2338 C C . ASN A 1 294 ? 7.209 -17.365 2.863 1.00 86.25 294 ASN A C 1
ATOM 2340 O O . ASN A 1 294 ? 8.342 -16.920 3.060 1.00 86.25 294 ASN A O 1
ATOM 2344 N N . VAL A 1 295 ? 6.226 -17.236 3.763 1.00 88.19 295 VAL A N 1
ATOM 2345 C CA . VAL A 1 295 ? 6.400 -16.591 5.077 1.00 88.19 295 VAL A CA 1
ATOM 2346 C C . VAL A 1 295 ? 6.533 -17.578 6.240 1.00 88.19 295 VAL A C 1
ATOM 2348 O O . VAL A 1 295 ? 6.752 -17.143 7.368 1.00 88.19 295 VAL A O 1
ATOM 2351 N N . ALA A 1 296 ? 6.520 -18.893 5.993 1.00 86.88 296 ALA A N 1
ATOM 2352 C CA . ALA A 1 296 ? 6.640 -19.923 7.038 1.00 86.88 296 ALA A CA 1
ATOM 2353 C C . ALA A 1 296 ? 7.935 -19.823 7.862 1.00 86.88 296 ALA A C 1
ATOM 2355 O O . ALA A 1 296 ? 7.984 -20.189 9.033 1.00 86.88 296 ALA A O 1
ATOM 2356 N N . GLY A 1 297 ? 9.007 -19.298 7.261 1.00 83.50 297 GLY A N 1
ATOM 2357 C CA . GLY A 1 297 ? 10.286 -19.097 7.942 1.00 83.50 297 GLY A CA 1
ATOM 2358 C C . GLY A 1 297 ? 10.324 -17.890 8.887 1.00 83.50 297 GLY A C 1
ATOM 2359 O O . GLY A 1 297 ? 11.338 -17.694 9.557 1.00 83.50 297 GLY A O 1
ATOM 2360 N N . LEU A 1 298 ? 9.276 -17.059 8.934 1.00 85.56 298 LEU A N 1
ATOM 2361 C CA . LEU A 1 298 ? 9.267 -15.806 9.695 1.00 85.56 298 LEU A CA 1
ATOM 2362 C C . LEU A 1 298 ? 9.463 -16.027 11.207 1.00 85.56 298 LEU A C 1
ATOM 2364 O O . LEU A 1 298 ? 10.393 -15.420 11.743 1.00 85.56 298 LEU A O 1
ATOM 2368 N N . PRO A 1 299 ? 8.723 -16.922 11.899 1.00 86.94 299 PRO A N 1
ATOM 2369 C CA . PRO A 1 299 ? 8.936 -17.156 13.331 1.00 86.94 299 PRO A CA 1
ATOM 2370 C C . PRO A 1 299 ? 10.358 -17.633 13.643 1.00 86.94 299 PRO A C 1
ATOM 2372 O O . PRO A 1 299 ? 10.999 -17.142 14.573 1.00 86.94 299 PRO A O 1
ATOM 2375 N N . HIS A 1 300 ? 10.892 -18.540 12.817 1.00 83.75 300 HIS A N 1
ATOM 2376 C CA . HIS A 1 300 ? 12.254 -19.049 12.970 1.00 83.75 300 HIS A CA 1
ATOM 2377 C C . HIS A 1 300 ? 13.299 -17.933 12.825 1.00 83.75 300 HIS A C 1
ATOM 2379 O O . HIS A 1 300 ? 14.198 -17.826 13.656 1.00 83.75 300 HIS A O 1
ATOM 2385 N N . ARG A 1 301 ? 13.161 -17.052 11.824 1.00 78.94 301 ARG A N 1
ATOM 2386 C CA . ARG A 1 301 ? 14.069 -15.905 11.621 1.00 78.94 301 ARG A CA 1
ATOM 2387 C C . ARG A 1 301 ? 14.071 -14.935 12.802 1.00 78.94 301 ARG A C 1
ATOM 2389 O O . ARG A 1 301 ? 15.105 -14.340 13.090 1.00 78.94 301 ARG A O 1
ATOM 2396 N N . ILE A 1 302 ? 12.931 -14.776 13.473 1.00 82.19 302 ILE A N 1
ATOM 2397 C CA . ILE A 1 302 ? 12.806 -13.895 14.638 1.00 82.19 302 ILE A CA 1
ATOM 2398 C C . ILE A 1 302 ? 13.465 -14.528 15.861 1.00 82.19 302 ILE A C 1
ATOM 2400 O O . ILE A 1 302 ? 14.282 -13.868 16.494 1.00 82.19 302 ILE A O 1
ATOM 2404 N N . ARG A 1 303 ? 13.169 -15.800 16.163 1.00 81.38 303 ARG A N 1
ATOM 2405 C CA . ARG A 1 303 ? 13.718 -16.510 17.335 1.00 81.38 303 ARG A CA 1
ATOM 2406 C C . ARG A 1 303 ? 15.227 -16.722 17.223 1.00 81.38 303 ARG A C 1
ATOM 2408 O O . ARG A 1 303 ? 15.974 -16.404 18.138 1.00 81.38 303 ARG A O 1
ATOM 2415 N N . HIS A 1 304 ? 15.700 -17.155 16.059 1.00 70.38 304 HIS A N 1
ATOM 2416 C CA . HIS A 1 304 ? 17.108 -17.492 15.829 1.00 70.38 304 HIS A CA 1
ATOM 2417 C C . HIS A 1 304 ? 17.942 -16.300 15.354 1.00 70.38 304 HIS A C 1
ATOM 2419 O O . HIS A 1 304 ? 18.929 -16.459 14.637 1.00 70.38 304 HIS A O 1
ATOM 2425 N N . ARG A 1 305 ? 17.567 -15.079 15.755 1.00 66.12 305 ARG A N 1
ATOM 2426 C CA . ARG A 1 305 ? 18.208 -13.824 15.326 1.00 66.12 305 ARG A CA 1
ATOM 2427 C C . ARG A 1 305 ? 19.732 -13.833 15.493 1.00 66.12 305 ARG A C 1
ATOM 2429 O O . ARG A 1 305 ? 20.440 -13.229 14.690 1.00 66.12 305 ARG A O 1
ATOM 2436 N N . GLN A 1 306 ? 20.237 -14.499 16.531 1.00 56.38 306 GLN A N 1
ATOM 2437 C CA . GLN A 1 306 ? 21.671 -14.584 16.823 1.00 56.38 306 GLN A CA 1
ATOM 2438 C C . GLN A 1 306 ? 22.424 -15.505 15.843 1.00 56.38 306 GLN A C 1
ATOM 2440 O O . GLN A 1 306 ? 23.570 -15.212 15.506 1.00 56.38 306 GLN A O 1
ATOM 2445 N N . ASP A 1 307 ? 21.766 -16.529 15.291 1.00 51.25 307 ASP A N 1
ATOM 2446 C CA . ASP A 1 307 ? 22.373 -17.529 14.397 1.00 51.25 307 ASP A CA 1
ATOM 2447 C C . ASP A 1 307 ? 22.598 -16.998 12.968 1.00 51.25 307 ASP A C 1
ATOM 2449 O O . ASP A 1 307 ? 23.466 -17.475 12.234 1.00 51.25 307 ASP A O 1
ATOM 2453 N N . TRP A 1 308 ? 21.846 -15.970 12.563 1.00 46.50 308 TRP A N 1
ATOM 2454 C CA . TRP A 1 308 ? 21.975 -15.320 11.248 1.00 46.50 308 TRP A CA 1
ATOM 2455 C C . TRP A 1 308 ? 23.021 -14.200 11.221 1.00 46.50 308 TRP A C 1
ATOM 2457 O O . TRP A 1 308 ? 23.406 -13.741 10.146 1.00 46.50 308 TRP A O 1
ATOM 2467 N N . ASN A 1 309 ? 23.536 -13.799 12.388 1.00 45.81 309 ASN A N 1
ATOM 2468 C CA . ASN A 1 309 ? 24.638 -12.844 12.510 1.00 45.81 309 ASN A CA 1
ATOM 2469 C C . ASN A 1 309 ? 26.010 -13.437 12.159 1.00 45.81 309 ASN A C 1
ATOM 2471 O O . ASN A 1 309 ? 26.995 -12.709 12.250 1.00 45.81 309 ASN A O 1
ATOM 2475 N N . VAL A 1 310 ? 26.109 -14.710 11.745 1.00 44.03 310 VAL A N 1
ATOM 2476 C CA . VAL A 1 310 ? 27.390 -15.330 11.376 1.00 44.03 310 VAL A CA 1
ATOM 2477 C C . VAL A 1 310 ? 27.964 -14.637 10.130 1.00 44.03 310 VAL A C 1
ATOM 2479 O O . VAL A 1 310 ? 27.475 -14.853 9.013 1.00 44.03 310 VAL A O 1
ATOM 2482 N N . PRO A 1 311 ? 29.043 -13.841 10.271 1.00 46.75 311 PRO A N 1
ATOM 2483 C CA . PRO A 1 311 ? 29.641 -13.114 9.159 1.00 46.75 311 PRO A CA 1
ATOM 2484 C C . PRO A 1 311 ? 30.214 -14.047 8.087 1.00 46.75 311 PRO A C 1
ATOM 2486 O O . PRO A 1 311 ? 30.452 -13.578 6.980 1.00 46.75 311 PRO A O 1
ATOM 2489 N N . GLU A 1 312 ? 30.408 -15.339 8.379 1.00 40.75 312 GLU A N 1
ATOM 2490 C CA . GLU A 1 312 ? 31.023 -16.331 7.487 1.00 40.75 312 GLU A CA 1
ATOM 2491 C C . GLU A 1 312 ? 30.109 -16.829 6.357 1.00 40.75 312 GLU A C 1
ATOM 2493 O O . GLU A 1 312 ? 30.596 -17.071 5.252 1.00 40.75 312 GLU A O 1
ATOM 2498 N N . ARG A 1 313 ? 28.783 -16.927 6.555 1.00 45.84 313 ARG A N 1
ATOM 2499 C CA . ARG A 1 313 ? 27.862 -17.274 5.447 1.00 45.84 313 ARG A CA 1
ATOM 2500 C C . ARG A 1 313 ? 27.686 -16.100 4.489 1.00 45.84 313 ARG A C 1
ATOM 2502 O O . ARG A 1 313 ? 27.731 -16.282 3.276 1.00 45.84 313 ARG A O 1
ATOM 2509 N N . ALA A 1 314 ? 27.599 -14.887 5.038 1.00 45.19 314 ALA A N 1
ATOM 2510 C CA . ALA A 1 314 ? 27.685 -13.665 4.252 1.00 45.19 314 ALA A CA 1
ATOM 2511 C C . ALA A 1 314 ? 29.068 -13.529 3.590 1.00 45.19 314 ALA A C 1
ATOM 2513 O O . ALA A 1 314 ? 29.131 -13.111 2.447 1.00 45.19 314 ALA A O 1
ATOM 2514 N N . ALA A 1 315 ? 30.167 -13.939 4.239 1.00 41.22 315 ALA A N 1
ATOM 2515 C CA . ALA A 1 315 ? 31.504 -13.943 3.638 1.00 41.22 315 ALA A CA 1
ATOM 2516 C C . ALA A 1 315 ? 31.652 -14.946 2.482 1.00 41.22 315 ALA A C 1
ATOM 2518 O O . ALA A 1 315 ? 32.299 -14.624 1.491 1.00 41.22 315 ALA A O 1
ATOM 2519 N N . ARG A 1 316 ? 31.002 -16.116 2.546 1.00 41.44 316 ARG A N 1
ATOM 2520 C CA . ARG A 1 316 ? 30.917 -17.031 1.393 1.00 41.44 316 ARG A CA 1
ATOM 2521 C C . ARG A 1 316 ? 30.062 -16.465 0.254 1.00 41.44 316 ARG A C 1
ATOM 2523 O O . ARG A 1 316 ? 30.413 -16.666 -0.900 1.00 41.44 316 ARG A O 1
ATOM 2530 N N . ALA A 1 317 ? 29.014 -15.696 0.556 1.00 43.69 317 ALA A N 1
ATOM 2531 C CA . ALA A 1 317 ? 28.267 -14.935 -0.454 1.00 43.69 317 ALA A CA 1
ATOM 2532 C C . ALA A 1 317 ? 29.031 -13.688 -0.977 1.00 43.69 317 ALA A C 1
ATOM 2534 O O . ALA A 1 317 ? 28.784 -13.231 -2.091 1.00 43.69 317 ALA A O 1
ATOM 2535 N N . ARG A 1 318 ? 30.000 -13.152 -0.211 1.00 46.84 318 ARG A N 1
ATOM 2536 C CA . ARG A 1 318 ? 30.819 -11.959 -0.533 1.00 46.84 318 ARG A CA 1
ATOM 2537 C C . ARG A 1 318 ? 31.864 -12.168 -1.626 1.00 46.84 318 ARG A C 1
ATOM 2539 O O . ARG A 1 318 ? 32.415 -11.176 -2.087 1.00 46.84 318 ARG A O 1
ATOM 2546 N N . ALA A 1 319 ? 32.120 -13.395 -2.076 1.00 40.31 319 ALA A N 1
ATOM 2547 C CA . ALA A 1 319 ? 32.956 -13.594 -3.261 1.00 40.31 319 ALA A CA 1
ATOM 2548 C C . ALA A 1 319 ? 32.297 -13.033 -4.542 1.00 40.31 319 ALA A C 1
ATOM 2550 O O . ALA A 1 319 ? 32.990 -12.815 -5.528 1.00 40.31 319 ALA A O 1
ATOM 2551 N N . VAL A 1 320 ? 30.981 -12.759 -4.522 1.00 43.84 320 VAL A N 1
ATOM 2552 C CA . VAL A 1 320 ? 30.215 -12.380 -5.721 1.00 43.84 320 VAL A CA 1
ATOM 2553 C C . VAL A 1 320 ? 29.652 -10.947 -5.682 1.00 43.84 320 VAL A C 1
ATOM 2555 O O . VAL A 1 320 ? 29.376 -10.391 -6.737 1.00 43.84 320 VAL A O 1
ATOM 2558 N N . ALA A 1 321 ? 29.528 -10.280 -4.525 1.00 41.31 321 ALA A N 1
ATOM 2559 C CA . ALA A 1 321 ? 28.910 -8.945 -4.480 1.00 41.31 321 ALA A CA 1
ATOM 2560 C C . ALA A 1 321 ? 29.548 -7.983 -3.461 1.00 41.31 321 ALA A C 1
ATOM 2562 O O . ALA A 1 321 ? 29.598 -8.245 -2.256 1.00 41.31 321 ALA A O 1
ATOM 2563 N N . ARG A 1 322 ? 29.994 -6.821 -3.960 1.00 41.69 322 ARG A N 1
ATOM 2564 C CA . ARG A 1 322 ? 30.477 -5.664 -3.186 1.00 41.69 322 ARG A CA 1
ATOM 2565 C C . ARG A 1 322 ? 29.306 -4.982 -2.457 1.00 41.69 322 ARG A C 1
ATOM 2567 O O . ARG A 1 322 ? 28.810 -3.959 -2.916 1.00 41.69 322 ARG A O 1
ATOM 2574 N N . CYS A 1 323 ? 28.861 -5.518 -1.322 1.00 40.56 323 CYS A N 1
ATOM 2575 C CA . CYS A 1 323 ? 27.860 -4.857 -0.472 1.00 40.56 323 CYS A CA 1
ATOM 2576 C C . CYS A 1 323 ? 28.450 -4.434 0.881 1.00 40.56 323 CYS A C 1
ATOM 2578 O O . CYS A 1 323 ? 29.162 -5.194 1.540 1.00 40.56 323 CYS A O 1
ATOM 2580 N N . ASN A 1 324 ? 28.130 -3.205 1.299 1.00 41.78 324 ASN A N 1
ATOM 2581 C CA . ASN A 1 324 ? 28.576 -2.607 2.556 1.00 41.78 324 ASN A CA 1
ATOM 2582 C C . ASN A 1 324 ? 28.008 -3.368 3.767 1.00 41.78 324 ASN A C 1
ATOM 2584 O O . ASN A 1 324 ? 26.804 -3.498 3.947 1.00 41.78 324 ASN A O 1
ATOM 2588 N N . LEU A 1 325 ? 28.884 -3.819 4.660 1.00 40.09 325 LEU A N 1
ATOM 2589 C CA . LEU A 1 325 ? 28.536 -4.518 5.905 1.00 40.09 325 LEU A CA 1
ATOM 2590 C C . LEU A 1 325 ? 27.649 -3.696 6.864 1.00 40.09 325 LEU A C 1
ATOM 2592 O O . LEU A 1 325 ? 26.946 -4.262 7.700 1.00 40.09 325 LEU A O 1
ATOM 2596 N N . ALA A 1 326 ? 27.679 -2.367 6.746 1.00 41.16 326 ALA A N 1
ATOM 2597 C CA . ALA A 1 326 ? 26.926 -1.453 7.599 1.00 41.16 326 ALA A CA 1
ATOM 2598 C C . ALA A 1 326 ? 25.422 -1.411 7.275 1.00 41.16 326 ALA A C 1
ATOM 2600 O O . ALA A 1 326 ? 24.621 -1.203 8.184 1.00 41.16 326 ALA A O 1
ATOM 2601 N N . SER A 1 327 ? 25.015 -1.662 6.023 1.00 39.72 327 SER A N 1
ATOM 2602 C CA . SER A 1 327 ? 23.596 -1.649 5.641 1.00 39.72 327 SER A CA 1
ATOM 2603 C C . SER A 1 327 ? 22.841 -2.863 6.178 1.00 39.72 327 SER A C 1
ATOM 2605 O O . SER A 1 327 ? 21.705 -2.699 6.607 1.00 39.72 327 SER A O 1
ATOM 2607 N N . ILE A 1 328 ? 23.504 -4.022 6.270 1.00 39.75 328 ILE A N 1
ATOM 2608 C CA . ILE A 1 328 ? 22.927 -5.260 6.816 1.00 39.75 328 ILE A CA 1
ATOM 2609 C C . ILE A 1 328 ? 22.603 -5.106 8.308 1.00 39.75 328 ILE A C 1
ATOM 2611 O O . ILE A 1 328 ? 21.648 -5.704 8.775 1.00 39.75 328 ILE A O 1
ATOM 2615 N N . ARG A 1 329 ? 23.321 -4.269 9.071 1.00 41.81 329 ARG A N 1
ATOM 2616 C CA . ARG A 1 329 ? 23.034 -4.054 10.506 1.00 41.81 329 ARG A CA 1
ATOM 2617 C C . ARG A 1 329 ? 21.725 -3.292 10.784 1.00 41.81 329 ARG A C 1
ATOM 2619 O O . ARG A 1 329 ? 21.300 -3.269 11.934 1.00 41.81 329 ARG A O 1
ATOM 2626 N N . GLN A 1 330 ? 21.098 -2.678 9.776 1.00 41.47 330 GLN A N 1
ATOM 2627 C CA . GLN A 1 330 ? 19.927 -1.794 9.938 1.00 41.47 330 GLN A CA 1
ATOM 2628 C C . GLN A 1 330 ? 18.586 -2.398 9.480 1.00 41.47 330 GLN A C 1
ATOM 2630 O O . GLN A 1 330 ? 17.542 -1.790 9.677 1.00 41.47 330 GLN A O 1
ATOM 2635 N N . ASP A 1 331 ? 18.586 -3.590 8.892 1.00 46.62 331 ASP A N 1
ATOM 2636 C CA . ASP A 1 331 ? 17.472 -4.087 8.062 1.00 46.62 331 ASP A CA 1
ATOM 2637 C C . ASP A 1 331 ? 16.449 -5.005 8.803 1.00 46.62 331 ASP A C 1
ATOM 2639 O O . ASP A 1 331 ? 15.719 -5.779 8.193 1.00 46.62 331 ASP A O 1
ATOM 2643 N N . TRP A 1 332 ? 16.452 -5.035 10.142 1.00 55.66 332 TRP A N 1
ATOM 2644 C CA . TRP A 1 332 ? 16.055 -6.239 10.904 1.00 55.66 332 TRP A CA 1
ATOM 2645 C C . TRP A 1 332 ? 14.882 -6.000 11.860 1.00 55.66 332 TRP A C 1
ATOM 2647 O O . TRP A 1 332 ? 15.080 -6.046 13.080 1.00 55.66 332 TRP A O 1
ATOM 2657 N N . ASN A 1 333 ? 13.676 -5.738 11.331 1.00 71.81 333 ASN A N 1
ATOM 2658 C CA . ASN A 1 333 ? 12.637 -5.125 12.158 1.00 71.81 333 ASN A CA 1
ATOM 2659 C C . ASN A 1 333 ? 11.181 -5.572 11.984 1.00 71.81 333 ASN A C 1
ATOM 2661 O O . ASN A 1 333 ? 10.269 -4.753 12.072 1.00 71.81 333 ASN A O 1
ATOM 2665 N N . VAL A 1 334 ? 10.937 -6.873 11.790 1.00 84.94 334 VAL A N 1
ATOM 2666 C CA . VAL A 1 334 ? 9.560 -7.409 11.791 1.00 84.94 334 VAL A CA 1
ATOM 2667 C C . VAL A 1 334 ? 8.764 -6.931 13.020 1.00 84.94 334 VAL A C 1
ATOM 2669 O O . VAL A 1 334 ? 7.646 -6.456 12.820 1.00 84.94 334 VAL A O 1
ATOM 2672 N N . PRO A 1 335 ? 9.312 -6.949 14.258 1.00 88.19 335 PRO A N 1
ATOM 2673 C CA . PRO A 1 335 ? 8.569 -6.469 15.420 1.00 88.19 335 PRO A CA 1
ATOM 2674 C C . PRO A 1 335 ? 8.272 -4.960 15.418 1.00 88.19 335 PRO A C 1
ATOM 2676 O O . PRO A 1 335 ? 7.142 -4.584 15.712 1.00 88.19 335 PRO A O 1
ATOM 2679 N N . GLU A 1 336 ? 9.208 -4.080 15.044 1.00 86.88 336 GLU A N 1
ATOM 2680 C CA . GLU A 1 336 ? 8.896 -2.640 14.946 1.00 86.88 336 GLU A CA 1
ATOM 2681 C C . GLU A 1 336 ? 7.963 -2.346 13.782 1.00 86.88 336 GLU A C 1
ATOM 2683 O O . GLU A 1 336 ? 7.097 -1.486 13.907 1.00 86.88 336 GLU A O 1
ATOM 2688 N N . ARG A 1 337 ? 8.084 -3.072 12.662 1.00 88.56 337 ARG A N 1
ATOM 2689 C CA . ARG A 1 337 ? 7.147 -2.923 11.548 1.00 88.56 337 ARG A CA 1
ATOM 2690 C C . ARG A 1 337 ? 5.743 -3.320 11.977 1.00 88.56 337 ARG A C 1
ATOM 2692 O O . ARG A 1 337 ? 4.805 -2.599 11.660 1.00 88.56 337 ARG A O 1
ATOM 2699 N N . ALA A 1 338 ? 5.606 -4.401 12.742 1.00 92.56 338 ALA A N 1
ATOM 2700 C CA . ALA A 1 338 ? 4.342 -4.798 13.350 1.00 92.56 338 ALA A CA 1
ATOM 2701 C C . ALA A 1 338 ? 3.820 -3.723 14.312 1.00 92.56 338 ALA A C 1
ATOM 2703 O O . ALA A 1 338 ? 2.659 -3.340 14.228 1.00 92.56 338 ALA A O 1
ATOM 2704 N N . ALA A 1 339 ? 4.678 -3.190 15.187 1.00 91.44 339 ALA A N 1
ATOM 2705 C CA . ALA A 1 339 ? 4.293 -2.161 16.149 1.00 91.44 339 ALA A CA 1
ATOM 2706 C C . ALA A 1 339 ? 3.839 -0.874 15.450 1.00 91.44 339 ALA A C 1
ATOM 2708 O O . ALA A 1 339 ? 2.819 -0.293 15.819 1.00 91.44 339 ALA A O 1
ATOM 2709 N N . ARG A 1 340 ? 4.553 -0.456 14.399 1.00 91.00 340 ARG A N 1
ATOM 2710 C CA . ARG A 1 340 ? 4.159 0.683 13.572 1.00 91.00 340 ARG A CA 1
ATOM 2711 C C . ARG A 1 340 ? 2.842 0.414 12.855 1.00 91.00 340 ARG A C 1
ATOM 2713 O O . ARG A 1 340 ? 1.971 1.274 12.876 1.00 91.00 340 ARG A O 1
ATOM 2720 N N . ALA A 1 341 ? 2.679 -0.778 12.289 1.00 93.88 341 ALA A N 1
ATOM 2721 C CA . ALA A 1 341 ? 1.452 -1.152 11.608 1.00 93.88 341 ALA A CA 1
ATOM 2722 C C . ALA A 1 341 ? 0.245 -1.133 12.552 1.00 93.88 341 ALA A C 1
ATOM 2724 O O . ALA A 1 341 ? -0.788 -0.599 12.169 1.00 93.88 341 ALA A O 1
ATOM 2725 N N . LEU A 1 342 ? 0.385 -1.622 13.793 1.00 94.00 342 LEU A N 1
ATOM 2726 C CA . LEU A 1 342 ? -0.659 -1.537 14.823 1.00 94.00 342 LEU A CA 1
ATOM 2727 C C . LEU A 1 342 ? -1.067 -0.092 15.138 1.00 94.00 342 LEU A C 1
ATOM 2729 O O . LEU A 1 342 ? -2.249 0.173 15.329 1.00 94.00 342 LEU A O 1
ATOM 2733 N N . ILE A 1 343 ? -0.109 0.838 15.183 1.00 91.44 343 ILE A N 1
ATOM 2734 C CA . ILE A 1 343 ? -0.400 2.268 15.373 1.00 91.44 343 ILE A CA 1
ATOM 2735 C C . ILE A 1 343 ? -1.168 2.814 14.167 1.00 91.44 343 ILE A C 1
ATOM 2737 O O . ILE A 1 343 ? -2.183 3.481 14.343 1.00 91.44 343 ILE A O 1
ATOM 2741 N N . ASP A 1 344 ? -0.716 2.498 12.955 1.00 90.75 344 ASP A N 1
ATOM 2742 C CA . ASP A 1 344 ? -1.308 3.008 11.716 1.00 90.75 344 ASP A CA 1
ATOM 2743 C C . ASP A 1 344 ? -2.757 2.529 11.513 1.00 90.75 344 ASP A C 1
ATOM 2745 O O . ASP A 1 344 ? -3.576 3.251 10.950 1.00 90.75 344 ASP A O 1
ATOM 2749 N N . ILE A 1 345 ? -3.100 1.327 11.989 1.00 89.19 345 ILE A N 1
ATOM 2750 C CA . ILE A 1 345 ? -4.465 0.783 11.893 1.00 89.19 345 ILE A CA 1
ATOM 2751 C C . ILE A 1 345 ? -5.351 1.134 13.096 1.00 89.19 345 ILE A C 1
ATOM 2753 O O . ILE A 1 345 ? -6.506 0.712 13.134 1.00 89.19 345 ILE A O 1
ATOM 2757 N N . ALA A 1 346 ? -4.846 1.877 14.086 1.00 85.25 346 ALA A N 1
ATOM 2758 C CA . ALA A 1 346 ? -5.612 2.197 15.289 1.00 85.25 346 ALA A CA 1
ATOM 2759 C C . ALA A 1 346 ? -6.907 2.951 14.953 1.00 85.25 346 ALA A C 1
ATOM 2761 O O . ALA A 1 346 ? -7.960 2.647 15.511 1.00 85.25 346 ALA A O 1
ATOM 2762 N N . ASP A 1 347 ? -6.854 3.873 13.990 1.00 73.81 347 ASP A N 1
ATOM 2763 C CA . ASP A 1 347 ? -8.036 4.611 13.544 1.00 73.81 347 ASP A CA 1
ATOM 2764 C C . ASP A 1 347 ? -9.000 3.726 12.743 1.00 73.81 347 ASP A C 1
ATOM 2766 O O . ASP A 1 347 ? -10.210 3.871 12.874 1.00 73.81 347 ASP A O 1
ATOM 2770 N N . LEU A 1 348 ? -8.496 2.730 12.005 1.00 71.88 348 LEU A N 1
ATOM 2771 C CA . LEU A 1 348 ? -9.342 1.725 11.353 1.00 71.88 348 LEU A CA 1
ATOM 2772 C C . LEU A 1 348 ? -10.107 0.881 12.384 1.00 71.88 348 LEU A C 1
ATOM 2774 O O . LEU A 1 348 ? -11.281 0.595 12.177 1.00 71.88 348 LEU A O 1
ATOM 2778 N N . VAL A 1 349 ? -9.465 0.518 13.497 1.00 72.56 349 VAL A N 1
ATOM 2779 C CA . VAL A 1 349 ? -10.123 -0.188 14.611 1.00 72.56 349 VAL A CA 1
ATOM 2780 C C . VAL A 1 349 ? -11.148 0.714 15.306 1.00 72.56 349 VAL A C 1
ATOM 2782 O O . VAL A 1 349 ? -12.229 0.246 15.649 1.00 72.56 349 VAL A O 1
ATOM 2785 N N . ARG A 1 350 ? -10.850 2.009 15.478 1.00 68.00 350 ARG A N 1
ATOM 2786 C CA . ARG A 1 350 ? -11.785 2.984 16.072 1.00 68.00 350 ARG A CA 1
ATOM 2787 C C . ARG A 1 350 ? -13.022 3.216 15.209 1.00 68.00 350 ARG A C 1
ATOM 2789 O O . ARG A 1 350 ? -14.128 3.196 15.727 1.00 68.00 350 ARG A O 1
ATOM 2796 N N . LEU A 1 351 ? -12.850 3.377 13.898 1.00 59.56 351 LEU A N 1
ATOM 2797 C CA . LEU A 1 351 ? -13.951 3.565 12.943 1.00 59.56 351 LEU A CA 1
ATOM 2798 C C . LEU A 1 351 ? -14.837 2.316 12.780 1.00 59.56 351 LEU A C 1
ATOM 2800 O O . LEU A 1 351 ? -15.896 2.393 12.165 1.00 59.56 351 LEU A O 1
ATOM 2804 N N . GLN A 1 352 ? -14.399 1.168 13.305 1.00 58.66 352 GLN A N 1
ATOM 2805 C CA . GLN A 1 352 ? -15.151 -0.089 13.335 1.00 58.66 352 GLN A CA 1
ATOM 2806 C C . GLN A 1 352 ? -15.856 -0.341 14.679 1.00 58.66 352 GLN A C 1
ATOM 2808 O O . GLN A 1 352 ? -16.480 -1.391 14.839 1.00 58.66 352 GLN A O 1
ATOM 2813 N N . GLN A 1 353 ? -15.779 0.589 15.642 1.00 61.03 353 GLN A N 1
ATOM 2814 C CA . GLN A 1 353 ? -16.627 0.546 16.837 1.00 61.03 353 GLN A CA 1
ATOM 2815 C C . GLN A 1 353 ? -18.097 0.665 16.422 1.00 61.03 353 GLN A C 1
ATOM 2817 O O . GLN A 1 353 ? -18.436 1.475 15.558 1.00 61.03 353 GLN A O 1
ATOM 2822 N N . THR A 1 354 ? -18.971 -0.140 17.028 1.00 63.78 354 THR A N 1
ATOM 2823 C CA . THR A 1 354 ? -20.409 0.014 16.802 1.00 63.78 354 THR A CA 1
ATOM 2824 C C . THR A 1 354 ? -20.888 1.342 17.401 1.00 63.78 354 THR A C 1
ATOM 2826 O O . THR A 1 354 ? -20.281 1.830 18.364 1.00 63.78 354 THR A O 1
ATOM 2829 N N . PRO A 1 355 ? -21.936 1.971 16.838 1.00 68.00 355 PRO A N 1
ATOM 2830 C CA . PRO A 1 355 ? -22.496 3.215 17.367 1.00 68.00 355 PRO A CA 1
ATOM 2831 C C . PRO A 1 355 ? -22.759 3.146 18.878 1.00 68.00 355 PRO A C 1
ATOM 2833 O O . PRO A 1 355 ? -22.430 4.078 19.609 1.00 68.00 355 PRO A O 1
ATOM 2836 N N . GLU A 1 356 ? -23.252 2.010 19.365 1.00 69.69 356 GLU A N 1
ATOM 2837 C CA . GLU A 1 356 ? -23.536 1.733 20.774 1.00 69.69 356 GLU A CA 1
ATOM 2838 C C . GLU A 1 356 ? -22.268 1.742 21.639 1.00 69.69 356 GLU A C 1
ATOM 2840 O O . GLU A 1 356 ? -22.256 2.307 22.737 1.00 69.69 356 GLU A O 1
ATOM 2845 N N . ASP A 1 357 ? -21.178 1.153 21.145 1.00 68.94 357 ASP A N 1
ATOM 2846 C CA . ASP A 1 357 ? -19.890 1.150 21.837 1.00 68.94 357 ASP A CA 1
ATOM 2847 C C . ASP A 1 357 ? -19.273 2.546 21.901 1.00 68.94 357 ASP A C 1
ATOM 2849 O O . ASP A 1 357 ? -18.746 2.928 22.953 1.00 68.94 357 ASP A O 1
ATOM 2853 N N . LEU A 1 358 ? -19.383 3.318 20.815 1.00 75.50 358 LEU A N 1
ATOM 2854 C CA . LEU A 1 358 ? -18.950 4.712 20.782 1.00 75.50 358 LEU A CA 1
ATOM 2855 C C . LEU A 1 358 ? -19.744 5.546 21.795 1.00 75.50 358 LEU A C 1
ATOM 2857 O O . LEU A 1 358 ? -19.152 6.308 22.561 1.00 75.50 358 LEU A O 1
ATOM 2861 N N . ILE A 1 359 ? -21.067 5.373 21.859 1.00 80.25 359 ILE A N 1
ATOM 2862 C CA . ILE A 1 359 ? -21.931 6.057 22.832 1.00 80.25 359 ILE A CA 1
ATOM 2863 C C . ILE A 1 359 ? -21.513 5.700 24.265 1.00 80.25 359 ILE A C 1
ATOM 2865 O O . ILE A 1 359 ? -21.318 6.597 25.089 1.00 80.25 359 ILE A O 1
ATOM 2869 N N . GLU A 1 360 ? -21.311 4.416 24.571 1.00 79.25 360 GLU A N 1
ATOM 2870 C CA . GLU A 1 360 ? -20.860 3.963 25.894 1.00 79.25 360 GLU A CA 1
ATOM 2871 C C . GLU A 1 360 ? -19.466 4.485 26.270 1.00 79.25 360 GLU A C 1
ATOM 2873 O O . GLU A 1 360 ? -19.232 4.850 27.425 1.00 79.25 360 GLU A O 1
ATOM 2878 N N . GLU A 1 361 ? -18.535 4.560 25.318 1.00 78.25 361 GLU A N 1
ATOM 2879 C CA . GLU A 1 361 ? -17.225 5.176 25.537 1.00 78.25 361 GLU A CA 1
ATOM 2880 C C . GLU A 1 361 ? -17.371 6.670 25.858 1.00 78.25 361 GLU A C 1
ATOM 2882 O O . GLU A 1 361 ? -16.838 7.147 26.865 1.00 78.25 361 GLU A O 1
ATOM 2887 N N . LYS A 1 362 ? -18.136 7.416 25.051 1.00 84.69 362 LYS A N 1
ATOM 2888 C CA . LYS A 1 362 ? -18.319 8.860 25.254 1.00 84.69 362 LYS A CA 1
ATOM 2889 C C . LYS A 1 362 ? -19.052 9.178 26.550 1.00 84.69 362 LYS A C 1
ATOM 2891 O O . LYS A 1 362 ? -18.661 10.130 27.221 1.00 84.69 362 LYS A O 1
ATOM 2896 N N . LYS A 1 363 ? -20.006 8.346 26.972 1.00 86.00 363 LYS A N 1
ATOM 2897 C CA . LYS A 1 363 ? -20.670 8.451 28.285 1.00 86.00 363 LYS A CA 1
ATOM 2898 C C . LYS A 1 363 ? -19.705 8.350 29.470 1.00 86.00 363 LYS A C 1
ATOM 2900 O O . LYS A 1 363 ? -20.006 8.881 30.534 1.00 86.00 363 LYS A O 1
ATOM 2905 N N . ARG A 1 364 ? -18.571 7.654 29.319 1.00 82.12 364 ARG A N 1
ATOM 2906 C CA . ARG A 1 364 ? -17.540 7.542 30.371 1.00 82.12 364 ARG A CA 1
ATOM 2907 C C . ARG A 1 364 ? -16.594 8.736 30.398 1.00 82.12 364 ARG A C 1
ATOM 2909 O O . ARG A 1 364 ? -16.039 9.042 31.448 1.00 82.12 364 ARG A O 1
ATOM 2916 N N . LEU A 1 365 ? -16.365 9.352 29.241 1.00 81.50 365 LEU A N 1
ATOM 2917 C CA . LEU A 1 365 ? -15.379 10.419 29.066 1.00 81.50 365 LEU A CA 1
ATOM 2918 C C . LEU A 1 365 ? -15.973 11.818 29.245 1.00 81.50 365 LEU A C 1
ATOM 2920 O O . LEU A 1 365 ? -15.263 12.729 29.665 1.00 81.50 365 LEU A O 1
ATOM 2924 N N . HIS A 1 366 ? -17.256 11.987 28.932 1.00 89.44 366 HIS A N 1
ATOM 2925 C CA . HIS A 1 366 ? -17.935 13.276 28.904 1.00 89.44 366 HIS A CA 1
ATOM 2926 C C . HIS A 1 366 ? -19.147 13.275 29.832 1.00 89.44 366 HIS A C 1
ATOM 2928 O O . HIS A 1 366 ? -19.793 12.248 30.043 1.00 89.44 366 HIS A O 1
ATOM 2934 N N . ARG A 1 367 ? -19.468 14.452 30.371 1.00 91.31 367 ARG A N 1
ATOM 2935 C CA . ARG A 1 367 ? -20.633 14.639 31.237 1.00 91.31 367 ARG A CA 1
ATOM 2936 C C . ARG A 1 367 ? -21.910 14.755 30.428 1.00 91.31 367 ARG A C 1
ATOM 2938 O O . ARG A 1 367 ? -22.914 14.194 30.836 1.00 91.31 367 ARG A O 1
ATOM 2945 N N . LEU A 1 368 ? -21.882 15.449 29.291 1.00 91.94 368 LEU A N 1
ATOM 2946 C CA . LEU A 1 368 ? -23.023 15.589 28.389 1.00 91.94 368 LEU A CA 1
ATOM 2947 C C . LEU A 1 368 ? -22.704 14.951 27.035 1.00 91.94 368 LEU A C 1
ATOM 2949 O O . LEU A 1 368 ? -21.734 15.341 26.387 1.00 91.94 368 LEU A O 1
ATOM 2953 N N . VAL A 1 369 ? -23.535 14.005 26.598 1.00 91.19 369 VAL A N 1
ATOM 2954 C CA . VAL A 1 369 ? -23.446 13.368 25.274 1.00 91.19 369 VAL A CA 1
ATOM 2955 C C . VAL A 1 369 ? -24.791 13.497 24.565 1.00 91.19 369 VAL A C 1
ATOM 2957 O O . VAL A 1 369 ? -25.799 13.078 25.130 1.00 91.19 369 VAL A O 1
ATOM 2960 N N . LEU A 1 370 ? -24.827 14.057 23.352 1.00 90.12 370 LEU A N 1
ATOM 2961 C CA . LEU A 1 370 ? -26.052 14.205 22.545 1.00 90.12 370 LEU A CA 1
ATOM 2962 C C . LEU A 1 370 ? -25.890 13.564 21.159 1.00 90.12 370 LEU A C 1
ATOM 2964 O O . LEU A 1 370 ? -24.827 13.687 20.553 1.00 90.12 370 LEU A O 1
ATOM 2968 N N . ILE A 1 371 ? -26.952 12.937 20.641 1.00 88.44 371 ILE A N 1
ATOM 2969 C CA . ILE A 1 371 ? -26.984 12.228 19.348 1.00 88.44 371 ILE A CA 1
ATOM 2970 C C . ILE A 1 371 ? -28.023 12.874 18.419 1.00 88.44 371 ILE A C 1
ATOM 2972 O O . ILE A 1 371 ? -29.216 12.847 18.726 1.00 88.44 371 ILE A O 1
ATOM 2976 N N . GLU A 1 372 ? -27.593 13.441 17.284 1.00 83.25 372 GLU A N 1
ATOM 2977 C CA . GLU A 1 372 ? -28.433 14.322 16.441 1.00 83.25 372 GLU A CA 1
ATOM 2978 C C . GLU A 1 372 ? -29.694 13.631 15.888 1.00 83.25 372 GLU A C 1
ATOM 2980 O O . GLU A 1 372 ? -30.808 14.119 16.097 1.00 83.25 372 GLU A O 1
ATOM 2985 N N . GLU A 1 373 ? -29.544 12.504 15.184 1.00 74.94 373 GLU A N 1
ATOM 2986 C CA . GLU A 1 373 ? -30.653 11.897 14.427 1.00 74.94 373 GLU A CA 1
ATOM 2987 C C . GLU A 1 373 ? -31.641 11.129 15.308 1.00 74.94 373 GLU A C 1
ATOM 2989 O O . GLU A 1 373 ? -32.856 11.297 15.175 1.00 74.94 373 GLU A O 1
ATOM 2994 N N . GLN A 1 374 ? -31.127 10.337 16.253 1.00 72.50 374 GLN A N 1
ATOM 2995 C CA . GLN A 1 374 ? -31.947 9.580 17.205 1.00 72.50 374 GLN A CA 1
ATOM 2996 C C . GLN A 1 374 ? -32.558 10.482 18.291 1.00 72.50 374 GLN A C 1
ATOM 2998 O O . GLN A 1 374 ? -33.535 10.098 18.931 1.00 72.50 374 GLN A O 1
ATOM 3003 N N . ARG A 1 375 ? -32.042 11.713 18.450 1.00 78.50 375 ARG A N 1
ATOM 3004 C CA . ARG A 1 375 ? -32.448 12.683 19.483 1.00 78.50 375 ARG A CA 1
ATOM 3005 C C . ARG A 1 375 ? -32.355 12.105 20.893 1.00 78.50 375 ARG A C 1
ATOM 3007 O O . ARG A 1 375 ? -33.245 12.287 21.723 1.00 78.50 375 ARG A O 1
ATOM 3014 N N . GLU A 1 376 ? -31.253 11.409 21.141 1.00 84.44 376 GLU A N 1
ATOM 3015 C CA . GLU A 1 376 ? -30.933 10.792 22.422 1.00 84.44 376 GLU A CA 1
ATOM 3016 C C . GLU A 1 376 ? -29.851 11.585 23.150 1.00 84.44 376 GLU A C 1
ATOM 3018 O O . GLU A 1 376 ? -28.880 12.044 22.546 1.00 84.44 376 GLU A O 1
ATOM 3023 N N . GLY A 1 377 ? -30.019 11.754 24.461 1.00 86.56 377 GLY A N 1
ATOM 3024 C CA . GLY A 1 377 ? -29.099 12.514 25.295 1.00 86.56 377 GLY A CA 1
ATOM 3025 C C . GLY A 1 377 ? -28.770 11.798 26.597 1.00 86.56 377 GLY A C 1
ATOM 3026 O O . GLY A 1 377 ? -29.636 11.187 27.227 1.00 86.56 377 GLY A O 1
ATOM 3027 N N . PHE A 1 378 ? -27.519 11.919 27.025 1.00 89.44 378 PHE A N 1
ATOM 3028 C CA . PHE A 1 378 ? -27.002 11.346 28.261 1.00 89.44 378 PHE A CA 1
ATOM 3029 C C . PHE A 1 378 ? -26.322 12.429 29.095 1.00 89.44 378 PHE A C 1
ATOM 3031 O O . PHE A 1 378 ? -25.552 13.231 28.565 1.00 89.44 378 PHE A O 1
ATOM 3038 N N . PHE A 1 379 ? -26.591 12.431 30.399 1.00 90.62 379 PHE A N 1
ATOM 3039 C CA . PHE A 1 379 ? -25.963 13.318 31.371 1.00 90.62 379 PHE A CA 1
ATOM 3040 C C . PHE A 1 379 ? -25.392 12.517 32.548 1.00 90.62 379 PHE A C 1
ATOM 3042 O O . PHE A 1 379 ? -26.101 11.708 33.148 1.00 90.62 379 PHE A O 1
ATOM 3049 N N . ASP A 1 380 ? -24.106 12.711 32.849 1.00 87.94 380 ASP A N 1
ATOM 3050 C CA . ASP A 1 380 ? -23.326 11.960 33.845 1.00 87.94 380 ASP A CA 1
ATOM 3051 C C . ASP A 1 380 ? -23.547 10.432 33.716 1.00 87.94 380 ASP A C 1
ATOM 3053 O O . ASP A 1 380 ? -23.804 9.707 34.680 1.00 87.94 380 ASP A O 1
ATOM 3057 N N . GLY A 1 381 ? -23.511 9.949 32.466 1.00 81.31 381 GLY A N 1
ATOM 3058 C CA . GLY A 1 381 ? -23.687 8.541 32.096 1.00 81.31 381 GLY A CA 1
ATOM 3059 C C . GLY A 1 381 ? -25.127 8.010 32.157 1.00 81.31 381 GLY A C 1
ATOM 3060 O O . GLY A 1 381 ? -25.370 6.877 31.731 1.00 81.31 381 GLY A O 1
ATOM 3061 N N . LYS A 1 382 ? -26.093 8.802 32.637 1.00 85.50 382 LYS A N 1
ATOM 3062 C CA . LYS A 1 382 ? -27.514 8.433 32.711 1.00 85.50 382 LYS A CA 1
ATOM 3063 C C . LYS A 1 382 ? -28.279 8.987 31.519 1.00 85.50 382 LYS A C 1
ATOM 3065 O O . LYS A 1 382 ? -28.018 10.100 31.073 1.00 85.50 382 LYS A O 1
ATOM 3070 N N . THR A 1 383 ? -29.250 8.231 31.020 1.00 83.19 383 THR A N 1
ATOM 3071 C CA . THR A 1 383 ? -30.163 8.717 29.983 1.00 83.19 383 THR A CA 1
ATOM 3072 C C . THR A 1 383 ? -30.950 9.901 30.533 1.00 83.19 383 THR A C 1
ATOM 3074 O O . THR A 1 383 ? -31.539 9.812 31.613 1.00 83.19 383 THR A O 1
ATOM 3077 N N . ILE A 1 384 ? -30.944 11.015 29.806 1.00 81.88 384 ILE A N 1
ATOM 3078 C CA . ILE A 1 384 ? -31.861 12.120 30.079 1.00 81.88 384 ILE A CA 1
ATOM 3079 C C . ILE A 1 384 ? -33.251 11.555 29.785 1.00 81.88 384 ILE A C 1
ATOM 3081 O O . ILE A 1 384 ? -33.458 11.013 28.706 1.00 81.88 384 ILE A O 1
ATOM 3085 N N . ASP A 1 385 ? -34.155 11.562 30.766 1.00 64.94 385 ASP A N 1
ATOM 3086 C CA . ASP A 1 385 ? -35.412 10.808 30.713 1.00 64.94 385 ASP A CA 1
ATOM 3087 C C . ASP A 1 385 ? -36.337 11.300 29.579 1.00 64.94 385 ASP A C 1
ATOM 3089 O O . ASP A 1 385 ? -37.177 12.182 29.747 1.00 64.94 385 ASP A O 1
ATOM 3093 N N . ILE A 1 386 ? -36.155 10.714 28.394 1.00 56.66 386 ILE A N 1
ATOM 3094 C CA . ILE A 1 386 ? -36.917 10.954 27.160 1.00 56.66 386 ILE A CA 1
ATOM 3095 C C . ILE A 1 386 ? -38.186 10.067 27.129 1.00 56.66 386 ILE A C 1
ATOM 3097 O O . ILE A 1 386 ? -38.989 10.144 26.201 1.00 56.66 386 ILE A O 1
ATOM 3101 N N . SER A 1 387 ? -38.421 9.246 28.166 1.00 43.91 387 SER A N 1
ATOM 3102 C CA . SER A 1 387 ? -39.455 8.197 28.176 1.00 43.91 387 SER A CA 1
ATOM 3103 C C . SER A 1 387 ? -40.888 8.684 28.440 1.00 43.91 387 SER A C 1
ATOM 3105 O O . SER A 1 387 ? -41.839 7.917 28.284 1.00 43.91 387 SER A O 1
ATOM 3107 N N . LYS A 1 388 ? -41.098 9.965 28.769 1.00 49.41 388 LYS A N 1
ATOM 3108 C CA . LYS A 1 388 ? -42.450 10.539 28.883 1.00 49.41 388 LYS A CA 1
ATOM 3109 C C . LYS A 1 388 ? -42.961 11.017 27.527 1.00 49.41 388 LYS A C 1
ATOM 3111 O O . LYS A 1 388 ? -42.888 12.210 27.272 1.00 49.41 388 LYS A O 1
ATOM 3116 N N . GLU A 1 389 ? -43.445 10.091 26.691 1.00 45.53 389 GLU A N 1
ATOM 3117 C CA . GLU A 1 389 ? -44.465 10.202 25.608 1.00 45.53 389 GLU A CA 1
ATOM 3118 C C . GLU A 1 389 ? -44.650 11.516 24.798 1.00 45.53 389 GLU A C 1
ATOM 3120 O O . GLU A 1 389 ? -45.632 11.675 24.072 1.00 45.53 389 GLU A O 1
ATOM 3125 N N . VAL A 1 390 ? -43.712 12.456 24.811 1.00 48.22 390 VAL A N 1
ATOM 3126 C CA . VAL A 1 390 ? -43.726 13.663 23.988 1.00 48.22 390 VAL A CA 1
ATOM 3127 C C . VAL A 1 390 ? -42.587 13.512 23.004 1.00 48.22 390 VAL A C 1
ATOM 3129 O O . VAL A 1 390 ? -41.419 13.683 23.339 1.00 48.22 390 VAL A O 1
ATOM 3132 N N . LYS A 1 391 ? -42.948 13.132 21.777 1.00 49.78 391 LYS A N 1
ATOM 3133 C CA . LYS A 1 391 ? -42.034 12.965 20.647 1.00 49.78 391 LYS A CA 1
ATOM 3134 C C . LYS A 1 391 ? -41.093 14.173 20.558 1.00 49.78 391 LYS A C 1
ATOM 3136 O O . LYS A 1 391 ? -41.494 15.247 20.119 1.00 49.78 391 LYS A O 1
ATOM 3141 N N . TRP A 1 392 ? -39.821 13.981 20.919 1.00 58.38 392 TRP A N 1
ATOM 3142 C CA . TRP A 1 392 ? -38.764 14.944 20.608 1.00 58.38 392 TRP A CA 1
ATOM 3143 C C . TRP A 1 392 ? -38.590 15.082 19.088 1.00 58.38 392 TRP A C 1
ATOM 3145 O O . TRP A 1 392 ? -38.048 16.089 18.645 1.00 58.38 392 TRP A O 1
ATOM 3155 N N . HIS A 1 393 ? -39.109 14.152 18.271 1.00 44.69 393 HIS A N 1
ATOM 3156 C CA . HIS A 1 393 ? -39.235 14.283 16.814 1.00 44.69 393 HIS A CA 1
ATOM 3157 C C . HIS A 1 393 ? -40.117 15.483 16.422 1.00 44.69 393 HIS A C 1
ATOM 3159 O O . HIS A 1 393 ? -41.335 15.460 16.578 1.00 44.69 393 HIS A O 1
ATOM 3165 N N . GLY A 1 394 ? -39.482 16.539 15.907 1.00 53.41 394 GLY A N 1
ATOM 3166 C CA . GLY A 1 394 ? -40.117 17.813 15.543 1.00 53.41 394 GLY A CA 1
ATOM 3167 C C . GLY A 1 394 ? -40.181 18.852 16.670 1.00 53.41 394 GLY A C 1
ATOM 3168 O O . GLY A 1 394 ? -40.688 19.951 16.453 1.00 53.41 394 GLY A O 1
ATOM 3169 N N . SER A 1 395 ? -39.662 18.537 17.862 1.00 66.00 395 SER A N 1
ATOM 3170 C CA . SER A 1 395 ? -39.678 19.448 19.005 1.00 66.00 395 SER A CA 1
ATOM 3171 C C . SER A 1 395 ? -38.538 20.462 18.934 1.00 66.00 395 SER A C 1
ATOM 3173 O O . SER A 1 395 ? -37.360 20.105 18.949 1.00 66.00 395 SER A O 1
ATOM 3175 N N . LEU A 1 396 ? -38.910 21.739 18.954 1.00 74.75 396 LEU A N 1
ATOM 3176 C CA . LEU A 1 396 ? -38.031 22.905 19.079 1.00 74.75 396 LEU A CA 1
ATOM 3177 C C . LEU A 1 396 ? -37.188 22.906 20.378 1.00 74.75 396 LEU A C 1
ATOM 3179 O O . LEU A 1 396 ? -36.331 23.770 20.558 1.00 74.75 396 LEU A O 1
ATOM 3183 N N . LEU A 1 397 ? -37.457 21.971 21.300 1.00 82.44 397 LEU A N 1
ATOM 3184 C CA . LEU A 1 397 ? -36.724 21.779 22.553 1.00 82.44 397 LEU A CA 1
ATOM 3185 C C . LEU A 1 397 ? -35.420 20.993 22.350 1.00 82.44 397 LEU A C 1
ATOM 3187 O O . LEU A 1 397 ? -34.426 21.333 22.987 1.00 82.44 397 LEU A O 1
ATOM 3191 N N . TRP A 1 398 ? -35.404 20.000 21.440 1.00 83.12 398 TRP A N 1
ATOM 3192 C CA . TRP A 1 398 ? -34.165 19.303 21.047 1.00 83.12 398 TRP A CA 1
ATOM 3193 C C . TRP A 1 398 ? -33.162 20.289 20.484 1.00 83.12 398 TRP A C 1
ATOM 3195 O O . TRP A 1 398 ? -32.006 20.314 20.881 1.00 83.12 398 TRP A O 1
ATOM 3205 N N . GLU A 1 399 ? -33.650 21.137 19.587 1.00 83.19 399 GLU A N 1
ATOM 3206 C CA . GLU A 1 399 ? -32.829 22.111 18.890 1.00 83.19 399 GLU A CA 1
ATOM 3207 C C . GLU A 1 399 ? -32.230 23.126 19.867 1.00 83.19 399 GLU A C 1
ATOM 3209 O O . GLU A 1 399 ? -31.055 23.447 19.761 1.00 83.19 399 GLU A O 1
ATOM 3214 N N . LEU A 1 400 ? -32.999 23.565 20.872 1.00 86.56 400 LEU A N 1
ATOM 3215 C CA . LEU A 1 400 ? -32.478 24.431 21.930 1.00 86.56 400 LEU A CA 1
ATOM 3216 C C . LEU A 1 400 ? -31.377 23.745 22.752 1.00 86.56 400 LEU A C 1
ATOM 3218 O O . LEU A 1 400 ? -30.373 24.381 23.061 1.00 86.56 400 LEU A O 1
ATOM 3222 N N . LEU A 1 401 ? -31.553 22.473 23.123 1.00 88.69 401 LEU A N 1
ATOM 3223 C CA . LEU A 1 401 ? -30.548 21.735 23.895 1.00 88.69 401 LEU A CA 1
ATOM 3224 C C . LEU A 1 401 ? -29.277 21.467 23.075 1.00 88.69 401 LEU A C 1
ATOM 3226 O O . LEU A 1 401 ? -28.175 21.635 23.594 1.00 88.69 401 LEU A O 1
ATOM 3230 N N . TRP A 1 402 ? -29.435 21.087 21.806 1.00 89.25 402 TRP A N 1
ATOM 3231 C CA . TRP A 1 402 ? -28.330 20.889 20.872 1.00 89.25 402 TRP A CA 1
ATOM 3232 C C . TRP A 1 402 ? -27.534 22.181 20.680 1.00 89.25 402 TRP A C 1
ATOM 3234 O O . TRP A 1 402 ? -26.322 22.185 20.870 1.00 89.25 402 TRP A O 1
ATOM 3244 N N . GLU A 1 403 ? -28.218 23.294 20.409 1.00 89.12 403 GLU A N 1
ATOM 3245 C CA . GLU A 1 403 ? -27.586 24.602 20.214 1.00 89.12 403 GLU A CA 1
ATOM 3246 C C . GLU A 1 403 ? -26.875 25.086 21.488 1.00 89.12 403 GLU A C 1
ATOM 3248 O O . GLU A 1 403 ? -25.778 25.632 21.421 1.00 89.12 403 GLU A O 1
ATOM 3253 N N . LEU A 1 404 ? -27.452 24.841 22.672 1.00 90.38 404 LEU A N 1
ATOM 3254 C CA . LEU A 1 404 ? -26.796 25.135 23.953 1.00 90.38 404 LEU A CA 1
ATOM 3255 C C . LEU A 1 404 ? -25.481 24.371 24.115 1.00 90.38 404 LEU A C 1
ATOM 3257 O O . LEU A 1 404 ? -24.506 24.947 24.599 1.00 90.38 404 LEU A O 1
ATOM 3261 N N . ALA A 1 405 ? -25.444 23.102 23.715 1.00 91.06 405 ALA A N 1
ATOM 3262 C CA . ALA A 1 405 ? -24.235 22.292 23.767 1.00 91.06 405 ALA A CA 1
ATOM 3263 C C . ALA A 1 405 ? -23.212 22.710 22.696 1.00 91.06 405 ALA A C 1
ATOM 3265 O O . ALA A 1 405 ? -22.027 22.841 23.003 1.00 91.06 405 ALA A O 1
ATOM 3266 N N . GLU A 1 406 ? -23.659 22.987 21.471 1.00 90.44 406 GLU A N 1
ATOM 3267 C CA . GLU A 1 406 ? -22.808 23.450 20.370 1.00 90.44 406 GLU A CA 1
ATOM 3268 C C . GLU A 1 406 ? -22.168 24.812 20.676 1.00 90.44 406 GLU A C 1
ATOM 3270 O O . GLU A 1 406 ? -20.951 24.970 20.553 1.00 90.44 406 GLU A O 1
ATOM 3275 N N . GLN A 1 407 ? -22.947 25.786 21.155 1.00 89.69 407 GLN A N 1
ATOM 3276 C CA . GLN A 1 407 ? -22.406 27.091 21.539 1.00 89.69 407 GLN A CA 1
ATOM 3277 C C . GLN A 1 407 ? -21.513 27.001 22.780 1.00 89.69 407 GLN A C 1
ATOM 3279 O O . GLN A 1 407 ? -20.524 27.728 22.857 1.00 89.69 407 GLN A O 1
ATOM 3284 N N . ALA A 1 408 ? -21.777 26.088 23.719 1.00 90.38 408 ALA A N 1
ATOM 3285 C CA . ALA A 1 408 ? -20.893 25.875 24.866 1.00 90.38 408 ALA A CA 1
ATOM 3286 C C . ALA A 1 408 ? -19.523 25.306 24.468 1.00 90.38 408 ALA A C 1
ATOM 3288 O O . ALA A 1 408 ? -18.514 25.751 25.014 1.00 90.38 408 ALA A O 1
ATOM 3289 N N . LEU A 1 409 ? -19.452 24.425 23.459 1.00 88.38 409 LEU A N 1
ATOM 3290 C CA . LEU A 1 409 ? -18.170 23.994 22.877 1.00 88.38 409 LEU A CA 1
ATOM 3291 C C . LEU A 1 409 ? -17.355 25.178 22.325 1.00 88.38 409 LEU A C 1
ATOM 3293 O O . LEU A 1 409 ? -16.126 25.150 22.351 1.00 88.38 409 LEU A O 1
ATOM 3297 N N . LEU A 1 410 ? -18.038 26.229 21.862 1.00 87.25 410 LEU A N 1
ATOM 3298 C CA . LEU A 1 410 ? -17.443 27.474 21.367 1.00 87.25 410 LEU A CA 1
ATOM 3299 C C . LEU A 1 410 ? -17.295 28.565 22.448 1.00 87.25 410 LEU A C 1
ATOM 3301 O O . LEU A 1 410 ? -16.806 29.655 22.143 1.00 87.25 410 LEU A O 1
ATOM 3305 N N . GLY A 1 411 ? -17.730 28.311 23.687 1.00 86.31 411 GLY A N 1
ATOM 3306 C CA . GLY A 1 411 ? -17.739 29.291 24.779 1.00 86.31 411 GLY A CA 1
ATOM 3307 C C . GLY A 1 411 ? -18.714 30.462 24.583 1.00 86.31 411 GLY A C 1
ATOM 3308 O O . GLY A 1 411 ? -18.462 31.562 25.078 1.00 86.31 411 GLY A O 1
ATOM 3309 N N . ARG A 1 412 ? -19.804 30.262 23.834 1.00 88.56 412 ARG A N 1
ATOM 3310 C CA . ARG A 1 412 ? -20.787 31.287 23.439 1.00 88.56 412 ARG A CA 1
ATOM 3311 C C . ARG A 1 412 ? -22.141 31.101 24.135 1.00 88.56 412 ARG A C 1
ATOM 3313 O O . ARG A 1 412 ? -22.430 30.059 24.719 1.00 88.56 412 ARG A O 1
ATOM 3320 N N . ASN A 1 413 ? -22.974 32.140 24.066 1.00 89.88 413 ASN A N 1
ATOM 3321 C CA . ASN A 1 413 ? -24.355 32.121 24.555 1.00 89.88 413 ASN A CA 1
ATOM 3322 C C . ASN A 1 413 ? -25.320 31.783 23.410 1.00 89.88 413 ASN A C 1
ATOM 3324 O O . ASN A 1 413 ? -25.016 32.056 22.252 1.00 89.88 413 ASN A O 1
ATOM 3328 N N . VAL A 1 414 ? -26.495 31.255 23.749 1.00 87.38 414 VAL A N 1
ATOM 3329 C CA . VAL A 1 414 ? -27.598 31.010 22.812 1.00 87.38 414 VAL A CA 1
ATOM 3330 C C . VAL A 1 414 ? -28.654 32.091 22.974 1.00 87.38 414 VAL A C 1
ATOM 3332 O O . VAL A 1 414 ? -29.151 32.319 24.080 1.00 87.38 414 VAL A O 1
ATOM 3335 N N . ASP A 1 415 ? -29.034 32.716 21.868 1.00 85.12 415 ASP A N 1
ATOM 3336 C CA . ASP A 1 415 ? -30.140 33.664 21.780 1.00 85.12 415 ASP A CA 1
ATOM 3337 C C . ASP A 1 415 ? -31.129 33.275 20.662 1.00 85.12 415 ASP A C 1
ATOM 3339 O O . ASP A 1 415 ? -31.101 32.170 20.110 1.00 85.12 415 ASP A O 1
ATOM 3343 N N . ALA A 1 416 ? -32.060 34.180 20.362 1.00 81.38 416 ALA A N 1
ATOM 3344 C CA . ALA A 1 416 ? -33.037 34.012 19.295 1.00 81.38 416 ALA A CA 1
ATOM 3345 C C . ALA A 1 416 ? -32.401 33.829 17.904 1.00 81.38 416 ALA A C 1
ATOM 3347 O O . ALA A 1 416 ? -32.951 33.087 17.086 1.00 81.38 416 ALA A O 1
ATOM 3348 N N . ASP A 1 417 ? -31.256 34.459 17.639 1.00 78.56 417 ASP A N 1
ATOM 3349 C CA . ASP A 1 417 ? -30.602 34.428 16.331 1.00 78.56 417 ASP A CA 1
ATOM 3350 C C . ASP A 1 417 ? -29.886 33.095 16.105 1.00 78.56 417 ASP A C 1
ATOM 3352 O O . ASP A 1 417 ? -29.976 32.537 15.006 1.00 78.56 417 ASP A O 1
ATOM 3356 N N . CYS A 1 418 ? -29.286 32.510 17.148 1.00 76.50 418 CYS A N 1
ATOM 3357 C CA . CYS A 1 418 ? -28.736 31.148 17.099 1.00 76.50 418 CYS A CA 1
ATOM 3358 C C . CYS A 1 418 ? -29.790 30.128 16.635 1.00 76.50 418 CYS A C 1
ATOM 3360 O O . CYS A 1 418 ? -29.537 29.291 15.770 1.00 76.50 418 CYS A O 1
ATOM 3362 N N . LEU A 1 419 ? -31.023 30.263 17.130 1.00 72.44 419 LEU A N 1
ATOM 3363 C CA . LEU A 1 419 ? -32.126 29.343 16.837 1.00 72.44 419 LEU A CA 1
ATOM 3364 C C . LEU A 1 419 ? -32.817 29.600 15.483 1.00 72.44 419 LEU A C 1
ATOM 3366 O O . LEU A 1 419 ? -33.763 28.897 15.123 1.00 72.44 419 LEU A O 1
ATOM 3370 N N . SER A 1 420 ? -32.390 30.617 14.734 1.00 62.34 420 SER A N 1
ATOM 3371 C CA . SER A 1 420 ? -32.942 30.945 13.412 1.00 62.34 420 SER A CA 1
ATOM 3372 C C . SER A 1 420 ? -32.265 30.189 12.264 1.00 62.34 420 SER A C 1
ATOM 3374 O O . SER A 1 420 ? -32.865 30.009 11.206 1.00 62.34 420 SER A O 1
ATOM 3376 N N . ASN A 1 421 ? -31.045 29.689 12.492 1.00 55.00 421 ASN A N 1
ATOM 3377 C CA . ASN A 1 421 ? -30.226 28.988 11.498 1.00 55.00 421 ASN A CA 1
ATOM 3378 C C . ASN A 1 421 ? -30.421 27.462 11.499 1.00 55.00 421 ASN A C 1
ATOM 3380 O O . ASN A 1 421 ? -29.710 26.740 10.797 1.00 55.00 421 ASN A O 1
ATOM 3384 N N . ILE A 1 422 ? -31.376 26.948 12.277 1.00 58.25 422 ILE A N 1
ATOM 3385 C CA . ILE A 1 422 ? -31.531 25.508 12.472 1.00 58.25 422 ILE A CA 1
ATOM 3386 C C . ILE A 1 422 ? -32.058 24.843 11.192 1.00 58.25 422 ILE A C 1
ATOM 3388 O O . ILE A 1 422 ? -33.121 25.200 10.672 1.00 58.25 422 ILE A O 1
ATOM 3392 N N . ARG A 1 423 ? -31.328 23.811 10.745 1.00 55.38 423 ARG A N 1
ATOM 3393 C CA . ARG A 1 423 ? -31.502 23.009 9.512 1.00 55.38 423 ARG A CA 1
ATOM 3394 C C . ARG A 1 423 ? -32.940 22.534 9.230 1.00 55.38 423 ARG A C 1
ATOM 3396 O O . ARG A 1 423 ? -33.269 22.246 8.082 1.00 55.38 423 ARG A O 1
ATOM 3403 N N . ALA A 1 424 ? -33.799 22.456 10.248 1.00 42.44 424 ALA A N 1
ATOM 3404 C CA . ALA A 1 424 ? -35.169 21.955 10.149 1.00 42.44 424 ALA A CA 1
ATOM 3405 C C . ALA A 1 424 ? -36.239 23.037 9.902 1.00 42.44 424 ALA A C 1
ATOM 3407 O O . ALA A 1 424 ? -37.337 22.718 9.433 1.00 42.44 424 ALA A O 1
ATOM 3408 N N . THR A 1 425 ? -35.968 24.318 10.179 1.00 47.56 425 THR A N 1
ATOM 3409 C CA . THR A 1 425 ? -37.001 25.355 10.050 1.00 47.56 425 THR A CA 1
ATOM 3410 C C . THR A 1 425 ? -36.860 26.116 8.733 1.00 47.56 425 THR A C 1
ATOM 3412 O O . THR A 1 425 ? -36.009 26.976 8.563 1.00 47.56 425 THR A O 1
ATOM 3415 N N . LYS A 1 426 ? -37.777 25.882 7.784 1.00 47.34 426 LYS A N 1
ATOM 3416 C CA . LYS A 1 426 ? -37.962 26.729 6.580 1.00 47.34 426 LYS A CA 1
ATOM 3417 C C . LYS A 1 426 ? -38.422 28.170 6.911 1.00 47.34 426 LYS A C 1
ATOM 3419 O O . LYS A 1 426 ? -38.985 28.854 6.055 1.00 47.34 426 LYS A O 1
ATOM 3424 N N . ARG A 1 427 ? -38.272 28.634 8.157 1.00 51.06 427 ARG A N 1
ATOM 3425 C CA . ARG A 1 427 ? -38.734 29.947 8.614 1.00 51.06 427 ARG A CA 1
ATOM 3426 C C . ARG A 1 427 ? -37.607 30.960 8.445 1.00 51.06 427 ARG A C 1
ATOM 3428 O O . ARG A 1 427 ? -36.578 30.859 9.085 1.00 51.06 427 ARG A O 1
ATOM 3435 N N . LYS A 1 428 ? -37.842 31.973 7.609 1.00 53.56 428 LYS A N 1
ATOM 3436 C CA . LYS A 1 428 ? -36.911 33.084 7.339 1.00 53.56 428 LYS A CA 1
ATOM 3437 C C . LYS A 1 428 ? -36.743 34.085 8.502 1.00 53.56 428 LYS A C 1
ATOM 3439 O O . LYS A 1 428 ? -36.092 35.102 8.300 1.00 53.56 428 LYS A O 1
ATOM 3444 N N . MET A 1 429 ? -37.355 33.864 9.670 1.00 60.69 429 MET A N 1
ATOM 3445 C CA . MET A 1 429 ? -37.329 34.821 10.785 1.00 60.69 429 MET A CA 1
ATOM 3446 C C . MET A 1 429 ? -36.997 34.148 12.124 1.00 60.69 429 MET A C 1
ATOM 3448 O O . MET A 1 429 ? -37.561 33.081 12.399 1.00 60.69 429 MET A O 1
ATOM 3452 N N . PRO A 1 430 ? -36.142 34.779 12.957 1.00 66.44 430 PRO A N 1
ATOM 3453 C CA . PRO A 1 430 ? -35.785 34.276 14.279 1.00 66.44 430 PRO A CA 1
ATOM 3454 C C . PRO A 1 430 ? -37.014 34.178 15.200 1.00 66.44 430 PRO A C 1
ATOM 3456 O O . PRO A 1 430 ? -37.938 34.995 15.097 1.00 66.44 430 PRO A O 1
ATOM 3459 N N . PRO A 1 431 ? -37.074 33.176 16.099 1.00 71.94 431 PRO A N 1
ATOM 3460 C CA . PRO A 1 431 ? -38.088 33.131 17.148 1.00 71.94 431 PRO A CA 1
ATOM 3461 C C . PRO A 1 431 ? -37.993 34.371 18.049 1.00 71.94 431 PRO A C 1
ATOM 3463 O O . PRO A 1 431 ? -36.913 34.881 18.306 1.00 71.94 431 PRO A O 1
ATOM 3466 N N . SER A 1 432 ? -39.119 34.853 18.581 1.00 76.62 432 SER A N 1
ATOM 3467 C CA . SER A 1 432 ? -39.080 35.942 19.564 1.00 76.62 432 SER A CA 1
ATOM 3468 C C . SER A 1 432 ? -38.390 35.491 20.860 1.00 76.62 432 SER A C 1
ATOM 3470 O O . SER A 1 432 ? -38.472 34.319 21.231 1.00 76.62 432 SER A O 1
ATOM 3472 N N . HIS A 1 433 ? -37.787 36.420 21.611 1.00 78.31 433 HIS A N 1
ATOM 3473 C CA . HIS A 1 433 ? -37.209 36.126 22.935 1.00 78.31 433 HIS A CA 1
ATOM 3474 C C . HIS A 1 433 ? -38.209 35.435 23.879 1.00 78.31 433 HIS A C 1
ATOM 3476 O O . HIS A 1 433 ? -37.827 34.567 24.662 1.00 78.31 433 HIS A O 1
ATOM 3482 N N . GLN A 1 434 ? -39.502 35.769 23.770 1.00 78.06 434 GLN A N 1
ATOM 3483 C CA . GLN A 1 434 ? -40.562 35.103 24.525 1.00 78.06 434 GLN A CA 1
ATOM 3484 C C . GLN A 1 434 ? -40.694 33.625 24.135 1.00 78.06 434 GLN A C 1
ATOM 3486 O O . GLN A 1 434 ? -40.760 32.774 25.013 1.00 78.06 434 GLN A O 1
ATOM 3491 N N . ALA A 1 435 ? -40.632 33.299 22.841 1.00 79.00 435 ALA A N 1
ATOM 3492 C CA . ALA A 1 435 ? -40.675 31.914 22.382 1.00 79.00 435 ALA A CA 1
ATOM 3493 C C . ALA A 1 435 ? -39.451 31.105 22.848 1.00 79.00 435 ALA A C 1
ATOM 3495 O O . ALA A 1 435 ? -39.587 29.922 23.155 1.00 79.00 435 ALA A O 1
ATOM 3496 N N . VAL A 1 436 ? -38.265 31.720 22.933 1.00 82.75 436 VAL A N 1
ATOM 3497 C CA . VAL A 1 436 ? -37.066 31.064 23.493 1.00 82.75 436 VAL A CA 1
ATOM 3498 C C . VAL A 1 436 ? -37.235 30.811 24.994 1.00 82.75 436 VAL A C 1
ATOM 3500 O O . VAL A 1 436 ? -36.930 29.719 25.475 1.00 82.75 436 VAL A O 1
ATOM 3503 N N . LYS A 1 437 ? -37.786 31.782 25.729 1.00 84.50 437 LYS A N 1
ATOM 3504 C CA . LYS A 1 437 ? -38.089 31.653 27.160 1.00 84.50 437 LYS A CA 1
ATOM 3505 C C . LYS A 1 437 ? -39.121 30.559 27.442 1.00 84.50 437 LYS A C 1
ATOM 3507 O O . LYS A 1 437 ? -38.928 29.767 28.364 1.00 84.50 437 LYS A O 1
ATOM 3512 N N . ASP A 1 438 ? -40.171 30.478 26.630 1.00 83.06 438 ASP A N 1
ATOM 3513 C CA . ASP A 1 438 ? -41.200 29.441 26.744 1.00 83.06 438 ASP A CA 1
ATOM 3514 C C . ASP A 1 438 ? -40.587 28.052 26.495 1.00 83.06 438 ASP A C 1
ATOM 3516 O O . ASP A 1 438 ? -40.735 27.151 27.323 1.00 83.06 438 ASP A O 1
ATOM 3520 N N . ARG A 1 439 ? -39.766 27.912 25.439 1.00 85.50 439 ARG A N 1
ATOM 3521 C CA . ARG A 1 439 ? -38.996 26.681 25.172 1.00 85.50 439 ARG A CA 1
ATOM 3522 C C . ARG A 1 439 ? -38.073 26.313 26.333 1.00 85.50 439 ARG A C 1
ATOM 3524 O O . ARG A 1 439 ? -38.012 25.149 26.710 1.00 85.50 439 ARG A O 1
ATOM 3531 N N . ARG A 1 440 ? -37.369 27.274 26.940 1.00 87.50 440 ARG A N 1
ATOM 3532 C CA . ARG A 1 440 ? -36.515 27.020 28.115 1.00 87.50 440 ARG A CA 1
ATOM 3533 C C . ARG A 1 440 ? -37.326 26.526 29.315 1.00 87.50 440 ARG A C 1
ATOM 3535 O O . ARG A 1 440 ? -36.864 25.633 30.034 1.00 87.50 440 ARG A O 1
ATOM 3542 N N . GLY A 1 441 ? -38.502 27.113 29.536 1.00 85.25 441 GLY A N 1
ATOM 3543 C CA . GLY A 1 441 ? -39.432 26.723 30.594 1.00 85.25 441 GLY A CA 1
ATOM 3544 C C . GLY A 1 441 ? -39.969 25.305 30.413 1.00 85.25 441 GLY A C 1
ATOM 3545 O O . GLY A 1 441 ? -40.103 24.573 31.394 1.00 85.25 441 GLY A O 1
ATOM 3546 N N . ASP A 1 442 ? -40.211 24.891 29.171 1.00 83.81 442 ASP A N 1
ATOM 3547 C CA . ASP A 1 442 ? -40.627 23.525 28.851 1.00 83.81 442 ASP A CA 1
ATOM 3548 C C . ASP A 1 442 ? -39.461 22.532 28.887 1.00 83.81 442 ASP A C 1
ATOM 3550 O O . ASP A 1 442 ? -39.610 21.448 29.448 1.00 83.81 442 ASP A O 1
ATOM 3554 N N . LEU A 1 443 ? -38.271 22.922 28.414 1.00 84.69 443 LEU A N 1
ATOM 3555 C CA . LEU A 1 443 ? -37.054 22.111 28.513 1.00 84.69 443 LEU A CA 1
ATOM 3556 C C . LEU A 1 443 ? -36.726 21.773 29.976 1.00 84.69 443 LEU A C 1
ATOM 3558 O O . LEU A 1 443 ? -36.377 20.634 30.273 1.00 84.69 443 LEU A O 1
ATOM 3562 N N . LYS A 1 444 ? -36.927 22.722 30.906 1.00 86.38 444 LYS A N 1
ATOM 3563 C CA . LYS A 1 444 ? -36.748 22.514 32.358 1.00 86.38 444 LYS A CA 1
ATOM 3564 C C . LYS A 1 444 ? -37.553 21.330 32.907 1.00 86.38 444 LYS A C 1
ATOM 3566 O O . LYS A 1 444 ? -37.145 20.733 33.895 1.00 86.38 444 LYS A O 1
ATOM 3571 N N . LYS A 1 445 ? -38.702 21.008 32.307 1.00 82.31 445 LYS A N 1
ATOM 3572 C CA . LYS A 1 445 ? -39.574 19.910 32.756 1.00 82.31 445 LYS A CA 1
ATOM 3573 C C . LYS A 1 445 ? -39.095 18.537 32.269 1.00 82.31 445 LYS A C 1
ATOM 3575 O O . LYS A 1 445 ? -39.591 17.531 32.768 1.00 82.31 445 LYS A O 1
ATOM 3580 N N . LEU A 1 446 ? -38.195 18.510 31.282 1.00 78.56 446 LEU A N 1
ATOM 3581 C CA . LEU A 1 446 ? -37.757 17.301 30.578 1.00 78.56 446 LEU A CA 1
ATOM 3582 C C . LEU A 1 446 ? -36.320 16.890 30.910 1.00 78.56 446 LEU A C 1
ATOM 3584 O O . LEU A 1 446 ? -35.984 15.717 30.802 1.00 78.56 446 LEU A O 1
ATOM 3588 N N . ILE A 1 447 ? -35.466 17.837 31.296 1.00 83.88 447 ILE A N 1
ATOM 3589 C CA . ILE A 1 447 ? -34.079 17.548 31.672 1.00 83.88 447 ILE A CA 1
ATOM 3590 C C . ILE A 1 447 ? -33.946 17.302 33.176 1.00 83.88 447 ILE A C 1
ATOM 3592 O O . ILE A 1 447 ? -34.756 17.770 33.977 1.00 83.88 447 ILE A O 1
ATOM 3596 N N . VAL A 1 448 ? -32.888 16.588 33.562 1.00 85.38 448 VAL A N 1
ATOM 3597 C CA . VAL A 1 448 ? -32.558 16.360 34.973 1.00 85.38 448 VAL A CA 1
ATOM 3598 C C . VAL A 1 448 ? -32.217 17.686 35.680 1.00 85.38 448 VAL A C 1
ATOM 3600 O O . VAL A 1 448 ? -31.642 18.576 35.039 1.00 85.38 448 VAL A O 1
ATOM 3603 N N . PRO A 1 449 ? -32.567 17.857 36.972 1.00 85.25 449 PRO A N 1
ATOM 3604 C CA . PRO A 1 449 ? -32.341 19.106 37.706 1.00 85.25 449 PRO A CA 1
ATOM 3605 C C . PRO A 1 449 ? -30.890 19.594 37.652 1.00 85.25 449 PRO A C 1
ATOM 3607 O O . PRO A 1 449 ? -30.646 20.780 37.454 1.00 85.25 449 PRO A O 1
ATOM 3610 N N . GLU A 1 450 ? -29.932 18.675 37.724 1.00 88.25 450 GLU A N 1
ATOM 3611 C CA . GLU A 1 450 ? -28.502 18.973 37.706 1.00 88.25 450 GLU A CA 1
ATOM 3612 C C . GLU A 1 450 ? -28.067 19.600 36.376 1.00 88.25 450 GLU A C 1
ATOM 3614 O O . GLU A 1 450 ? -27.323 20.577 36.361 1.00 88.25 450 GLU A O 1
ATOM 3619 N N . LEU A 1 451 ? -28.575 19.090 35.249 1.00 89.12 451 LEU A N 1
ATOM 3620 C CA . LEU A 1 451 ? -28.335 19.682 33.931 1.00 89.12 451 LEU A CA 1
ATOM 3621 C C . LEU A 1 451 ? -29.075 21.019 33.788 1.00 89.12 451 LEU A C 1
ATOM 3623 O O . LEU A 1 451 ? -28.554 21.956 33.186 1.00 89.12 451 LEU A O 1
ATOM 3627 N N . ASN A 1 452 ? -30.277 21.135 34.360 1.00 89.31 452 ASN A N 1
ATOM 3628 C CA . ASN A 1 452 ? -31.033 22.384 34.353 1.00 89.31 452 ASN A CA 1
ATOM 3629 C C . ASN A 1 452 ? -30.299 23.520 35.075 1.00 89.31 452 ASN A C 1
ATOM 3631 O O . ASN A 1 452 ? -30.353 24.658 34.603 1.00 89.31 452 ASN A O 1
ATOM 3635 N N . ASP A 1 453 ? -29.647 23.219 36.194 1.00 91.12 453 ASP A N 1
ATOM 3636 C CA . ASP A 1 453 ? -28.929 24.200 37.011 1.00 91.12 453 ASP A CA 1
ATOM 3637 C C . ASP A 1 453 ? -27.661 24.715 36.316 1.00 91.12 453 ASP A C 1
ATOM 3639 O O . ASP A 1 453 ? -27.219 25.836 36.569 1.00 91.12 453 ASP A O 1
ATOM 3643 N N . LEU A 1 454 ? -27.122 23.941 35.369 1.00 92.38 454 LEU A N 1
ATOM 3644 C CA . LEU A 1 454 ? -26.011 24.355 34.514 1.00 92.38 454 LEU A CA 1
ATOM 3645 C C . LEU A 1 454 ? -26.445 25.277 33.367 1.00 92.38 454 LEU A C 1
ATOM 3647 O O . LEU A 1 454 ? -25.589 25.905 32.748 1.00 92.38 454 LEU A O 1
ATOM 3651 N N . ILE A 1 455 ? -27.741 25.399 33.065 1.00 92.12 455 ILE A N 1
ATOM 3652 C CA . ILE A 1 455 ? -28.233 26.325 32.036 1.00 92.12 455 ILE A CA 1
ATOM 3653 C C . ILE A 1 455 ? -28.584 27.662 32.693 1.00 92.12 455 ILE A C 1
ATOM 3655 O O . ILE A 1 455 ? -29.685 27.845 33.226 1.00 92.12 455 ILE A O 1
ATOM 3659 N N . LEU A 1 456 ? -27.644 28.598 32.605 1.00 91.88 456 LEU A N 1
ATOM 3660 C CA . LEU A 1 456 ? -27.694 29.928 33.199 1.00 91.88 456 LEU A CA 1
ATOM 3661 C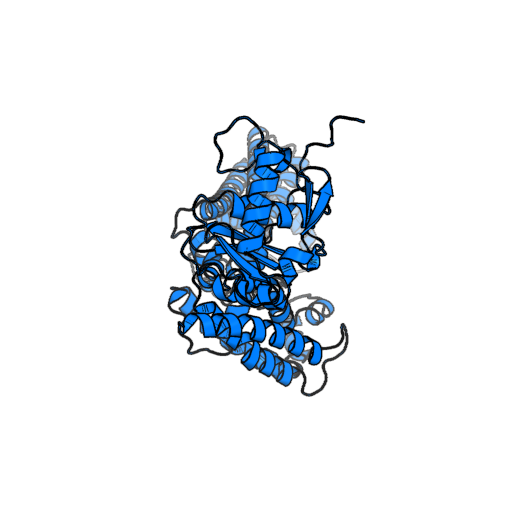 C . LEU A 1 456 ? -28.463 30.913 32.315 1.00 91.88 456 LEU A C 1
ATOM 3663 O O . LEU A 1 456 ? -28.326 30.911 31.091 1.00 91.88 456 LEU A O 1
ATOM 3667 N N . ASP A 1 457 ? -29.240 31.782 32.953 1.00 91.06 457 ASP A N 1
ATOM 3668 C CA . ASP A 1 457 ? -29.846 32.955 32.325 1.00 91.06 457 ASP A CA 1
ATOM 3669 C C . ASP A 1 457 ? -28.819 34.098 32.329 1.00 91.06 457 ASP A C 1
ATOM 3671 O O . ASP A 1 457 ? -28.310 34.477 33.387 1.00 91.06 457 ASP A O 1
ATOM 3675 N N . VAL A 1 458 ? -28.460 34.595 31.144 1.00 88.88 458 VAL A N 1
ATOM 3676 C CA . VAL A 1 458 ? -27.453 35.661 30.966 1.00 88.88 458 VAL A CA 1
ATOM 3677 C C . VAL A 1 458 ? -28.120 36.986 30.570 1.00 88.88 458 VAL A C 1
ATOM 3679 O O . VAL A 1 458 ? -27.477 38.035 30.567 1.00 88.88 458 VAL A O 1
ATOM 3682 N N . GLY A 1 459 ? -29.414 36.964 30.250 1.00 85.62 459 GLY A N 1
ATOM 3683 C CA . GLY A 1 459 ? -30.150 38.106 29.727 1.00 85.62 459 GLY A CA 1
ATOM 3684 C C . GLY A 1 459 ? -31.511 37.704 29.164 1.00 85.62 459 GLY A C 1
ATOM 3685 O O . GLY A 1 459 ? -31.865 36.531 29.089 1.00 85.62 459 GLY A O 1
ATOM 3686 N N . ILE A 1 460 ? -32.301 38.689 28.736 1.00 83.12 460 ILE A N 1
ATOM 3687 C CA . ILE A 1 460 ? -33.684 38.466 28.291 1.00 83.12 460 ILE A CA 1
ATOM 3688 C C . ILE A 1 460 ? -33.720 37.510 27.085 1.00 83.12 460 ILE A C 1
ATOM 3690 O O . ILE A 1 460 ? -33.454 37.900 25.952 1.00 83.12 460 ILE A O 1
ATOM 3694 N N . GLY A 1 461 ? -34.097 36.252 27.333 1.00 81.12 461 GLY A N 1
ATOM 3695 C CA . GLY A 1 461 ? -34.157 35.212 26.303 1.00 81.12 461 GLY A CA 1
ATOM 3696 C C . GLY A 1 461 ? -32.783 34.743 25.809 1.00 81.12 461 GLY A C 1
ATOM 3697 O O . GLY A 1 461 ? -32.702 34.245 24.688 1.00 81.12 461 GLY A O 1
ATOM 3698 N N . THR A 1 462 ? -31.733 34.910 26.621 1.00 88.00 462 THR A N 1
ATOM 3699 C CA . THR A 1 462 ? -30.364 34.472 26.326 1.00 88.00 462 THR A CA 1
ATOM 3700 C C . THR A 1 462 ? -29.890 33.496 27.395 1.00 88.00 462 THR A C 1
ATOM 3702 O O . THR A 1 462 ? -29.891 33.808 28.587 1.00 88.00 462 THR A O 1
ATOM 3705 N N . TYR A 1 463 ? -29.443 32.320 26.965 1.00 92.81 463 TYR A N 1
ATOM 3706 C CA . TYR A 1 463 ? -29.071 31.222 27.853 1.00 92.81 463 TYR A CA 1
ATOM 3707 C C . TYR A 1 463 ? -27.652 30.737 27.577 1.00 92.81 463 TYR A C 1
ATOM 3709 O O . TYR A 1 463 ? -27.172 30.791 26.447 1.00 92.81 463 TYR A O 1
ATOM 3717 N N . ARG A 1 464 ? -26.977 30.236 28.612 1.00 92.75 464 ARG A N 1
ATOM 3718 C CA . ARG A 1 464 ? -25.635 29.655 28.504 1.00 92.75 464 ARG A CA 1
ATOM 3719 C C . ARG A 1 464 ? -25.562 28.342 29.259 1.00 92.75 464 ARG A C 1
ATOM 3721 O O . ARG A 1 464 ? -25.960 28.286 30.418 1.00 92.75 464 ARG A O 1
ATOM 3728 N N . LEU A 1 465 ? -24.992 27.318 28.638 1.00 94.62 465 LEU A N 1
ATOM 3729 C CA . LEU A 1 465 ? -24.671 26.065 29.311 1.00 94.62 465 LEU A CA 1
ATOM 3730 C C . LEU A 1 465 ? -23.282 26.167 29.962 1.00 94.62 465 LEU A C 1
ATOM 3732 O O . LEU A 1 465 ? -22.282 26.397 29.289 1.00 94.62 465 LEU A O 1
ATOM 3736 N N . ALA A 1 466 ? -23.229 26.035 31.284 1.00 92.19 466 ALA A N 1
ATOM 3737 C CA . ALA A 1 466 ? -22.026 26.141 32.105 1.00 92.19 466 ALA A CA 1
ATOM 3738 C C . ALA A 1 466 ? -21.296 24.791 32.228 1.00 92.19 466 ALA A C 1
ATOM 3740 O O . ALA A 1 466 ? -21.082 24.291 33.330 1.00 92.19 466 ALA A O 1
ATOM 3741 N N . LEU A 1 467 ? -20.946 24.200 31.086 1.00 90.50 467 LEU A N 1
ATOM 3742 C CA . LEU A 1 467 ? -20.072 23.030 30.989 1.00 90.50 467 LEU A CA 1
ATOM 3743 C C . LEU A 1 467 ? -18.801 23.413 30.234 1.00 90.50 467 LEU A C 1
ATOM 3745 O O . LEU A 1 467 ? -18.854 24.191 29.280 1.00 90.50 467 LEU A O 1
ATOM 3749 N N . GLU A 1 468 ? -17.666 22.861 30.651 1.00 89.06 468 GLU A N 1
ATOM 3750 C CA . GLU A 1 468 ? -16.413 23.032 29.917 1.00 89.06 468 GLU A CA 1
ATOM 3751 C C . GLU A 1 468 ? -16.487 22.284 28.574 1.00 89.06 468 GLU A C 1
ATOM 3753 O O . GLU A 1 468 ? -17.067 21.197 28.522 1.00 89.06 468 GLU A O 1
ATOM 3758 N N . PRO A 1 469 ? -15.838 22.760 27.494 1.00 88.12 469 PRO A N 1
ATOM 3759 C CA . PRO A 1 469 ? -15.892 22.090 26.191 1.00 88.12 469 PRO A CA 1
ATOM 3760 C C . PRO A 1 469 ? -15.483 20.611 26.235 1.00 88.12 469 PRO A C 1
ATOM 3762 O O . PRO A 1 469 ? -16.071 19.771 25.565 1.00 88.12 469 PRO A O 1
ATOM 3765 N N . ARG A 1 470 ? -14.514 20.258 27.092 1.00 87.25 470 ARG A N 1
ATOM 3766 C CA . ARG A 1 470 ? -14.075 18.865 27.298 1.00 87.25 470 ARG A CA 1
ATOM 3767 C C . ARG A 1 470 ? -15.138 17.965 27.938 1.00 87.25 470 ARG A C 1
ATOM 3769 O O . ARG A 1 470 ? -15.022 16.747 27.861 1.00 87.25 470 ARG A O 1
ATOM 3776 N N . GLU A 1 471 ? -16.140 18.535 28.597 1.00 89.44 471 GLU A N 1
ATOM 3777 C CA . GLU A 1 471 ? -17.217 17.803 29.270 1.00 89.44 471 GLU A CA 1
ATOM 3778 C C . GLU A 1 471 ? -18.400 17.510 28.337 1.00 89.44 471 GLU A C 1
ATOM 3780 O O . GLU A 1 471 ? -19.319 16.798 28.744 1.00 89.44 471 GLU A O 1
ATOM 3785 N N . ILE A 1 472 ? -18.378 18.027 27.105 1.00 90.75 472 ILE A N 1
ATOM 3786 C CA . ILE A 1 472 ? -19.462 17.925 26.126 1.00 90.75 472 ILE A CA 1
ATOM 3787 C C . ILE A 1 472 ? -18.991 17.090 24.930 1.00 90.75 472 ILE A C 1
ATOM 3789 O O . ILE A 1 472 ? -17.890 17.283 24.418 1.00 90.75 472 ILE A O 1
ATOM 3793 N N . CYS A 1 473 ? -19.838 16.182 24.451 1.00 91.50 473 CYS A N 1
ATOM 3794 C CA . CYS A 1 473 ? -19.627 15.450 23.208 1.00 91.50 473 CYS A CA 1
ATOM 3795 C C . CYS A 1 473 ? -20.912 15.431 22.376 1.00 91.50 473 CYS A C 1
ATOM 3797 O O . CYS A 1 473 ? -21.981 15.057 22.858 1.00 91.50 473 CYS A O 1
ATOM 3799 N N . LEU A 1 474 ? -20.800 15.833 21.114 1.00 90.81 474 LEU A N 1
ATOM 3800 C CA . LEU A 1 474 ? -21.888 15.794 20.144 1.00 90.81 474 LEU A CA 1
ATOM 3801 C C . LEU A 1 474 ? -21.595 14.687 19.131 1.00 90.81 474 LEU A C 1
ATOM 3803 O O . LEU A 1 474 ? -20.472 14.593 18.638 1.00 90.81 474 LEU A O 1
ATOM 3807 N N . LEU A 1 475 ? -22.583 13.844 18.840 1.00 88.31 475 LEU A N 1
ATOM 3808 C CA . LEU A 1 475 ? -22.470 12.715 17.920 1.00 88.31 475 LEU A CA 1
ATOM 3809 C C . LEU A 1 475 ? -23.453 12.879 16.758 1.00 88.31 475 LEU A C 1
ATOM 3811 O O . LEU A 1 475 ? -24.634 13.175 16.960 1.00 88.31 475 LEU A O 1
ATOM 3815 N N . VAL A 1 476 ? -22.954 12.683 15.540 1.00 85.81 476 VAL A N 1
ATOM 3816 C CA . VAL A 1 476 ? -23.706 12.858 14.291 1.00 85.81 476 VAL A CA 1
ATOM 3817 C C . VAL A 1 476 ? -23.467 11.651 13.399 1.00 85.81 476 VAL A C 1
ATOM 3819 O O . VAL A 1 476 ? -22.342 11.155 13.313 1.00 85.81 476 VAL A O 1
ATOM 3822 N N . TRP A 1 477 ? -24.522 11.181 12.742 1.00 75.94 477 TRP A N 1
ATOM 3823 C CA . TRP A 1 477 ? -24.427 10.108 11.762 1.00 75.94 477 TRP A CA 1
ATOM 3824 C C . TRP A 1 477 ? -23.881 10.666 10.446 1.00 75.94 477 TRP A C 1
ATOM 3826 O O . TRP A 1 477 ? -24.332 11.698 9.951 1.00 75.94 477 TRP A O 1
ATOM 3836 N N . GLU A 1 478 ? -22.849 10.026 9.904 1.00 67.56 478 GLU A N 1
ATOM 3837 C CA . GLU A 1 478 ? -22.318 10.354 8.574 1.00 67.56 478 GLU A CA 1
ATOM 3838 C C . GLU A 1 478 ? -23.136 9.664 7.467 1.00 67.56 478 GLU A C 1
ATOM 3840 O O . GLU A 1 478 ? -23.246 10.163 6.347 1.00 67.56 478 GLU A O 1
ATOM 3845 N N . ASN A 1 479 ? -23.734 8.528 7.815 1.00 62.88 479 ASN A N 1
ATOM 3846 C CA . ASN A 1 479 ? -24.577 7.645 7.021 1.00 62.88 479 ASN A CA 1
ATOM 3847 C C . ASN A 1 479 ? -25.227 6.625 7.974 1.00 62.88 479 ASN A C 1
ATOM 3849 O O . ASN A 1 479 ? -24.809 6.531 9.126 1.00 62.88 479 ASN A O 1
ATOM 3853 N N . ASP A 1 480 ? -26.198 5.841 7.490 1.00 56.03 480 ASP A N 1
ATOM 3854 C CA . ASP A 1 480 ? -27.026 4.915 8.295 1.00 56.03 480 ASP A CA 1
ATOM 3855 C C . ASP A 1 480 ? -26.237 3.888 9.145 1.00 56.03 480 ASP A C 1
ATOM 3857 O O . ASP A 1 480 ? -26.814 3.212 9.992 1.00 56.03 480 ASP A O 1
ATOM 3861 N N . GLU A 1 481 ? -24.923 3.753 8.930 1.00 51.28 481 GLU A N 1
ATOM 3862 C CA . GLU A 1 481 ? -24.056 2.765 9.582 1.00 51.28 481 GLU A CA 1
ATOM 3863 C C . GLU A 1 481 ? -22.907 3.371 10.412 1.00 51.28 481 GLU A C 1
ATOM 3865 O O . GLU A 1 481 ? -22.253 2.636 11.153 1.00 51.28 481 GLU A O 1
ATOM 3870 N N . HIS A 1 482 ? -22.638 4.684 10.330 1.00 64.56 482 HIS A N 1
ATOM 3871 C CA . HIS A 1 482 ? -21.482 5.286 11.009 1.00 64.56 482 HIS A CA 1
ATOM 3872 C C . HIS A 1 482 ? -21.832 6.527 11.827 1.00 64.56 482 HIS A C 1
ATOM 3874 O O . HIS A 1 482 ? -22.273 7.553 11.306 1.00 64.56 482 HIS A O 1
ATOM 3880 N N . LEU A 1 483 ? -21.524 6.445 13.123 1.00 73.88 483 LEU A N 1
ATOM 3881 C CA . LEU A 1 483 ? -21.620 7.538 14.081 1.00 73.88 483 LEU A CA 1
ATOM 3882 C C . LEU A 1 483 ? -20.235 8.163 14.298 1.00 73.88 483 LEU A C 1
ATOM 3884 O O . LEU A 1 483 ? -19.261 7.453 14.545 1.00 73.88 483 LEU A O 1
ATOM 3888 N N . ARG A 1 484 ? -20.135 9.494 14.239 1.00 79.94 484 ARG A N 1
ATOM 3889 C CA . ARG A 1 484 ? -18.879 10.231 14.461 1.00 79.94 484 ARG A CA 1
ATOM 3890 C C . ARG A 1 484 ? -19.055 11.388 15.438 1.00 79.94 484 ARG A C 1
ATOM 3892 O O . ARG A 1 484 ? -20.164 11.872 15.653 1.00 79.94 484 ARG A O 1
ATOM 3899 N N . VAL A 1 485 ? -17.944 11.862 16.001 1.00 82.56 485 VAL A N 1
ATOM 3900 C CA . VAL A 1 485 ? -17.923 13.065 16.845 1.00 82.56 485 VAL A CA 1
ATOM 3901 C C . VAL A 1 485 ? -18.074 14.307 15.971 1.00 82.56 485 VAL A C 1
ATOM 3903 O O . VAL A 1 485 ? -17.369 14.467 14.976 1.00 82.56 485 VAL A O 1
ATOM 3906 N N . PHE A 1 486 ? -19.003 15.180 16.340 1.00 80.75 486 PHE A N 1
ATOM 3907 C CA . PHE A 1 486 ? -19.198 16.471 15.703 1.00 80.75 486 PHE A CA 1
ATOM 3908 C C . PHE A 1 486 ? -18.191 17.483 16.235 1.00 80.75 486 PHE A C 1
ATOM 3910 O O . PHE A 1 486 ? -18.117 17.748 17.436 1.00 80.75 486 PHE A O 1
ATOM 3917 N N . GLU A 1 487 ? -17.441 18.071 15.311 1.00 77.31 487 GLU A N 1
ATOM 3918 C CA . GLU A 1 487 ? -16.536 19.177 15.586 1.00 77.31 487 GLU A CA 1
ATOM 3919 C C . GLU A 1 487 ? -17.196 20.479 15.112 1.00 77.31 487 GLU A C 1
ATOM 3921 O O . GLU A 1 487 ? -17.390 20.658 13.901 1.00 77.31 487 GLU A O 1
ATOM 3926 N N . PRO A 1 488 ? -17.570 21.391 16.029 1.00 69.25 488 PRO A N 1
ATOM 3927 C CA . PRO A 1 488 ? -18.202 22.643 15.647 1.00 69.25 488 PRO A CA 1
ATOM 3928 C C . PRO A 1 488 ? -17.224 23.483 14.826 1.00 69.25 488 PRO A C 1
ATOM 3930 O O . PRO A 1 488 ? -16.118 23.807 15.261 1.00 69.25 488 PRO A O 1
ATOM 3933 N N . GLN A 1 489 ? -17.639 23.856 13.618 1.00 64.19 489 GLN A N 1
ATOM 3934 C CA . GLN A 1 489 ? -16.878 24.783 12.789 1.00 64.19 489 GLN A CA 1
ATOM 3935 C C . GLN A 1 489 ? -17.070 26.200 13.344 1.00 64.19 489 GLN A C 1
ATOM 3937 O O . GLN A 1 489 ? -18.215 26.640 13.486 1.00 64.19 489 GLN A O 1
ATOM 3942 N N . PRO A 1 490 ? -15.998 26.964 13.627 1.00 52.59 490 PRO A N 1
ATOM 3943 C CA . PRO A 1 490 ? -16.151 28.366 13.978 1.00 52.59 490 PRO A CA 1
ATOM 3944 C C . PRO A 1 490 ? -16.826 29.078 12.802 1.00 52.59 490 PRO A C 1
ATOM 3946 O O . PRO A 1 490 ? -16.319 29.093 11.680 1.00 52.59 490 PRO A O 1
ATOM 3949 N N . SER A 1 491 ? -18.007 29.640 13.051 1.00 44.94 491 SER A N 1
ATOM 3950 C CA . SER A 1 491 ? -18.794 30.353 12.046 1.00 44.94 491 SER A CA 1
ATOM 3951 C C . SER A 1 491 ? -17.910 31.401 11.357 1.00 44.94 491 SER A C 1
ATOM 3953 O O . SER A 1 491 ? -17.332 32.257 12.028 1.00 44.94 491 SER A O 1
ATOM 3955 N N . ARG A 1 492 ? -17.825 31.364 10.019 1.00 35.06 492 ARG A N 1
ATOM 3956 C CA . ARG A 1 492 ? -17.076 32.303 9.150 1.00 35.06 492 ARG A CA 1
ATOM 3957 C C . ARG A 1 492 ? -17.567 33.767 9.204 1.00 35.06 492 ARG A C 1
ATOM 3959 O O . ARG A 1 492 ? -17.237 34.564 8.333 1.00 35.06 492 ARG A O 1
ATOM 3966 N N . SER A 1 493 ? -18.324 34.154 10.224 1.00 33.06 493 SER A N 1
ATOM 3967 C CA . SER A 1 493 ? -19.062 35.420 10.293 1.00 33.06 493 SER A CA 1
ATOM 3968 C C . SER A 1 493 ? -18.308 36.564 10.990 1.00 33.06 493 SER A C 1
ATOM 3970 O O . SER A 1 493 ? -18.932 37.548 11.367 1.00 33.06 493 SER A O 1
ATOM 3972 N N . LEU A 1 494 ? -16.983 36.467 11.167 1.00 32.34 494 LEU A N 1
ATOM 3973 C CA . LEU A 1 494 ? -16.144 37.533 11.748 1.00 32.34 494 LEU A CA 1
ATOM 3974 C C . LEU A 1 494 ? -14.857 37.804 10.937 1.00 32.34 494 LEU A C 1
ATOM 3976 O O . LEU A 1 494 ? -13.811 38.098 11.502 1.00 32.34 494 LEU A O 1
ATOM 3980 N N . LEU A 1 495 ? -14.925 37.720 9.602 1.00 30.84 495 LEU A N 1
ATOM 3981 C CA . LEU A 1 495 ? -13.866 38.209 8.693 1.00 30.84 495 LEU A CA 1
ATOM 3982 C C . LEU A 1 495 ? -14.349 39.315 7.738 1.00 30.84 495 LEU A C 1
ATOM 3984 O O . LEU A 1 495 ? -13.792 39.527 6.667 1.00 30.84 495 LEU A O 1
ATOM 3988 N N . THR A 1 496 ? -15.361 40.068 8.153 1.00 31.88 496 THR A N 1
ATOM 3989 C CA . THR A 1 496 ? -15.681 41.381 7.579 1.00 31.88 496 THR A CA 1
ATOM 3990 C C . THR A 1 496 ? -15.810 42.366 8.723 1.00 31.88 496 THR A C 1
ATOM 3992 O O . THR A 1 496 ? -16.919 42.646 9.163 1.00 31.88 496 THR A O 1
ATOM 3995 N N . LEU A 1 497 ? -14.662 42.779 9.259 1.00 32.88 497 LEU A N 1
ATOM 3996 C CA . LEU A 1 497 ? -14.380 44.070 9.899 1.00 32.88 497 LEU A CA 1
ATOM 3997 C C . LEU A 1 497 ? -12.950 44.007 10.464 1.00 32.88 497 LEU A C 1
ATOM 3999 O O . LEU A 1 497 ? -12.739 43.788 11.655 1.00 32.88 497 LEU A O 1
ATOM 4003 N N . ALA A 1 498 ? -11.981 44.158 9.565 1.00 32.81 498 ALA A N 1
ATOM 4004 C CA . ALA A 1 498 ? -10.650 44.698 9.822 1.00 32.81 498 ALA A CA 1
ATOM 4005 C C . ALA A 1 498 ? -10.188 45.392 8.539 1.00 32.81 498 ALA A C 1
ATOM 4007 O O . ALA A 1 498 ? -10.288 44.737 7.474 1.00 32.81 498 ALA A O 1
#

Sequence (498 aa):
MDDADLRNKNVFDKLAMACRRYQQIAPNAGGPMTLGQPELLSDWLERHVCEIVAALMAHSGFRRRVRWSTERLTGEIDGDERRVVAAVENGLLRYAKALLAVADSDEMRYQLSRLDQYLGIRSRDSESDNDDEVKQSSLGLEAVEFIASRPWRDLVSWRDFFGSASQFNLKDSVPGQFGEFLPFVNKPLLVPGDFVIRCLMIRITDWKQGLDKFWVRCDTARQNGSVNVGSAWEELNEISFELNKSLQDLRALCFEGPEAQIRDSCVALLQIYAGYHQEADLSWLGPAAKMVSNVAGLPHRIRHRQDWNVPERAARARAVARCNLASIRQDWNVPERAARALIDIADLVRLQQTPEDLIEEKKRLHRLVLIEEQREGFFDGKTIDISKEVKWHGSLLWELLWELAEQALLGRNVDADCLSNIRATKRKMPPSHQAVKDRRGDLKKLIVPELNDLILDVGIGTYRLALEPREICLLVWENDEHLRVFEPQPSRSLLTLA

Secondary structure (DSSP, 8-state):
--HHHHHHHHHHHHHHHHHHHHHHHSPPTTPPPPTTHHHHHHHHIIIIIHHHHHHHTT-HHHHHHHHHHHHHSSTTS--HHHHHHHHHHHHHHHHHHHHHHHHTSHHHHHHHHHHHHHHHHHHTTS---SS-TTHHHHHHHHHHHHHHT--BS-S--GGGGGSS-STT-BSS--SS--GGG-TTT-GGGPSSS-HHHHHHHHHHHHHHHHHHHHHHHHHHHHHHHT---HHHHHHHHHHHHHHHHHHHHHHHHHHSSHHHHHHHHHHHHHHHHHHH-TTS--GGGGGGGGGGGGGTTHHHHHHTTTGGG-HHHHHHHTTT----HHHHTT---HHHHHHHHHHHTHHHHHTTS-HHHHHHHHHHH-SEEEETTTTEEEETTEEP---SS---TT-HHHHHHHHHHHHHHTT--B-TTGGGS-TT---SSPPPHHHHHHHHHHHTTTS-HHHHHTEEEEETTEEEE---GGGEEEEEEEETTEEEE--PPPPSTTSS--

Foldseek 3Di:
DDPLQVLLVVLLVLLVVLLVQCVVLPDDVPDDHDDCSLVSLLCSLQPRLLSSLVSVVVDPVLLCLQLVLVPQCDPPDDDPLVVLQVLLLVLLLLLLVLLVVLCVDPLLVVLLLVVLVVVVVVVPVPDDDDDCSVPVSVVLNVLSVCSNVVQAPGLFDLLCLLALPCQLRGPDDDPDDDQLRDCLSDLLRFDDFGRRLVSSVSNSCVSVVSSVVSVVSSVVSCVVRVDPPDPSVVVSVVSVVSSVVSVVVSCCVQCNDLSNLLSRLSSRSVLSSLLNCVPDPPCSSPPSNVNSVSSVCVSVCSNVVVVVPPVVVVVVVVVPDDDDPVVSVPRRPSSVSNSVSSVSCSVVSVQPNFPVRVQQVLLVQAQWEAEPPVRWIHGNSHTQCPPPPDPPVVDLLSVLVVLQLLVLLVVHKDAQVSSCPDPPDPDNDTDDLVVLVVSLVVNCVRGDVVQNVQWDDPDRSITHRNDHNSNYWYWYAPDPGGIDTDDRDDPPPPPPDD

pLDDT: mean 79.51, std 17.69, range [30.84, 98.31]